Protein 6XY7 (pdb70)

Foldseek 3Di:
DDDDQKFKEKEKAEALALFDWDLADLCQLQQDAWFQRDDPVCQQPHGFKYKYKYASANDDPVVVVVSVQVSNCVRHVFRWDWPDWDDDARIIMTMTGGPVQPVQKAQKDKWWDFQDDDVSGDGWTKIKIWIGRAPFIEIEIETAFDAAAVCLLRLLSRQLRRQVPTDGADVLVPQDTPLPRGQKYKYWYQSHFFQDDDPVCLV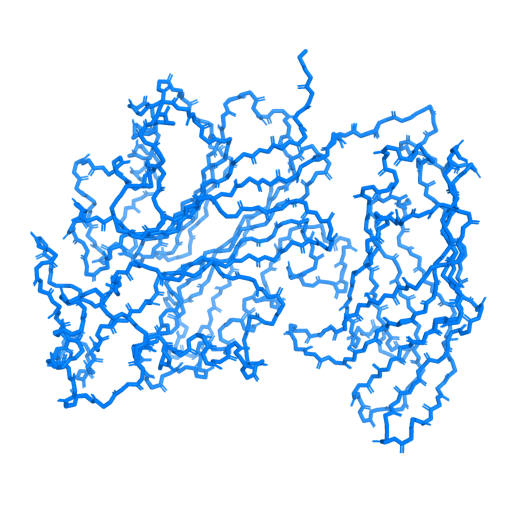VLVVCLVVLNCPNRVVRGSVVVCQVVQSHPPQKDFDDGSEWQFAAADFPANSGHDFAADVVNVRGGHRRGNRTGMIMHHAPPWDKDKNHWYFHHPIGSHRGTMIMIMIITGDDHNDDDPFDPVHFDPQKKKFFAFKKWWFPDPDDFWKWKWKDWPQAPHIDIFDTFDWDADPVGITMGTCHRRGDITTGRAQACSPQQAIKIKMFIAGPVPRHTQWIWMWGSVDPDAQDWDKTKTFTDHSSHTTIIMIGTMHIGGND

Solvent-accessible surface area: 20371 Å² total; per-residue (Å²): 202,114,82,31,114,92,4,33,0,0,0,0,0,0,0,0,6,101,21,86,21,40,212,128,3,9,22,0,4,27,0,41,40,72,30,78,60,30,97,107,98,18,34,184,103,28,2,16,0,4,0,1,0,0,0,66,3,50,24,53,61,149,80,0,34,82,56,0,54,128,11,2,68,125,21,15,94,38,84,2,95,57,23,10,40,40,40,12,90,70,1,11,0,0,0,0,2,32,59,115,2,100,142,36,19,47,142,82,40,58,34,47,12,103,13,9,144,86,150,50,82,40,75,32,0,0,0,0,0,2,4,55,0,10,36,2,21,0,0,0,0,0,0,9,0,12,47,5,50,100,55,73,116,79,0,13,90,8,10,50,49,0,0,97,112,7,58,1,17,75,174,170,24,82,18,5,20,2,10,12,33,7,21,0,3,0,0,0,0,1,0,4,0,6,2,80,37,54,54,214,62,4,104,56,2,18,110,57,13,152,97,138,94,22,78,85,2,27,63,73,0,6,0,39,31,9,52,165,109,112,118,4,2,26,69,7,94,27,47,111,8,49,0,7,1,1,24,54,14,77,87,143,32,36,127,125,21,34,36,63,89,97,189,100,24,53,104,76,77,12,14,0,0,0,0,0,0,2,0,24,30,26,31,57,129,32,68,33,71,22,83,1,2,0,4,3,48,82,1,59,25,0,13,5,3,0,0,0,1,0,1,49,0,11,8,39,52,114,56,121,30,214,61,0,81,73,60,65,8,105,94,2,42,0,46,9,37,167,0,62,0,24,3,124,36,212,53,138,17,122,0,8,0,7,0,6,20,100,0,13,112,78,101,41,122,8,133,78,7,130,50,88,136,15,118,164,53,61,10,21,0,62,2,20,109,81,16,38,93,0,99,0,17,1,2,45,22,144,24,0,40,63,26,22,0,7,0,0,0,24,1,37,122,54,81,108,10,57,0,1,0,10,5,12,0,134,30,169,35,36,93,56,93,34,114,14,115,6,36,1,4,53,60,10,101,53,32,0,50,0,60,10,37,0,66,0,44,2,41,152

Structure (mmCIF, N/CA/C/O backbone):
data_6XY7
#
_entry.id   6XY7
#
_cell.length_a   62.500
_cell.length_b   79.088
_cell.length_c   89.255
_cell.angle_alpha   90.000
_cell.angle_beta   90.000
_cell.angle_gamma   90.000
#
_symmetry.space_group_name_H-M   'P 21 21 21'
#
loop_
_entity.id
_entity.type
_entity.pdbx_description
1 polymer 'Phosphatidylinositol 3,4,5-trisphosphate 5-phosphatase 1'
2 non-polymer 'MAGNESIUM ION'
3 non-polymer 'PHOSPHATE ION'
4 non-polymer 'DIMETHYL SULFOXIDE'
5 non-polymer 'TRIETHYLENE GLYCOL'
6 water water
#
loop_
_atom_site.group_PDB
_atom_site.id
_atom_site.type_symbol
_atom_site.label_atom_id
_atom_site.label_alt_id
_atom_site.label_comp_id
_atom_site.label_asym_id
_atom_site.label_entity_id
_atom_site.label_seq_id
_atom_site.pdbx_PDB_ins_code
_atom_site.Cartn_x
_atom_site.Cartn_y
_atom_site.Cartn_z
_atom_site.occupancy
_atom_site.B_iso_or_equiv
_atom_site.auth_seq_id
_atom_site.auth_comp_id
_atom_site.auth_asym_id
_atom_site.auth_atom_id
_atom_site.pdbx_PDB_model_num
ATOM 1 N N . GLN A 1 4 ? -51.520 25.805 -11.299 1.000 50.604 397 GLN AAA N 1
ATOM 2 C CA . GLN A 1 4 ? -50.531 25.144 -12.215 1.000 58.234 397 GLN AAA CA 1
ATOM 3 C C . GLN A 1 4 ? -50.437 23.651 -11.901 1.000 53.063 397 GLN AAA C 1
ATOM 4 O O . GLN A 1 4 ? -50.089 23.257 -10.787 1.000 41.189 397 GLN AAA O 1
ATOM 10 N N . PRO A 1 5 ? -50.688 22.775 -12.899 1.000 49.437 398 PRO AAA N 1
ATOM 11 C CA . PRO A 1 5 ? -50.848 21.344 -12.648 1.000 42.255 398 PRO AAA CA 1
ATOM 12 C C . PRO A 1 5 ? -49.540 20.697 -12.183 1.000 35.985 398 PRO AAA C 1
ATOM 13 O O . PRO A 1 5 ? -48.459 21.206 -12.509 1.000 39.254 398 PRO AAA O 1
ATOM 17 N N . GLU A 1 6 ? -49.642 19.614 -11.417 1.000 22.203 399 GLU AAA N 1
ATOM 18 C CA . GLU A 1 6 ? -48.436 18.839 -11.033 1.000 16.801 399 GLU AAA CA 1
ATOM 19 C C . GLU A 1 6 ? -48.000 17.985 -12.211 1.000 16.542 399 GLU AAA C 1
ATOM 20 O O . GLU A 1 6 ? -48.810 17.453 -12.956 1.000 16.501 399 GLU AAA O 1
ATOM 26 N N . PRO A 1 7 ? -46.691 17.827 -12.432 1.000 15.070 400 PRO AAA N 1
ATOM 27 C CA . PRO A 1 7 ? -46.233 17.045 -13.570 1.000 14.666 400 PRO AAA CA 1
ATOM 28 C C . PRO A 1 7 ? -46.519 15.552 -13.386 1.000 12.717 400 PRO AAA C 1
ATOM 29 O O . PRO A 1 7 ? -46.551 15.043 -12.266 1.000 13.638 400 PRO AAA O 1
ATOM 33 N N . ASP A 1 8 ? -46.723 14.884 -14.521 1.000 13.073 401 ASP AAA N 1
ATOM 34 C CA A ASP A 1 8 ? -46.821 13.402 -14.634 0.650 12.941 401 ASP AAA CA 1
ATOM 35 C CA B ASP A 1 8 ? -46.767 13.395 -14.490 0.350 12.281 401 ASP AAA CA 1
ATOM 36 C C . ASP A 1 8 ? -45.505 12.797 -15.123 1.000 10.583 401 ASP AAA C 1
ATOM 37 O O . ASP A 1 8 ? -45.318 11.583 -14.992 1.000 11.526 401 ASP AAA O 1
ATOM 46 N N . MET A 1 9 ? -44.654 13.637 -15.701 1.000 11.879 402 MET AAA N 1
ATOM 47 C CA A MET A 1 9 ? -43.324 13.205 -16.192 0.400 10.572 402 MET AAA CA 1
ATOM 48 C CA B MET A 1 9 ? -43.333 13.206 -16.200 0.350 10.884 402 MET AAA CA 1
ATOM 49 C CA C MET A 1 9 ? -43.378 13.281 -16.370 0.250 10.970 402 MET AAA CA 1
ATOM 50 C C . MET A 1 9 ? -42.351 14.361 -16.035 1.000 10.390 402 MET AAA C 1
ATOM 51 O O . MET A 1 9 ? -42.767 15.518 -16.116 1.000 12.177 402 MET AAA O 1
ATOM 64 N N . ILE A 1 10 ? -41.111 14.010 -15.764 1.000 9.438 403 ILE AAA N 1
ATOM 65 C CA . ILE A 1 10 ? -40.008 14.976 -15.715 1.000 8.976 403 ILE AAA CA 1
ATOM 66 C C . ILE A 1 10 ? -38.872 14.417 -16.543 1.000 8.366 403 ILE AAA C 1
ATOM 67 O O . ILE A 1 10 ? -38.849 13.207 -16.879 1.000 9.969 403 ILE AAA O 1
ATOM 72 N N . THR A 1 11 ? -37.955 15.311 -16.880 1.000 8.177 404 THR AAA N 1
ATOM 73 C CA . THR A 1 11 ? -36.699 14.832 -17.508 1.000 7.858 404 THR AAA CA 1
ATOM 74 C C . THR A 1 11 ? -35.544 15.055 -16.542 1.000 7.623 404 THR AAA C 1
ATOM 75 O O . THR A 1 11 ? -35.490 16.048 -15.823 1.000 8.048 404 THR AAA O 1
ATOM 79 N N . ILE A 1 12 ? -34.658 14.076 -16.558 1.000 7.244 405 ILE AAA N 1
ATOM 80 C CA . ILE A 1 12 ? -33.492 14.018 -15.640 1.000 6.914 405 ILE AAA CA 1
ATOM 81 C C . ILE A 1 12 ? -32.253 13.905 -16.510 1.000 7.050 405 ILE AAA C 1
ATOM 82 O O . ILE A 1 12 ? -32.165 12.990 -17.350 1.000 7.426 405 ILE AAA O 1
ATOM 87 N N . PHE A 1 13 ? -31.286 14.750 -16.239 1.000 6.881 406 PHE AAA N 1
ATOM 88 C CA . PHE A 1 13 ? -29.922 14.665 -16.796 1.000 6.623 406 PHE AAA CA 1
ATOM 89 C C . PHE A 1 13 ? -29.011 13.977 -15.783 1.000 6.512 406 PHE AAA C 1
ATOM 90 O O . PHE A 1 13 ? -28.980 14.379 -14.619 1.000 7.074 406 PHE AAA O 1
ATOM 98 N N . ILE A 1 14 ? -28.285 12.986 -16.253 1.000 6.184 407 ILE AAA N 1
ATOM 99 C CA . ILE A 1 14 ? -27.213 12.353 -15.484 1.000 6.569 407 ILE AAA CA 1
ATOM 100 C C . ILE A 1 14 ? -25.900 12.612 -16.210 1.000 6.356 407 ILE AAA C 1
ATOM 101 O O . ILE A 1 14 ? -25.754 12.232 -17.386 1.000 7.044 407 ILE AAA O 1
ATOM 106 N N . GLY A 1 15 ? -24.915 13.099 -15.488 1.000 5.765 408 GLY AAA N 1
ATOM 107 C CA . GLY A 1 15 ? -23.569 13.201 -16.058 1.000 6.410 408 GLY AAA CA 1
ATOM 108 C C . GLY A 1 15 ? -22.573 12.509 -15.178 1.000 5.920 408 GLY AAA C 1
ATOM 109 O O . GLY A 1 15 ? -22.688 12.560 -13.938 1.000 6.686 408 GLY AAA O 1
ATOM 110 N N . THR A 1 16 ? -21.572 11.901 -15.799 1.000 5.752 409 THR AAA N 1
ATOM 111 C CA . THR A 1 16 ? -20.429 11.310 -15.071 1.000 5.726 409 THR AAA CA 1
ATOM 112 C C . THR A 1 16 ? -19.152 11.757 -15.771 1.000 5.911 409 THR AAA C 1
ATOM 113 O O . THR A 1 16 ? -19.021 11.580 -16.991 1.000 6.322 409 THR AAA O 1
ATOM 117 N N . TRP A 1 17 ? -18.215 12.264 -14.982 1.000 5.679 410 TRP AAA N 1
ATOM 118 C CA . TRP A 1 17 ? -16.924 12.695 -15.546 1.000 5.803 410 TRP AAA CA 1
ATOM 119 C C . TRP A 1 17 ? -15.800 12.503 -14.544 1.000 5.465 410 TRP AAA C 1
ATOM 120 O O . TRP A 1 17 ? -15.828 13.072 -13.452 1.000 6.045 410 TRP AAA O 1
ATOM 131 N N . ASN A 1 18 ? -14.840 11.656 -14.927 1.000 5.781 411 ASN AAA N 1
ATOM 132 C CA . ASN A 1 18 ? -13.566 11.554 -14.196 1.000 6.006 411 ASN AAA CA 1
ATOM 133 C C . ASN A 1 18 ? -12.683 12.672 -14.740 1.000 6.206 411 ASN AAA C 1
ATOM 134 O O . ASN A 1 18 ? -12.308 12.636 -15.926 1.000 6.922 411 ASN AAA O 1
ATOM 139 N N . MET A 1 19 ? -12.422 13.688 -13.927 1.000 6.864 412 MET AAA N 1
ATOM 140 C CA . MET A 1 19 ? -11.729 14.932 -14.343 1.000 7.370 412 MET AAA CA 1
ATOM 141 C C . MET A 1 19 ? -10.209 14.763 -14.355 1.000 7.102 412 MET AAA C 1
ATOM 142 O O . MET A 1 19 ? -9.526 15.720 -14.743 1.000 8.317 412 MET AAA O 1
ATOM 147 N N . GLY A 1 20 ? -9.689 13.646 -13.879 1.000 7.403 413 GLY AAA N 1
ATOM 148 C CA . GLY A 1 20 ? -8.245 13.381 -13.949 1.000 8.297 413 GLY AAA CA 1
ATOM 149 C C . GLY A 1 20 ? -7.461 14.416 -13.160 1.000 8.522 413 GLY AAA C 1
ATOM 150 O O . GLY A 1 20 ? -6.299 14.699 -13.502 1.000 10.197 413 GLY AAA O 1
ATOM 151 N N . ASN A 1 21 ? -8.039 14.935 -12.074 1.000 8.500 414 ASN AAA N 1
ATOM 152 C CA A ASN A 1 21 ? -7.384 15.882 -11.142 0.750 9.606 414 ASN AAA CA 1
ATOM 153 C CA B ASN A 1 21 ? -7.360 15.868 -11.136 0.250 9.771 414 ASN AAA CA 1
ATOM 154 C C . ASN A 1 21 ? -6.970 17.169 -11.845 1.000 10.137 414 ASN AAA C 1
ATOM 155 O O . ASN A 1 21 ? -6.068 17.836 -11.336 1.000 12.518 414 ASN AAA O 1
ATOM 164 N N . ALA A 1 22 ? -7.639 17.531 -12.911 1.000 9.639 415 ALA AAA N 1
ATOM 165 C CA . ALA A 1 22 ? -7.355 18.781 -13.628 1.000 10.753 415 ALA AAA CA 1
ATOM 166 C C . ALA A 1 22 ? -8.585 19.670 -13.617 1.000 10.660 415 ALA AAA C 1
ATOM 167 O O . ALA A 1 22 ? -9.718 19.194 -13.734 1.000 11.025 415 ALA AAA O 1
ATOM 169 N N . PRO A 1 23 ? -8.403 20.996 -13.576 1.000 11.927 416 PRO AAA N 1
ATOM 170 C CA . PRO A 1 23 ? -9.555 21.871 -13.700 1.000 12.423 416 PRO AAA CA 1
ATOM 171 C C . PRO A 1 23 ? -10.194 21.730 -15.080 1.000 11.273 416 PRO AAA C 1
ATOM 172 O O . PRO A 1 23 ? -9.525 21.383 -16.076 1.000 12.476 416 PRO AAA O 1
ATOM 176 N N . PRO A 1 24 ? -11.506 21.974 -15.167 1.000 11.733 417 PRO AAA N 1
ATOM 177 C CA . PRO A 1 24 ? -12.208 21.866 -16.435 1.000 10.913 417 PRO AAA CA 1
ATOM 178 C C . PRO A 1 24 ? -11.836 23.031 -17.347 1.000 10.801 417 PRO AAA C 1
ATOM 179 O O . PRO A 1 24 ? -11.334 24.101 -16.916 1.000 11.741 417 PRO AAA O 1
ATOM 183 N N . PRO A 1 25 ? -12.138 22.886 -18.648 1.000 10.814 418 PRO AAA N 1
ATOM 184 C CA . PRO A 1 25 ? -11.962 23.997 -19.564 1.000 12.056 418 PRO AAA CA 1
ATOM 185 C C . PRO A 1 25 ? -13.051 25.060 -19.345 1.000 13.176 418 PRO AAA C 1
ATOM 186 O O . PRO A 1 25 ? -14.013 24.837 -18.623 1.000 13.531 418 PRO AAA O 1
ATOM 190 N N . LYS A 1 26 ? -12.940 26.172 -20.063 1.000 14.798 419 LYS AAA N 1
ATOM 191 C CA . LYS A 1 26 ? -13.824 27.344 -19.831 1.000 16.148 419 LYS AAA CA 1
ATOM 192 C C . LYS A 1 26 ? -15.280 27.016 -20.203 1.000 15.480 419 LYS AAA C 1
ATOM 193 O O . LYS A 1 26 ? -16.192 27.513 -19.526 1.000 18.518 419 LYS AAA O 1
ATOM 199 N N . LYS A 1 27 ? -15.494 26.161 -21.194 1.000 13.458 420 LYS AAA N 1
ATOM 200 C CA . LYS A 1 27 ? -16.861 25.843 -21.654 1.000 13.722 420 LYS AAA CA 1
ATOM 201 C C . LYS A 1 27 ? -17.100 24.333 -21.585 1.000 12.930 420 LYS AAA C 1
ATOM 202 O O . LYS A 1 27 ? -16.358 23.532 -22.221 1.000 14.647 420 LYS AAA O 1
ATOM 208 N N . ILE A 1 28 ? -18.134 23.961 -20.861 1.000 11.358 421 ILE AAA N 1
ATOM 209 C CA . ILE A 1 28 ? -18.508 22.533 -20.727 1.000 10.755 421 ILE AAA CA 1
ATOM 210 C C . ILE A 1 28 ? -19.985 22.357 -21.091 1.000 10.761 421 ILE AAA C 1
ATOM 211 O O . ILE A 1 28 ? -20.549 21.299 -20.780 1.000 10.475 421 ILE AAA O 1
ATOM 216 N N . THR A 1 29 ? -20.593 23.332 -21.772 1.000 10.116 422 THR AAA N 1
ATOM 217 C CA . THR A 1 29 ? -22.036 23.249 -22.102 1.000 10.395 422 THR AAA CA 1
ATOM 218 C C . THR A 1 29 ? -22.375 22.046 -22.983 1.000 9.751 422 THR AAA C 1
ATOM 219 O O . THR A 1 29 ? -23.502 21.594 -22.873 1.000 9.912 422 THR AAA O 1
ATOM 223 N N . SER A 1 30 ? -21.468 21.531 -23.813 1.000 9.622 423 SER AAA N 1
ATOM 224 C CA A SER A 1 30 ? -21.786 20.368 -24.682 0.400 8.963 423 SER AAA CA 1
ATOM 225 C CA B SER A 1 30 ? -21.790 20.375 -24.682 0.600 8.758 423 SER AAA CA 1
ATOM 226 C C . SER A 1 30 ? -22.214 19.178 -23.820 1.000 8.169 423 SER AAA C 1
ATOM 227 O O . SER A 1 30 ? -23.017 18.369 -24.253 1.000 9.010 423 SER AAA O 1
ATOM 232 N N . TRP A 1 31 ? -21.656 19.066 -22.621 1.000 8.090 424 TRP AAA N 1
ATOM 233 C CA . TRP A 1 31 ? -22.014 17.985 -21.697 1.000 7.505 424 TRP AAA CA 1
ATOM 234 C C . TRP A 1 31 ? -23.505 18.045 -21.362 1.000 7.152 424 TRP AAA C 1
ATOM 235 O O . TRP A 1 31 ? -24.232 17.033 -21.534 1.000 7.544 424 TRP AAA O 1
ATOM 246 N N . PHE A 1 32 ? -23.953 19.190 -20.906 1.000 7.634 425 PHE AAA N 1
ATOM 247 C CA . PHE A 1 32 ? -25.335 19.358 -20.416 1.000 8.596 425 PHE AAA CA 1
ATOM 248 C C . PHE A 1 32 ? -26.321 19.382 -21.578 1.000 8.636 425 PHE AAA C 1
ATOM 249 O O . PHE A 1 32 ? -27.519 19.178 -21.346 1.000 8.783 425 PHE AAA O 1
ATOM 257 N N . LEU A 1 33 ? -25.835 19.644 -22.793 1.000 8.139 426 LEU AAA N 1
ATOM 258 C CA . LEU A 1 33 ? -26.667 19.579 -24.015 1.000 8.536 426 LEU AAA CA 1
ATOM 259 C C . LEU A 1 33 ? -26.691 18.191 -24.658 1.000 8.360 426 LEU AAA C 1
ATOM 260 O O . LEU A 1 33 ? -27.348 18.044 -25.694 1.000 8.549 426 LEU AAA O 1
ATOM 265 N N . SER A 1 34 ? -25.998 17.212 -24.103 1.000 7.446 427 SER AAA N 1
ATOM 266 C CA . SER A 1 34 ? -25.980 15.851 -24.706 1.000 6.966 427 SER AAA CA 1
ATOM 267 C C . SER A 1 34 ? -25.512 15.919 -26.167 1.000 7.467 427 SER AAA C 1
ATOM 268 O O . SER A 1 34 ? -26.150 15.306 -27.034 1.000 7.738 427 SER AAA O 1
ATOM 271 N N . LYS A 1 35 ? -24.408 16.601 -26.403 1.000 7.385 428 LYS AAA N 1
ATOM 272 C CA A LYS A 1 35 ? -23.802 16.738 -27.739 0.600 8.189 428 LYS AAA CA 1
ATOM 273 C CA B LYS A 1 35 ? -23.828 16.703 -27.753 0.400 7.775 428 LYS AAA CA 1
ATOM 274 C C . LYS A 1 35 ? -22.457 16.019 -27.789 1.000 7.879 428 LYS AAA C 1
ATOM 275 O O . LYS A 1 35 ? -21.652 16.147 -26.859 1.000 8.607 428 LYS AAA O 1
ATOM 286 N N . GLY A 1 36 ? -22.191 15.356 -28.885 1.000 8.288 429 GLY AAA N 1
ATOM 287 C CA . GLY A 1 36 ? -20.920 14.646 -29.067 1.000 9.199 429 GLY AAA CA 1
ATOM 288 C C . GLY A 1 36 ? -21.165 13.398 -29.855 1.000 9.364 429 GLY AAA C 1
ATOM 289 O O . GLY A 1 36 ? -21.727 13.431 -30.950 1.000 12.519 429 GLY AAA O 1
ATOM 290 N N . GLN A 1 37 ? -20.760 12.294 -29.296 1.000 9.474 430 GLN AAA N 1
ATOM 291 C CA A GLN A 1 37 ? -20.893 10.955 -29.911 0.500 10.042 430 GLN AAA CA 1
ATOM 292 C CA B GLN A 1 37 ? -20.899 10.959 -29.920 0.500 9.884 430 GLN AAA CA 1
ATOM 293 C C . GLN A 1 37 ? -21.969 10.165 -29.171 1.000 7.912 430 GLN AAA C 1
ATOM 294 O O . GLN A 1 37 ? -22.188 10.409 -27.986 1.000 9.381 430 GLN AAA O 1
ATOM 305 N N . GLY A 1 38 ? -22.561 9.215 -29.857 1.000 8.191 431 GLY AAA N 1
ATOM 306 C CA . GLY A 1 38 ? -23.522 8.315 -29.239 1.000 7.892 431 GLY AAA CA 1
ATOM 307 C C . GLY A 1 38 ? -24.942 8.714 -29.605 1.000 8.421 431 GLY AAA C 1
ATOM 308 O O . GLY A 1 38 ? -25.207 9.189 -30.724 1.000 10.392 431 GLY AAA O 1
ATOM 309 N N . LYS A 1 39 ? -25.851 8.454 -28.681 1.000 7.973 432 LYS AAA N 1
ATOM 310 C CA A LYS A 1 39 ? -27.266 8.847 -28.800 0.600 8.016 432 LYS AAA CA 1
ATOM 311 C CA B LYS A 1 39 ? -27.273 8.841 -28.796 0.400 7.827 432 LYS AAA CA 1
ATOM 312 C C . LYS A 1 39 ? -27.401 10.255 -28.234 1.000 7.897 432 LYS AAA C 1
ATOM 313 O O . LYS A 1 39 ? -27.309 10.436 -27.001 1.000 8.228 432 LYS AAA O 1
ATOM 324 N N . THR A 1 40 ? -27.471 11.236 -29.125 1.000 7.573 433 THR AAA N 1
ATOM 325 C CA . THR A 1 40 ? -27.375 12.638 -28.735 1.000 8.257 433 THR AAA CA 1
ATOM 326 C C . THR A 1 40 ? -28.749 13.305 -28.778 1.000 8.470 433 THR AAA C 1
ATOM 327 O O . THR A 1 40 ? -29.710 12.776 -29.336 1.000 9.941 433 THR AAA O 1
ATOM 331 N N . ARG A 1 41 ? -28.832 14.453 -28.139 1.000 8.195 434 ARG AAA N 1
ATOM 332 C CA . ARG A 1 41 ? -30.108 15.196 -28.017 1.000 8.206 434 ARG AAA CA 1
ATOM 333 C C . ARG A 1 41 ? -30.305 16.107 -29.228 1.000 8.938 434 ARG AAA C 1
ATOM 334 O O . ARG A 1 41 ? -29.340 16.712 -29.723 1.000 9.742 434 ARG AAA O 1
ATOM 342 N N . ASP A 1 42 ? -31.551 16.226 -29.668 1.000 9.678 435 ASP AAA N 1
ATOM 343 C CA A ASP A 1 42 ? -31.857 17.045 -30.844 0.650 9.333 435 ASP AAA CA 1
ATOM 344 C CA B ASP A 1 42 ? -31.955 17.071 -30.811 0.350 9.421 435 ASP AAA CA 1
ATOM 345 C C . ASP A 1 42 ? -31.578 18.520 -30.533 1.000 9.258 435 ASP AAA C 1
ATOM 346 O O . ASP A 1 42 ? -31.882 19.034 -29.431 1.000 10.041 435 ASP AAA O 1
ATOM 355 N N . ASP A 1 43 ? -31.009 19.205 -31.518 1.000 9.541 436 ASP AAA N 1
ATOM 356 C CA . ASP A 1 43 ? -30.712 20.653 -31.400 1.000 10.537 436 ASP AAA CA 1
ATOM 357 C C . ASP A 1 43 ? -31.942 21.491 -31.037 1.000 9.260 436 ASP AAA C 1
ATOM 358 O O . ASP A 1 43 ? -31.788 22.502 -30.371 1.000 10.439 436 ASP AAA O 1
ATOM 363 N N . SER A 1 44 ? -33.112 21.065 -31.472 1.000 10.533 437 SER AAA N 1
ATOM 364 C CA . SER A 1 44 ? -34.354 21.818 -31.202 1.000 11.193 437 SER AAA CA 1
ATOM 365 C C . SER A 1 44 ? -34.686 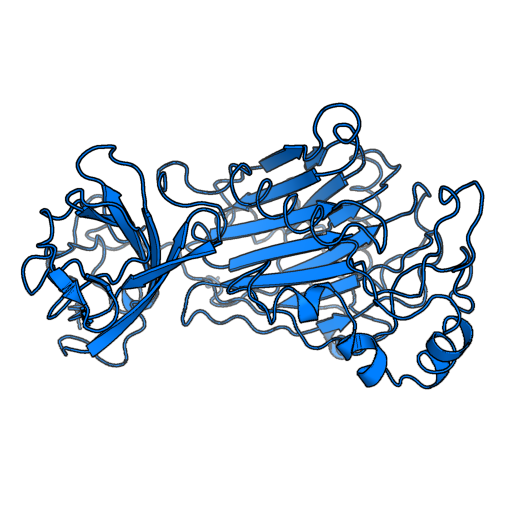21.873 -29.714 1.000 11.079 437 SER AAA C 1
ATOM 366 O O . SER A 1 44 ? -35.544 22.674 -29.345 1.000 12.163 437 SER AAA O 1
ATOM 369 N N . ALA A 1 45 ? -34.061 21.034 -28.900 1.000 9.521 438 ALA AAA N 1
ATOM 370 C CA . ALA A 1 45 ? -34.304 21.000 -27.435 1.000 10.064 438 ALA AAA CA 1
ATOM 371 C C . ALA A 1 45 ? -33.274 21.826 -26.651 1.000 9.291 438 ALA AAA C 1
ATOM 372 O O . ALA A 1 45 ? -33.375 21.862 -25.426 1.000 9.707 438 ALA AAA O 1
ATOM 374 N N . ASP A 1 46 ? -32.296 22.441 -27.291 1.000 9.132 439 ASP AAA N 1
ATOM 375 C CA . ASP A 1 46 ? -31.152 23.027 -26.561 1.000 9.752 439 ASP AAA CA 1
ATOM 376 C C . ASP A 1 46 ? -31.580 24.034 -25.499 1.000 10.828 439 ASP AAA C 1
ATOM 377 O O . ASP A 1 46 ? -30.832 24.173 -24.502 1.000 11.841 439 ASP AAA O 1
ATOM 382 N N . TYR A 1 47 ? -32.641 24.804 -25.728 1.000 10.281 440 TYR AAA N 1
ATOM 383 C CA . TYR A 1 47 ? -33.004 25.816 -24.723 1.000 10.727 440 TYR AAA CA 1
ATOM 384 C C . TYR A 1 47 ? -33.959 25.280 -23.663 1.000 11.351 440 TYR AAA C 1
ATOM 385 O O . TYR A 1 47 ? -34.294 25.963 -22.707 1.000 13.785 440 TYR AAA O 1
ATOM 394 N N . ILE A 1 48 ? -34.425 24.052 -23.824 1.000 10.493 441 ILE AAA N 1
ATOM 395 C CA A ILE A 1 48 ? -35.396 23.427 -22.893 0.700 11.348 441 ILE AAA CA 1
ATOM 396 C CA B ILE A 1 48 ? -35.398 23.389 -22.911 0.300 11.376 441 ILE AAA CA 1
ATOM 397 C C . ILE A 1 48 ? -34.611 22.855 -21.720 1.000 10.427 441 ILE AAA C 1
ATOM 398 O O . ILE A 1 48 ? -33.774 21.965 -21.881 1.000 11.220 441 ILE AAA O 1
ATOM 407 N N . PRO A 1 49 ? -34.825 23.373 -20.501 1.000 10.232 442 PRO AAA N 1
ATOM 408 C CA . PRO A 1 49 ? -34.100 22.829 -19.366 1.000 10.569 442 PRO AAA CA 1
ATOM 409 C C . PRO A 1 49 ? -34.632 21.453 -18.968 1.000 9.814 442 PRO AAA C 1
ATOM 410 O O . PRO A 1 49 ? -35.814 21.187 -19.046 1.000 10.405 442 PRO AAA O 1
ATOM 414 N N . HIS A 1 50 ? -33.736 20.568 -18.557 1.000 8.156 443 HIS AAA N 1
ATOM 415 C CA . HIS A 1 50 ? -34.154 19.363 -17.808 1.000 8.244 443 HIS AAA CA 1
ATOM 416 C C . HIS A 1 50 ? -34.708 19.814 -16.454 1.000 8.117 443 HIS AAA C 1
ATOM 417 O O . HIS A 1 50 ? -34.372 20.899 -15.959 1.000 8.896 443 HIS AAA O 1
ATOM 424 N N . ASP A 1 51 ? -35.549 18.975 -15.872 1.000 8.125 444 ASP AAA N 1
ATOM 425 C CA . ASP A 1 51 ? -36.110 19.303 -14.553 1.000 8.558 444 ASP AAA CA 1
ATOM 426 C C . ASP A 1 51 ? -35.059 19.189 -13.455 1.000 7.882 444 ASP AAA C 1
ATOM 427 O O . ASP A 1 51 ? -35.085 20.004 -12.506 1.000 8.704 444 ASP AAA O 1
ATOM 432 N N . ILE A 1 52 ? -34.231 18.160 -13.559 1.000 8.199 445 ILE AAA N 1
ATOM 433 C CA A ILE A 1 52 ? -33.210 17.827 -12.539 0.750 8.184 445 ILE AAA CA 1
ATOM 434 C CA B ILE A 1 52 ? -33.235 17.732 -12.539 0.250 7.554 445 ILE AAA CA 1
ATOM 435 C C . ILE A 1 52 ? -31.925 17.494 -13.289 1.000 7.588 445 ILE AAA C 1
ATOM 436 O O . ILE A 1 52 ? -31.981 16.764 -14.268 1.000 7.722 445 ILE AAA O 1
ATOM 445 N N . TYR A 1 53 ? -30.810 18.040 -12.809 1.000 7.415 446 TYR AAA N 1
ATOM 446 C CA . TYR A 1 53 ? -29.458 17.725 -13.306 1.000 7.166 446 TYR AAA CA 1
ATOM 447 C C . TYR A 1 53 ? -28.693 17.083 -12.156 1.000 7.692 446 TYR AAA C 1
ATOM 448 O O . TYR A 1 53 ? -28.619 17.661 -11.062 1.000 7.747 446 TYR AAA O 1
ATOM 457 N N . VAL A 1 54 ? -28.136 15.893 -12.406 1.000 7.063 447 VAL AAA N 1
ATOM 458 C CA . VAL A 1 54 ? -27.340 15.169 -11.394 1.000 6.920 447 VAL AAA CA 1
ATOM 459 C C . VAL A 1 54 ? -25.966 14.939 -11.996 1.000 6.924 447 VAL AAA C 1
ATOM 460 O O . VAL A 1 54 ? -25.840 14.303 -13.050 1.000 7.334 447 VAL AAA O 1
ATOM 464 N N . ILE A 1 55 ? -24.972 15.532 -11.347 1.000 6.834 448 ILE AAA N 1
ATOM 465 C CA A ILE A 1 55 ? -23.596 15.586 -11.892 0.550 6.924 448 ILE AAA CA 1
ATOM 466 C CA B ILE A 1 55 ? -23.588 15.615 -11.888 0.450 7.113 448 ILE AAA CA 1
ATOM 467 C C . ILE A 1 55 ? -22.668 14.818 -10.966 1.000 6.750 448 ILE AAA C 1
ATOM 468 O O . ILE A 1 55 ? -22.471 15.229 -9.811 1.000 6.618 448 ILE AAA O 1
ATOM 477 N N . GLY A 1 56 ? -22.119 13.733 -11.463 1.000 6.370 449 GLY AAA N 1
ATOM 478 C CA . GLY A 1 56 ? -21.132 12.929 -10.736 1.000 6.650 449 GLY AAA CA 1
ATOM 479 C C . GLY A 1 56 ? -19.751 13.173 -11.292 1.000 6.381 449 GLY AAA C 1
ATOM 480 O O . GLY A 1 56 ? -19.555 13.088 -12.515 1.000 7.064 449 GLY AAA O 1
ATOM 481 N N . THR A 1 57 ? -18.819 13.476 -10.414 1.000 5.854 450 THR AAA N 1
ATOM 482 C CA . THR A 1 57 ? -17.408 13.575 -10.801 1.000 6.277 450 THR AAA CA 1
ATOM 483 C C . THR A 1 57 ? -16.562 12.609 -9.981 1.000 5.856 450 THR AAA C 1
ATOM 484 O O . THR A 1 57 ? -16.931 12.196 -8.851 1.000 6.570 450 THR AAA O 1
ATOM 488 N N . GLN A 1 58 ? -15.439 12.240 -10.578 1.000 6.083 451 GLN AAA N 1
ATOM 489 C CA . GLN A 1 58 ? -14.381 11.475 -9.913 1.000 6.339 451 GLN AAA CA 1
ATOM 490 C C . GLN A 1 58 ? -13.059 12.163 -10.203 1.000 6.462 451 GLN AAA C 1
ATOM 491 O O . GLN A 1 58 ? -12.937 12.908 -11.186 1.000 7.190 451 GLN AAA O 1
ATOM 497 N N . GLU A 1 59 ? -12.080 11.960 -9.334 1.000 6.488 452 GLU AAA N 1
ATOM 498 C CA . GLU A 1 59 ? -10.788 12.687 -9.443 1.000 7.046 452 GLU AAA CA 1
ATOM 499 C C . GLU A 1 59 ? -11.063 14.186 -9.647 1.000 7.046 452 GLU AAA C 1
ATOM 500 O O . GLU A 1 59 ? -10.367 14.865 -10.432 1.000 7.529 452 GLU AAA O 1
ATOM 506 N N . ASP A 1 60 ? -11.999 14.733 -8.874 1.000 7.670 453 ASP AAA N 1
ATOM 507 C CA . ASP A 1 60 ? -12.429 16.147 -8.962 1.000 7.967 453 ASP AAA CA 1
ATOM 508 C C . ASP A 1 60 ? -11.519 16.978 -8.078 1.000 8.347 453 ASP AAA C 1
ATOM 509 O O . ASP A 1 60 ? -11.505 16.794 -6.866 1.000 9.007 453 ASP AAA O 1
ATOM 514 N N . PRO A 1 61 ? -10.747 17.909 -8.658 1.000 8.590 454 PRO AAA N 1
ATOM 515 C CA . PRO A 1 61 ? -9.794 18.708 -7.890 1.000 9.286 454 PRO AAA CA 1
ATOM 516 C C . PRO A 1 61 ? -10.385 19.986 -7.306 1.000 8.957 454 PRO AAA C 1
ATOM 517 O O . PRO A 1 61 ? -9.673 20.697 -6.613 1.000 11.274 454 PRO AAA O 1
ATOM 521 N N . LEU A 1 62 ? -11.619 20.308 -7.641 1.000 8.966 455 LEU AAA N 1
ATOM 522 C CA . LEU A 1 62 ? -12.241 21.594 -7.280 1.000 9.786 455 LEU AAA CA 1
ATOM 523 C C . LEU A 1 62 ? -12.866 21.534 -5.893 1.000 9.258 455 LEU AAA C 1
ATOM 524 O O . LEU A 1 62 ? -13.220 20.465 -5.401 1.000 10.055 455 LEU AAA O 1
ATOM 529 N N . SER A 1 63 ? -13.008 22.701 -5.280 1.000 9.935 456 SER AAA N 1
ATOM 530 C CA . SER A 1 63 ? -13.864 22.797 -4.081 1.000 10.210 456 SER AAA CA 1
ATOM 531 C C . SER A 1 63 ? -15.330 22.669 -4.516 1.000 9.949 456 SER AAA C 1
ATOM 532 O O . SER A 1 63 ? -15.669 22.907 -5.690 1.000 9.644 456 SER AAA O 1
ATOM 535 N N . GLU A 1 64 ? -16.197 22.353 -3.567 1.000 10.434 457 GLU AAA N 1
ATOM 536 C CA . GLU A 1 64 ? -17.638 22.327 -3.851 1.000 10.046 457 GLU AAA CA 1
ATOM 537 C C . GLU A 1 64 ? -18.069 23.685 -4.375 1.000 10.360 457 GLU AAA C 1
ATOM 538 O O . GLU A 1 64 ? -18.859 23.726 -5.304 1.000 10.785 457 GLU AAA O 1
ATOM 544 N N . LYS A 1 65 ? -17.592 24.770 -3.747 1.000 10.913 458 LYS AAA N 1
ATOM 545 C CA . LYS A 1 65 ? -17.985 26.111 -4.178 1.000 11.985 458 LYS AAA CA 1
ATOM 546 C C . LYS A 1 65 ? -17.542 26.338 -5.617 1.000 10.533 458 LYS AAA C 1
ATOM 547 O O . LYS A 1 65 ? -18.336 26.854 -6.422 1.000 11.836 458 LYS AAA O 1
ATOM 553 N N . GLU A 1 66 ? -16.294 26.012 -5.933 1.000 11.179 459 GLU AAA N 1
ATOM 554 C CA . GLU A 1 66 ? -15.770 26.235 -7.302 1.000 11.440 459 GLU AAA CA 1
ATOM 555 C C . GLU A 1 66 ? -16.611 25.480 -8.337 1.000 10.164 459 GLU AAA C 1
ATOM 556 O O . GLU A 1 66 ? -16.953 26.020 -9.406 1.000 10.904 459 GLU AAA O 1
ATOM 562 N N . TRP A 1 67 ? -16.911 24.227 -8.058 1.000 9.225 460 TRP AAA N 1
ATOM 563 C CA . TRP A 1 67 ? -17.644 23.396 -9.039 1.000 8.913 460 TRP AAA CA 1
ATOM 564 C C . TRP A 1 67 ? -19.091 23.854 -9.141 1.000 8.768 460 TRP AAA C 1
ATOM 565 O O . TRP A 1 67 ? -19.618 23.966 -10.265 1.000 9.374 460 TRP AAA O 1
ATOM 576 N N . LEU A 1 68 ? -19.749 24.185 -8.035 1.000 9.425 461 LEU AAA N 1
ATOM 577 C CA A LEU A 1 68 ? -21.126 24.729 -8.068 0.550 10.423 461 LEU AAA CA 1
ATOM 578 C CA B LEU A 1 68 ? -21.143 24.675 -8.114 0.450 10.438 461 LEU AAA CA 1
ATOM 579 C C . LEU A 1 68 ? -21.183 25.975 -8.939 1.000 11.025 461 LEU AAA C 1
ATOM 580 O O . LEU A 1 68 ? -22.140 26.131 -9.724 1.000 12.379 461 LEU AAA O 1
ATOM 589 N N . GLU A 1 69 ? -20.224 26.876 -8.784 1.000 11.270 462 GLU AAA N 1
ATOM 590 C CA A GLU A 1 69 ? -20.102 28.116 -9.608 0.500 12.462 462 GLU AAA CA 1
ATOM 591 C CA B GLU A 1 69 ? -20.288 28.105 -9.599 0.500 11.796 462 GLU AAA CA 1
ATOM 592 C C . GLU A 1 69 ? -20.172 27.764 -11.092 1.000 11.661 462 GLU AAA C 1
ATOM 593 O O . GLU A 1 69 ? -20.959 28.345 -11.866 1.000 13.046 462 GLU AAA O 1
ATOM 604 N N . ILE A 1 70 ? -19.293 26.856 -11.475 1.000 11.251 463 ILE AAA N 1
ATOM 605 C CA . ILE A 1 70 ? -19.145 26.460 -12.897 1.000 10.563 463 ILE AAA CA 1
ATOM 606 C C . ILE A 1 70 ? -20.456 25.843 -13.381 1.000 10.546 463 ILE AAA C 1
ATOM 607 O O . ILE A 1 70 ? -20.926 26.190 -14.481 1.000 11.155 463 ILE AAA O 1
ATOM 612 N N . LEU A 1 71 ? -21.031 24.944 -12.601 1.000 9.900 464 LEU AAA N 1
ATOM 613 C CA . LEU A 1 71 ? -22.239 24.209 -13.052 1.000 9.814 464 LEU AAA CA 1
ATOM 614 C C . LEU A 1 71 ? -23.400 25.183 -13.213 1.000 10.480 464 LEU AAA C 1
ATOM 615 O O . LEU A 1 71 ? -24.098 25.158 -14.227 1.000 10.682 464 LEU AAA O 1
ATOM 620 N N . LYS A 1 72 ? -23.648 25.983 -12.193 1.000 10.600 465 LYS AAA N 1
ATOM 621 C CA . LYS A 1 72 ? -24.805 26.909 -12.243 1.000 11.191 465 LYS AAA CA 1
ATOM 622 C C . LYS A 1 72 ? -24.640 27.907 -13.387 1.000 11.960 465 LYS AAA C 1
ATOM 623 O O . LYS A 1 72 ? -25.610 28.204 -14.096 1.000 12.166 465 LYS AAA O 1
ATOM 629 N N . HIS A 1 73 ? -23.445 28.427 -13.591 1.000 11.649 466 HIS AAA N 1
ATOM 630 C CA A HIS A 1 73 ? -23.218 29.387 -14.699 0.500 12.965 466 HIS AAA CA 1
ATOM 631 C CA B HIS A 1 73 ? -23.154 29.365 -14.714 0.500 13.082 466 HIS AAA CA 1
ATOM 632 C C . HIS A 1 73 ? -23.426 28.687 -16.050 1.000 12.428 466 HIS AAA C 1
ATOM 633 O O . HIS A 1 73 ? -23.998 29.318 -16.946 1.000 13.816 466 HIS AAA O 1
ATOM 646 N N . SER A 1 74 ? -22.967 27.451 -16.194 1.000 12.306 467 SER AAA N 1
ATOM 647 C CA A SER A 1 74 ? -23.127 26.716 -17.470 0.700 12.361 467 SER AAA CA 1
ATOM 648 C CA B SER A 1 74 ? -23.133 26.682 -17.453 0.300 12.575 467 SER AAA CA 1
ATOM 649 C C . SER A 1 74 ? -24.622 26.539 -17.761 1.000 11.689 467 SER AAA C 1
ATOM 650 O O . SER A 1 74 ? -25.043 26.800 -18.895 1.000 12.613 467 SER AAA O 1
ATOM 655 N N . LEU A 1 75 ? -25.392 26.111 -16.770 1.000 10.744 468 LEU AAA N 1
ATOM 656 C CA . LEU A 1 75 ? -26.835 25.868 -17.018 1.000 11.357 468 LEU AAA CA 1
ATOM 657 C C . LEU A 1 75 ? -27.540 27.196 -17.274 1.000 11.892 468 LEU AAA C 1
ATOM 658 O O . LEU A 1 75 ? -28.476 27.227 -18.089 1.000 12.006 468 LEU AAA O 1
ATOM 663 N N . GLN A 1 76 ? -27.145 28.259 -16.578 1.000 12.609 469 GLN AAA N 1
ATOM 664 C CA A GLN A 1 76 ? -27.738 29.599 -16.799 0.550 13.946 469 GLN AAA CA 1
ATOM 665 C CA B GLN A 1 76 ? -27.785 29.573 -16.809 0.450 13.191 469 GLN AAA CA 1
ATOM 666 C C . GLN A 1 76 ? -27.484 30.032 -18.244 1.000 14.053 469 GLN AAA C 1
ATOM 667 O O . GLN A 1 76 ? -28.406 30.565 -18.911 1.000 14.143 469 GLN AAA O 1
ATOM 678 N N . GLU A 1 77 ? -26.266 29.819 -18.728 1.000 14.455 470 GLU AAA N 1
ATOM 679 C CA . GLU A 1 77 ? -25.919 30.200 -20.112 1.000 15.212 470 GLU AAA CA 1
ATOM 680 C C . GLU A 1 77 ? -26.795 29.448 -21.110 1.000 15.468 470 GLU AAA C 1
ATOM 681 O O . GLU A 1 77 ? -27.240 30.051 -22.090 1.000 17.977 470 GLU AAA O 1
ATOM 687 N N . ILE A 1 78 ? -27.029 28.164 -20.883 1.000 13.850 471 ILE AAA N 1
ATOM 688 C CA . ILE A 1 78 ? -27.811 27.308 -21.813 1.000 13.666 471 ILE AAA CA 1
ATOM 689 C C . ILE A 1 78 ? -29.285 27.706 -21.796 1.000 13.528 471 ILE AAA C 1
ATOM 690 O O . ILE A 1 78 ? -29.907 27.761 -22.878 1.000 16.606 471 ILE AAA O 1
ATOM 695 N N . THR A 1 79 ? -29.845 27.834 -20.596 1.000 13.359 472 THR AAA N 1
ATOM 696 C CA . THR A 1 79 ? -31.311 27.797 -20.395 1.000 13.790 472 THR AAA CA 1
ATOM 697 C C . THR A 1 79 ? -31.892 29.144 -19.972 1.000 14.170 472 THR AAA C 1
ATOM 698 O O . THR A 1 79 ? -33.140 29.254 -19.975 1.000 14.886 472 THR AAA O 1
ATOM 702 N N . SER A 1 80 ? -31.046 30.064 -19.514 1.000 13.192 473 SER AAA N 1
ATOM 703 C CA . SER A 1 80 ? -31.457 31.348 -18.901 1.000 13.745 473 SER AAA CA 1
ATOM 704 C C . SER A 1 80 ? -32.198 31.102 -17.583 1.000 14.923 473 SER AAA C 1
ATOM 705 O O . SER A 1 80 ? -32.901 32.010 -17.113 1.000 20.413 473 SER AAA O 1
ATOM 708 N N . VAL A 1 81 ? -32.061 29.914 -16.993 1.000 13.215 474 VAL AAA N 1
ATOM 709 C CA . VAL A 1 81 ? -32.675 29.582 -15.674 1.000 13.376 474 VAL AAA CA 1
ATOM 710 C C . VAL A 1 81 ? -31.559 29.492 -14.640 1.000 13.632 474 VAL AAA C 1
ATOM 711 O O . VAL A 1 81 ? -30.505 28.891 -14.928 1.000 12.786 474 VAL AAA O 1
ATOM 715 N N . THR A 1 82 ? -31.801 30.054 -13.462 1.000 16.260 475 THR AAA N 1
ATOM 716 C CA . THR A 1 82 ? -30.906 29.938 -12.299 1.000 15.539 475 THR AAA CA 1
ATOM 717 C C . THR A 1 82 ? -31.355 28.723 -11.486 1.000 13.536 475 THR AAA C 1
ATOM 718 O O . THR A 1 82 ? -32.425 28.770 -10.866 1.000 14.962 475 THR AAA O 1
ATOM 722 N N . PHE A 1 83 ? -30.610 27.635 -11.551 1.000 12.085 476 PHE AAA N 1
ATOM 723 C CA . PHE A 1 83 ? -31.021 26.383 -10.881 1.000 12.027 476 PHE AAA CA 1
ATOM 724 C C . PHE A 1 83 ? -30.778 26.499 -9.384 1.000 11.611 476 PHE AAA C 1
ATOM 725 O O . PHE A 1 83 ? -29.816 27.122 -8.947 1.000 13.050 476 PHE AAA O 1
ATOM 733 N N . LYS A 1 84 ? -31.575 25.769 -8.616 1.000 11.042 477 LYS AAA N 1
ATOM 734 C CA . LYS A 1 84 ? -31.440 25.635 -7.161 1.000 11.509 477 LYS AAA CA 1
ATOM 735 C C . LYS A 1 84 ? -30.617 24.394 -6.829 1.000 10.706 477 LYS AAA C 1
ATOM 736 O O . LYS A 1 84 ? -30.758 23.352 -7.517 1.000 11.859 477 LYS AAA O 1
ATOM 742 N N . THR A 1 85 ? -29.759 24.531 -5.842 1.000 10.103 478 THR AAA N 1
ATOM 743 C CA . THR A 1 85 ? -28.947 23.416 -5.339 1.000 10.818 478 THR AAA CA 1
ATOM 744 C C . THR A 1 85 ? -29.828 22.577 -4.429 1.000 10.907 478 THR AAA C 1
ATOM 745 O O . THR A 1 85 ? -30.274 23.069 -3.383 1.000 13.445 478 THR AAA O 1
ATOM 749 N N . VAL A 1 86 ? -30.066 21.329 -4.830 1.000 9.128 479 VAL AAA N 1
ATOM 750 C CA . VAL A 1 86 ? -30.800 20.358 -3.986 1.000 9.458 479 VAL AAA CA 1
ATOM 751 C C . VAL A 1 86 ? -29.853 19.748 -2.968 1.000 9.609 479 VAL AAA C 1
ATOM 752 O O . VAL A 1 86 ? -30.203 19.653 -1.778 1.000 10.271 479 VAL AAA O 1
ATOM 756 N N . ALA A 1 87 ? -28.708 19.258 -3.420 1.000 9.325 480 ALA AAA N 1
ATOM 757 C CA . ALA A 1 87 ? -27.754 18.592 -2.537 1.000 9.086 480 ALA AAA CA 1
ATOM 758 C C . ALA A 1 87 ? -26.393 18.594 -3.200 1.000 9.130 480 ALA AAA C 1
ATOM 759 O O . ALA A 1 87 ? -26.292 18.600 -4.440 1.000 8.921 480 ALA AAA O 1
ATOM 761 N N . ILE A 1 88 ? -25.368 18.527 -2.384 1.000 8.671 481 ILE AAA N 1
ATOM 762 C CA A ILE A 1 88 ? -23.992 18.254 -2.853 0.700 8.940 481 ILE AAA CA 1
ATOM 763 C CA B ILE A 1 88 ? -23.971 18.265 -2.834 0.300 9.053 481 ILE AAA CA 1
ATOM 764 C C . ILE A 1 88 ? -23.312 17.392 -1.782 1.000 8.819 481 ILE AAA C 1
ATOM 765 O O . ILE A 1 88 ? -23.466 17.709 -0.594 1.000 11.210 481 ILE AAA O 1
ATOM 774 N N . HIS A 1 89 ? -22.568 16.379 -2.205 1.000 8.559 482 HIS AAA N 1
ATOM 775 C CA . HIS A 1 89 ? -21.877 15.501 -1.246 1.000 8.341 482 HIS AAA CA 1
ATOM 776 C C . HIS A 1 89 ? -20.586 15.033 -1.882 1.000 7.482 482 HIS AAA C 1
ATOM 777 O O . HIS A 1 89 ? -20.609 14.620 -3.066 1.000 7.933 482 HIS AAA O 1
ATOM 784 N N . THR A 1 90 ? -19.513 15.081 -1.118 1.000 7.711 483 THR AAA N 1
ATOM 785 C CA . THR A 1 90 ? -18.181 14.728 -1.603 1.000 7.925 483 THR AAA CA 1
ATOM 786 C C . THR A 1 90 ? -17.541 13.750 -0.630 1.000 8.446 483 THR AAA C 1
ATOM 787 O O . THR A 1 90 ? -17.565 13.989 0.613 1.000 10.120 483 THR AAA O 1
ATOM 791 N N . LEU A 1 91 ? -16.958 12.675 -1.162 1.000 7.427 484 LEU AAA N 1
ATOM 792 C CA . LEU A 1 91 ? -16.084 11.733 -0.440 1.000 7.989 484 LEU AAA CA 1
ATOM 793 C C . LEU A 1 91 ? -14.741 11.809 -1.162 1.000 7.970 484 LEU AAA C 1
ATOM 794 O O . LEU A 1 91 ? -14.669 11.399 -2.331 1.000 8.255 484 LEU AAA O 1
ATOM 799 N N . TRP A 1 92 ? -13.722 12.290 -0.503 1.000 9.223 485 TRP AAA N 1
ATOM 800 C CA . TRP A 1 92 ? -12.391 12.415 -1.130 1.000 9.882 485 TRP AAA CA 1
ATOM 801 C C . TRP A 1 92 ? -12.534 13.250 -2.394 1.000 8.643 485 TRP AAA C 1
ATOM 802 O O . TRP A 1 92 ? -12.880 14.421 -2.268 1.000 10.518 485 TRP AAA O 1
ATOM 813 N N . ASN A 1 93 ? -12.285 12.691 -3.565 1.000 8.227 486 ASN AAA N 1
ATOM 814 C CA . ASN A 1 93 ? -12.415 13.435 -4.834 1.000 8.295 486 ASN AAA CA 1
ATOM 815 C C . ASN A 1 93 ? -13.584 12.897 -5.667 1.000 7.409 486 ASN AAA C 1
ATOM 816 O O . ASN A 1 93 ? -13.583 13.139 -6.895 1.000 7.623 486 ASN AAA O 1
ATOM 821 N N . ILE A 1 94 ? -14.557 12.242 -5.031 1.000 6.859 487 ILE AAA N 1
ATOM 822 C CA . ILE A 1 94 ? -15.785 11.717 -5.657 1.000 6.686 487 ILE AAA CA 1
ATOM 823 C C . ILE A 1 94 ? -16.945 12.598 -5.211 1.000 6.856 487 ILE AAA C 1
ATOM 824 O O . ILE A 1 94 ? -17.145 12.770 -4.011 1.000 7.556 487 ILE AAA O 1
ATOM 829 N N . ARG A 1 95 ? -17.679 13.162 -6.143 1.000 6.242 488 ARG AAA N 1
ATOM 830 C CA . ARG A 1 95 ? -18.676 14.167 -5.786 1.000 6.513 488 ARG AAA CA 1
ATOM 831 C C . ARG A 1 95 ? -19.953 13.981 -6.564 1.000 6.419 488 ARG AAA C 1
ATOM 832 O O . ARG A 1 95 ? -19.956 13.590 -7.746 1.000 6.586 488 ARG AAA O 1
ATOM 840 N N . ILE A 1 96 ? -21.050 14.332 -5.920 1.000 6.355 489 ILE AAA N 1
ATOM 841 C CA . ILE A 1 96 ? -22.367 14.390 -6.586 1.000 6.267 489 ILE AAA CA 1
ATOM 842 C C . ILE A 1 96 ? -23.011 15.726 -6.289 1.000 6.755 489 ILE AAA C 1
ATOM 843 O O . ILE A 1 96 ? -23.000 16.186 -5.134 1.000 7.528 489 ILE AAA O 1
ATOM 848 N N . VAL A 1 97 ? -23.541 16.357 -7.331 1.000 6.511 490 VAL AAA N 1
ATOM 849 C CA . VAL A 1 97 ? -24.310 17.623 -7.248 1.000 7.405 490 VAL AAA CA 1
ATOM 850 C C . VAL A 1 97 ? -25.687 17.365 -7.851 1.000 7.529 490 VAL AAA C 1
ATOM 851 O O . VAL A 1 97 ? -25.758 16.808 -8.950 1.000 7.691 490 VAL AAA O 1
ATOM 855 N N . VAL A 1 98 ? -26.745 17.803 -7.162 1.000 7.462 491 VAL AAA N 1
ATOM 856 C CA . VAL A 1 98 ? -28.106 17.738 -7.715 1.000 8.291 491 VAL AAA CA 1
ATOM 857 C C . VAL A 1 98 ? -28.638 19.152 -7.779 1.000 8.270 491 VAL AAA C 1
ATOM 858 O O . VAL A 1 98 ? -28.640 19.855 -6.758 1.000 7.915 491 VAL AAA O 1
ATOM 862 N N . LEU A 1 99 ? -29.025 19.569 -8.965 1.000 7.777 492 LEU AAA N 1
ATOM 863 C CA . LEU A 1 99 ? -29.618 20.873 -9.250 1.000 8.771 492 LEU AAA CA 1
ATOM 864 C C . LEU A 1 99 ? -31.019 20.679 -9.804 1.000 8.335 492 LEU AAA C 1
ATOM 865 O O . LEU A 1 99 ? -31.268 19.733 -10.543 1.000 9.607 492 LEU AAA O 1
ATOM 870 N N . ALA A 1 100 ? -31.921 21.590 -9.482 1.000 8.690 493 ALA AAA N 1
ATOM 871 C CA . ALA A 1 100 ? -33.305 21.478 -9.972 1.000 9.271 493 ALA AAA CA 1
ATOM 872 C C . ALA A 1 100 ? -33.862 22.840 -10.337 1.000 9.673 493 ALA AAA C 1
ATOM 873 O O . ALA A 1 100 ? -33.421 23.857 -9.833 1.000 10.181 493 ALA AAA O 1
ATOM 875 N N . LYS A 1 101 ? -34.808 22.842 -11.255 1.000 9.899 494 LYS AAA N 1
ATOM 876 C CA A LYS A 1 101 ? -35.521 24.079 -11.633 0.650 11.321 494 LYS AAA CA 1
ATOM 877 C CA B LYS A 1 101 ? -35.456 24.122 -11.631 0.350 10.706 494 LYS AAA CA 1
ATOM 878 C C . LYS A 1 101 ? -36.079 24.721 -10.375 1.000 10.860 494 LYS AAA C 1
ATOM 879 O O . LYS A 1 101 ? -36.538 24.003 -9.480 1.000 10.571 494 LYS AAA O 1
ATOM 890 N N . PRO A 1 102 ? -36.092 26.074 -10.273 1.000 11.840 495 PRO AAA N 1
ATOM 891 C CA A PRO A 1 102 ? -36.630 26.715 -9.071 0.600 12.979 495 PRO AAA CA 1
ATOM 892 C CA B PRO A 1 102 ? -36.671 26.775 -9.125 0.400 13.282 495 PRO AAA CA 1
ATOM 893 C C . PRO A 1 102 ? -38.113 26.382 -8.814 1.000 13.090 495 PRO AAA C 1
ATOM 894 O O . PRO A 1 102 ? -38.463 26.333 -7.669 1.000 15.670 495 PRO AAA O 1
ATOM 901 N N . GLU A 1 103 ? -38.897 26.117 -9.856 1.000 13.548 496 GLU AAA N 1
ATOM 902 C CA . GLU A 1 103 ? -40.330 25.740 -9.685 1.000 15.826 496 GLU AAA CA 1
ATOM 903 C C . GLU A 1 103 ? -40.462 24.433 -8.904 1.000 14.310 496 GLU AAA C 1
ATOM 904 O O . GLU A 1 103 ? -41.550 24.177 -8.426 1.000 18.416 496 GLU AAA O 1
ATOM 910 N N . HIS A 1 104 ? -39.409 23.627 -8.816 1.000 12.238 497 HIS AAA N 1
ATOM 911 C CA . HIS A 1 104 ? -39.501 22.311 -8.151 1.000 12.673 497 HIS AAA CA 1
ATOM 912 C C . HIS A 1 104 ? -39.110 22.382 -6.689 1.000 12.938 497 HIS AAA C 1
ATOM 913 O O . HIS A 1 104 ? -39.184 21.333 -6.017 1.000 13.895 497 HIS AAA O 1
ATOM 920 N N . GLU A 1 105 ? -38.721 23.547 -6.189 1.000 15.440 498 GLU AAA N 1
ATOM 921 C CA . GLU A 1 105 ? -38.166 23.605 -4.821 1.000 17.756 498 GLU AAA CA 1
ATOM 922 C C . GLU A 1 105 ? -39.173 23.056 -3.811 1.000 16.718 498 GLU AAA C 1
ATOM 923 O O . GLU A 1 105 ? -38.754 22.307 -2.918 1.000 20.267 498 GLU AAA O 1
ATOM 929 N N . ASN A 1 106 ? -40.464 23.321 -3.971 1.000 16.394 499 ASN AAA N 1
ATOM 930 C CA A ASN A 1 106 ? -41.479 22.900 -2.968 0.450 17.469 499 ASN AAA CA 1
ATOM 931 C CA B ASN A 1 106 ? -41.462 22.886 -2.944 0.550 17.200 499 ASN AAA CA 1
ATOM 932 C C . ASN A 1 106 ? -42.037 21.514 -3.306 1.000 17.153 499 ASN AAA C 1
ATOM 933 O O . ASN A 1 106 ? -42.857 21.026 -2.550 1.000 20.783 499 ASN AAA O 1
ATOM 942 N N . ARG A 1 107 ? -41.592 20.911 -4.409 1.000 11.611 500 ARG AAA N 1
ATOM 943 C CA . ARG A 1 107 ? -41.964 19.523 -4.769 1.000 11.552 500 ARG AAA CA 1
ATOM 944 C C . ARG A 1 107 ? -40.920 18.540 -4.221 1.000 11.466 500 ARG AAA C 1
ATOM 945 O O . ARG A 1 107 ? -41.221 17.344 -4.104 1.000 12.266 500 ARG AAA O 1
ATOM 953 N N . ILE A 1 108 ? -39.762 19.021 -3.809 1.000 10.859 501 ILE AAA N 1
ATOM 954 C CA . ILE A 1 108 ? -38.622 18.152 -3.413 1.000 11.753 501 ILE AAA CA 1
ATOM 955 C C . ILE A 1 108 ? -38.519 18.169 -1.896 1.000 11.164 501 ILE AAA C 1
ATOM 956 O O . ILE A 1 108 ? -38.537 19.274 -1.269 1.000 14.648 501 ILE AAA O 1
ATOM 961 N N . SER A 1 109 ? -38.436 17.001 -1.284 1.000 11.214 502 SER AAA N 1
ATOM 962 C CA . SER A 1 109 ? -38.326 16.896 0.179 1.000 11.899 502 SER AAA CA 1
ATOM 963 C C . SER A 1 109 ? -37.548 15.645 0.535 1.000 10.018 502 SER AAA C 1
ATOM 964 O O . SER A 1 109 ? -37.181 14.850 -0.347 1.000 10.163 502 SER AAA O 1
ATOM 967 N N . HIS A 1 110 ? -37.325 15.447 1.819 1.000 10.924 503 HIS AAA N 1
ATOM 968 C CA . HIS A 1 110 ? -36.697 14.201 2.312 1.000 10.622 503 HIS AAA CA 1
ATOM 969 C C . HIS A 1 110 ? -35.346 13.995 1.641 1.000 9.551 503 HIS AAA C 1
ATOM 970 O O . HIS A 1 110 ? -35.039 12.879 1.200 1.000 10.374 503 HIS AAA O 1
ATOM 977 N N . ILE A 1 111 ? -34.549 15.037 1.599 1.000 9.286 504 ILE AAA N 1
ATOM 978 C CA . ILE A 1 111 ? -33.230 14.963 0.939 1.000 9.348 504 ILE AAA CA 1
ATOM 979 C C . ILE A 1 111 ? -32.261 14.246 1.865 1.000 10.149 504 ILE AAA C 1
ATOM 980 O O . ILE A 1 111 ? -32.116 14.614 3.037 1.000 11.636 504 ILE AAA O 1
ATOM 985 N N . CYS A 1 112 ? -31.613 13.216 1.338 1.000 9.593 505 CYS AAA N 1
ATOM 986 C CA A CYS A 1 112 ? -30.622 12.387 2.067 0.700 10.349 505 CYS AAA CA 1
ATOM 987 C CA B CYS A 1 112 ? -30.645 12.376 2.053 0.300 10.207 505 CYS AAA CA 1
ATOM 988 C C . CYS A 1 112 ? -29.344 12.330 1.249 1.000 8.931 505 CYS AAA C 1
ATOM 989 O O . CYS A 1 112 ? -29.414 12.286 0.008 1.000 9.150 505 CYS AAA O 1
ATOM 994 N N . THR A 1 113 ? -28.219 12.301 1.942 1.000 8.175 506 THR AAA N 1
ATOM 995 C CA . THR A 1 113 ? -26.916 12.068 1.307 1.000 8.806 506 THR AAA CA 1
ATOM 996 C C . THR A 1 113 ? -26.162 11.018 2.109 1.000 8.861 506 THR AAA C 1
ATOM 997 O O . THR A 1 113 ? -26.366 10.882 3.325 1.000 9.877 506 THR AAA O 1
ATOM 1001 N N . ASP A 1 114 ? -25.260 10.316 1.441 1.000 8.152 507 ASP AAA N 1
ATOM 1002 C CA . ASP A 1 114 ? -24.416 9.328 2.145 1.000 8.129 507 ASP AAA CA 1
ATOM 1003 C C . ASP A 1 114 ? -23.231 8.995 1.256 1.000 7.062 507 ASP AAA C 1
ATOM 1004 O O . ASP A 1 114 ? -23.216 9.313 0.055 1.000 7.768 507 ASP AAA O 1
ATOM 1009 N N . ASN A 1 115 ? -22.289 8.300 1.834 1.000 7.583 508 ASN AAA N 1
ATOM 1010 C CA . ASN A 1 115 ? -21.123 7.780 1.100 1.000 7.826 508 ASN AAA CA 1
ATOM 1011 C C . ASN A 1 115 ? -20.752 6.405 1.634 1.000 7.800 508 ASN AAA C 1
ATOM 1012 O O . ASN A 1 115 ? -21.099 6.033 2.801 1.000 8.817 508 ASN AAA O 1
ATOM 1017 N N . VAL A 1 116 ? -20.072 5.640 0.793 1.000 7.004 509 VAL AAA N 1
ATOM 1018 C CA . VAL A 1 116 ? -19.473 4.346 1.168 1.000 7.208 509 VAL AAA CA 1
ATOM 1019 C C . VAL A 1 116 ? -18.015 4.380 0.714 1.000 7.154 509 VAL AAA C 1
ATOM 1020 O O . VAL A 1 116 ? -17.739 4.685 -0.456 1.000 7.939 509 VAL AAA O 1
ATOM 1024 N N . LYS A 1 117 ? -17.117 4.020 1.613 1.000 7.411 510 LYS AAA N 1
ATOM 1025 C 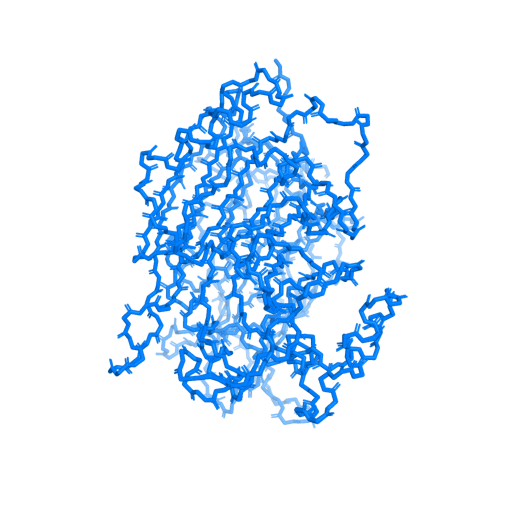CA . LYS A 1 117 ? -15.685 3.827 1.301 1.000 8.201 510 LYS AAA CA 1
ATOM 1026 C C . LYS A 1 117 ? -15.456 2.359 0.994 1.000 8.275 510 LYS AAA C 1
ATOM 1027 O O . LYS A 1 117 ? -15.823 1.510 1.834 1.000 9.721 510 LYS AAA O 1
ATOM 1036 N N . THR A 1 118 ? -14.882 1.990 -0.161 1.000 10.277 511 THR AAA N 1
ATOM 1037 C CA . THR A 1 118 ? -14.795 0.525 -0.483 1.000 14.334 511 THR AAA CA 1
ATOM 1038 C C . THR A 1 118 ? -13.574 -0.247 0.007 1.000 24.774 511 THR AAA C 1
ATOM 1039 O O . THR A 1 118 ? -13.663 -1.570 0.119 1.000 31.340 511 THR AAA O 1
ATOM 1043 N N . GLY A 1 119 ? -12.469 0.425 0.254 1.000 24.605 512 GLY AAA N 1
ATOM 1044 C CA . GLY A 1 119 ? -11.215 -0.334 0.433 1.000 34.363 512 GLY AAA CA 1
ATOM 1045 C C . GLY A 1 119 ? -11.171 -1.113 1.739 1.000 44.913 512 GLY AAA C 1
ATOM 1046 O O . GLY A 1 119 ? -12.010 -0.841 2.633 1.000 52.425 512 GLY AAA O 1
ATOM 1047 N N . ILE A 1 120 ? -10.235 -2.067 1.837 1.000 43.562 513 ILE AAA N 1
ATOM 1048 C CA . ILE A 1 120 ? -9.827 -2.756 3.099 1.000 54.034 513 ILE AAA CA 1
ATOM 1049 C C . ILE A 1 120 ? -8.313 -2.584 3.215 1.000 56.618 513 ILE AAA C 1
ATOM 1050 O O . ILE A 1 120 ? -7.623 -2.959 2.259 1.000 60.814 513 ILE AAA O 1
ATOM 1055 N N . ALA A 1 121 ? -7.831 -2.031 4.333 1.000 75.590 514 ALA AAA N 1
ATOM 1056 C CA . ALA A 1 121 ? -6.393 -1.842 4.642 1.000 80.012 514 ALA AAA CA 1
ATOM 1057 C C . ALA A 1 121 ? -5.766 -0.909 3.595 1.000 83.710 514 ALA AAA C 1
ATOM 1058 O O . ALA A 1 121 ? -6.046 0.304 3.659 1.000 82.296 514 ALA AAA O 1
ATOM 1060 N N . ASN A 1 122 ? -4.986 -1.462 2.656 1.000 91.808 515 ASN AAA N 1
ATOM 1061 C CA . ASN A 1 122 ? -4.250 -0.719 1.596 1.000 95.596 515 ASN AAA CA 1
ATOM 1062 C C . ASN A 1 122 ? -5.255 -0.096 0.619 1.000 98.436 515 ASN AAA C 1
ATOM 1063 O O . ASN A 1 122 ? -5.045 1.071 0.229 1.000 90.694 515 ASN AAA O 1
ATOM 1068 N N . THR A 1 123 ? -6.298 -0.849 0.238 1.000 99.896 516 THR AAA N 1
ATOM 1069 C CA . THR A 1 123 ? -7.291 -0.448 -0.798 1.000 86.509 516 THR AAA CA 1
ATOM 1070 C C . THR A 1 123 ? -8.198 0.676 -0.272 1.000 95.187 516 THR AAA C 1
ATOM 1071 O O . THR A 1 123 ? -8.714 1.430 -1.129 1.000 113.406 516 THR AAA O 1
ATOM 1075 N N . LEU A 1 124 ? -8.403 0.805 1.051 1.000 69.556 517 LEU AAA N 1
ATOM 1076 C CA . LEU A 1 124 ? -9.252 1.899 1.615 1.000 56.512 517 LEU AAA CA 1
ATOM 1077 C C . LEU A 1 124 ? -8.476 3.205 1.516 1.000 50.916 517 LEU AAA C 1
ATOM 1078 O O . LEU A 1 124 ? -7.337 3.251 2.033 1.000 60.166 517 LEU AAA O 1
ATOM 1083 N N . GLY A 1 125 ? -9.069 4.222 0.886 1.000 44.519 518 GLY AAA N 1
ATOM 1084 C CA . GLY A 1 125 ? -8.491 5.574 0.922 1.000 43.245 518 GLY AAA CA 1
ATOM 1085 C C . GLY A 1 125 ? -8.743 6.398 -0.319 1.000 40.145 518 GLY AAA C 1
ATOM 1086 O O . GLY A 1 125 ? -8.471 7.658 -0.222 1.000 38.542 518 GLY AAA O 1
ATOM 1087 N N . ASN A 1 126 ? -9.200 5.818 -1.447 1.000 30.290 519 ASN AAA N 1
ATOM 1088 C CA . ASN A 1 126 ? -9.689 6.735 -2.502 1.000 21.793 519 ASN AAA CA 1
ATOM 1089 C C . ASN A 1 126 ? -10.925 6.269 -3.279 1.000 13.534 519 ASN AAA C 1
ATOM 1090 O O . ASN A 1 126 ? -11.490 7.142 -3.887 1.000 16.175 519 ASN AAA O 1
ATOM 1095 N N . LYS A 1 127 ? -11.355 5.011 -3.258 1.000 12.041 520 LYS AAA N 1
ATOM 1096 C CA A LYS A 1 127 ? -12.511 4.539 -4.076 0.700 10.707 520 LYS AAA CA 1
ATOM 1097 C CA B LYS A 1 127 ? -12.503 4.527 -4.071 0.300 10.850 520 LYS AAA CA 1
ATOM 1098 C C . LYS A 1 127 ? -13.755 4.417 -3.192 1.000 9.227 520 LYS AAA C 1
ATOM 1099 O O . LYS A 1 127 ? -13.657 4.247 -1.962 1.000 10.617 520 LYS AAA O 1
ATOM 1110 N N . GLY A 1 128 ? -14.896 4.536 -3.818 1.000 7.751 521 GLY AAA N 1
ATOM 1111 C CA . GLY A 1 128 ? -16.159 4.400 -3.114 1.000 8.061 521 GLY AAA CA 1
ATOM 1112 C C . GLY A 1 128 ? -17.253 5.065 -3.870 1.000 6.614 521 GLY AAA C 1
ATOM 1113 O O . GLY A 1 128 ? -17.205 5.151 -5.110 1.000 8.049 521 GLY AAA O 1
ATOM 1114 N N . ALA A 1 129 ? -18.264 5.521 -3.148 1.000 6.363 522 ALA AAA N 1
ATOM 1115 C CA . ALA A 1 129 ? -19.442 6.101 -3.787 1.000 6.312 522 ALA AAA CA 1
ATOM 1116 C C . ALA A 1 129 ? -20.021 7.185 -2.907 1.000 6.282 522 ALA AAA C 1
ATOM 1117 O O . ALA A 1 129 ? -19.914 7.146 -1.678 1.000 7.199 522 ALA AAA O 1
ATOM 1119 N N . VAL A 1 130 ? -20.707 8.096 -3.573 1.000 6.034 523 VAL AAA N 1
ATOM 1120 C CA . VAL A 1 130 ? -21.561 9.098 -2.919 1.000 6.231 523 VAL AAA CA 1
ATOM 1121 C C . VAL A 1 130 ? -22.952 8.971 -3.503 1.000 6.204 523 VAL AAA C 1
ATOM 1122 O O . VAL A 1 130 ? -23.132 8.526 -4.677 1.000 7.693 523 VAL AAA O 1
ATOM 1126 N N . GLY A 1 131 ? -23.967 9.340 -2.740 1.000 6.823 524 GLY AAA N 1
ATOM 1127 C CA . GLY A 1 131 ? -25.336 9.277 -3.257 1.000 7.263 524 GLY AAA CA 1
ATOM 1128 C C . GLY A 1 131 ? -26.216 10.328 -2.633 1.000 6.261 524 GLY AAA C 1
ATOM 1129 O O . GLY A 1 131 ? -25.924 10.865 -1.562 1.000 7.201 524 GLY AAA O 1
ATOM 1130 N N . VAL A 1 132 ? -27.314 10.555 -3.336 1.000 6.320 525 VAL AAA N 1
ATOM 1131 C CA . VAL A 1 132 ? -28.382 11.492 -2.922 1.000 7.040 525 VAL AAA CA 1
ATOM 1132 C C . VAL A 1 132 ? -29.711 10.801 -3.186 1.000 6.265 525 VAL AAA C 1
ATOM 1133 O O . VAL A 1 132 ? -29.887 10.178 -4.238 1.000 7.530 525 VAL AAA O 1
ATOM 1137 N N . SER A 1 133 ? -30.664 10.965 -2.282 1.000 6.918 526 SER AAA N 1
ATOM 1138 C CA . SER A 1 133 ? -32.060 10.627 -2.571 1.000 6.860 526 SER AAA CA 1
ATOM 1139 C C . SER A 1 133 ? -32.977 11.765 -2.134 1.000 7.081 526 SER AAA C 1
ATOM 1140 O O . SER A 1 133 ? -32.619 12.569 -1.281 1.000 7.914 526 SER AAA O 1
ATOM 1143 N N . PHE A 1 134 ? -34.172 11.785 -2.697 1.000 7.573 527 PHE AAA N 1
ATOM 1144 C CA . PHE A 1 134 ? -35.224 12.715 -2.267 1.000 7.981 527 PHE AAA CA 1
ATOM 1145 C C . PHE A 1 134 ? -36.545 12.216 -2.807 1.000 8.443 527 PHE AAA C 1
ATOM 1146 O O . PHE A 1 134 ? -36.596 11.351 -3.676 1.000 9.181 527 PHE AAA O 1
ATOM 1154 N N . MET A 1 135 ? -37.599 12.823 -2.293 1.000 9.047 528 MET AAA N 1
ATOM 1155 C CA A MET A 1 135 ? -38.942 12.676 -2.863 0.850 9.884 528 MET AAA CA 1
ATOM 1156 C CA B MET A 1 135 ? -38.930 12.644 -2.895 0.150 9.674 528 MET AAA CA 1
ATOM 1157 C C . MET A 1 135 ? -39.180 13.824 -3.830 1.000 9.747 528 MET AAA C 1
ATOM 1158 O O . MET A 1 135 ? -38.843 14.961 -3.480 1.000 10.644 528 MET AAA O 1
ATOM 1167 N N . PHE A 1 136 ? -39.767 13.534 -4.978 1.000 8.816 529 PHE AAA N 1
ATOM 1168 C CA . PHE A 1 136 ? -40.283 14.525 -5.932 1.000 9.466 529 PHE AAA CA 1
ATOM 1169 C C . PHE A 1 136 ? -41.793 14.287 -5.961 1.000 9.158 529 PHE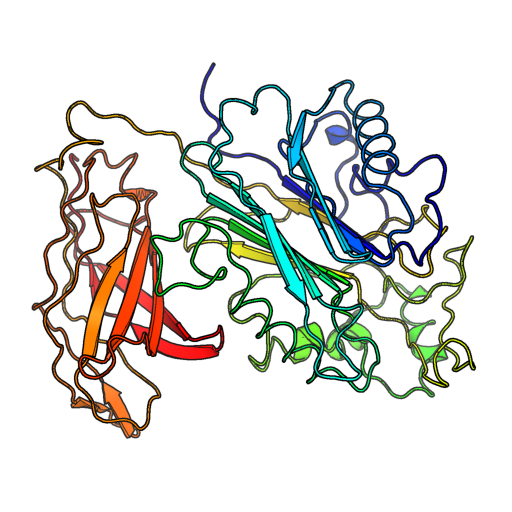 AAA C 1
ATOM 1170 O O . PHE A 1 136 ? -42.227 13.269 -6.524 1.000 9.239 529 PHE AAA O 1
ATOM 1178 N N . ASN A 1 137 ? -42.567 15.124 -5.266 1.000 10.350 530 ASN AAA N 1
ATOM 1179 C CA . ASN A 1 137 ? -43.995 14.832 -5.039 1.000 10.286 530 ASN AAA CA 1
ATOM 1180 C C . ASN A 1 137 ? -44.128 13.376 -4.545 1.000 10.177 530 ASN AAA C 1
ATOM 1181 O O . ASN A 1 137 ? -43.511 13.044 -3.516 1.000 11.730 530 ASN AAA O 1
ATOM 1186 N N . GLY A 1 138 ? -44.883 12.511 -5.229 1.000 10.383 531 GLY AAA N 1
ATOM 1187 C CA . GLY A 1 138 ? -45.146 11.153 -4.748 1.000 10.646 531 GLY AAA CA 1
ATOM 1188 C C . GLY A 1 138 ? -44.100 10.137 -5.157 1.000 10.113 531 GLY AAA C 1
ATOM 1189 O O . GLY A 1 138 ? -44.324 8.947 -4.881 1.000 12.335 531 GLY AAA O 1
ATOM 1190 N N . THR A 1 139 ? -43.014 10.569 -5.802 1.000 9.470 532 THR AAA N 1
ATOM 1191 C CA . THR A 1 139 ? -42.027 9.662 -6.419 1.000 8.142 532 THR AAA CA 1
ATOM 1192 C C . THR A 1 139 ? -40.703 9.764 -5.688 1.000 8.973 532 THR AAA C 1
ATOM 1193 O O . THR A 1 139 ? -40.204 10.844 -5.459 1.000 10.404 532 THR AAA O 1
ATOM 1197 N N . SER A 1 140 ? -40.131 8.622 -5.343 1.000 8.153 533 SER AAA N 1
ATOM 1198 C CA . SER A 1 140 ? -38.802 8.582 -4.688 1.000 7.921 533 SER AAA CA 1
ATOM 1199 C C . SER A 1 140 ? -37.713 8.377 -5.747 1.000 7.653 533 SER AAA C 1
ATOM 1200 O O . SER A 1 140 ? -37.875 7.563 -6.667 1.000 8.724 533 SER AAA O 1
ATOM 1203 N N . LEU A 1 141 ? -36.662 9.189 -5.636 1.000 7.520 534 LEU AAA N 1
ATOM 1204 C CA . LEU A 1 141 ? -35.540 9.214 -6.599 1.000 7.690 534 LEU AAA CA 1
ATOM 1205 C C . LEU A 1 141 ? -34.239 8.975 -5.845 1.000 7.010 534 LEU AAA C 1
ATOM 1206 O O . LEU A 1 141 ? -34.003 9.633 -4.831 1.000 7.823 534 LEU AAA O 1
ATOM 1211 N N . GLY A 1 142 ? -33.426 8.092 -6.384 1.000 6.662 535 GLY AAA N 1
ATOM 1212 C CA . GLY A 1 142 ? -32.084 7.831 -5.836 1.000 6.969 535 GLY AAA CA 1
ATOM 1213 C C . GLY A 1 142 ? -31.021 7.968 -6.891 1.000 5.916 535 GLY AAA C 1
ATOM 1214 O O . GLY A 1 142 ? -31.236 7.531 -8.035 1.000 6.643 535 GLY AAA O 1
ATOM 1215 N N . PHE A 1 143 ? -29.848 8.381 -6.479 1.000 5.491 536 PHE AAA N 1
ATOM 1216 C CA . PHE A 1 143 ? -28.712 8.638 -7.386 1.000 5.964 536 PHE AAA CA 1
ATOM 1217 C C . PHE A 1 143 ? -27.425 8.247 -6.696 1.000 5.647 536 PHE AAA C 1
ATOM 1218 O O . PHE A 1 143 ? -27.149 8.686 -5.575 1.000 6.579 536 PHE AAA O 1
ATOM 1226 N N . VAL A 1 144 ? -26.653 7.436 -7.396 1.000 5.378 537 VAL AAA N 1
ATOM 1227 C CA . VAL A 1 144 ? -25.358 6.918 -6.879 1.000 5.484 537 VAL AAA CA 1
ATOM 1228 C C . VAL A 1 144 ? -24.275 7.221 -7.898 1.000 5.599 537 VAL AAA C 1
ATOM 1229 O O . VAL A 1 144 ? -24.398 6.818 -9.066 1.000 5.729 537 VAL AAA O 1
ATOM 1233 N N . ASN A 1 145 ? -23.229 7.934 -7.448 1.000 5.502 538 ASN AAA N 1
ATOM 1234 C CA . ASN A 1 145 ? -21.994 8.123 -8.214 1.000 5.766 538 ASN AAA CA 1
ATOM 1235 C C . ASN A 1 145 ? -20.900 7.279 -7.576 1.000 5.795 538 ASN AAA C 1
ATOM 1236 O O . ASN A 1 145 ? -20.507 7.591 -6.439 1.000 6.607 538 ASN AAA O 1
ATOM 1241 N N . SER A 1 146 ? -20.386 6.296 -8.282 1.000 6.857 539 SER AAA N 1
ATOM 1242 C CA . SER A 1 146 ? -19.320 5.457 -7.744 1.000 6.992 539 SER AAA CA 1
ATOM 1243 C C . SER A 1 146 ? -18.068 5.551 -8.588 1.000 7.506 539 SER AAA C 1
ATOM 1244 O O . SER A 1 146 ? -18.155 5.515 -9.818 1.000 9.227 539 SER AAA O 1
ATOM 1247 N N . HIS A 1 147 ? -16.922 5.501 -7.909 1.000 6.315 540 HIS AAA N 1
ATOM 1248 C CA . HIS A 1 147 ? -15.583 5.366 -8.516 1.000 5.824 540 HIS AAA CA 1
ATOM 1249 C C . HIS A 1 147 ? -15.054 4.013 -8.047 1.000 5.900 540 HIS AAA C 1
ATOM 1250 O O . HIS A 1 147 ? -14.703 3.883 -6.867 1.000 6.407 540 HIS AAA O 1
ATOM 1257 N N . LEU A 1 148 ? -15.127 2.998 -8.914 1.000 6.258 541 LEU AAA N 1
ATOM 1258 C CA . LEU A 1 148 ? -14.744 1.632 -8.525 1.000 6.831 541 LEU AAA CA 1
ATOM 1259 C C . LEU A 1 148 ? -13.271 1.372 -8.821 1.000 6.335 541 LEU AAA C 1
ATOM 1260 O O . LEU A 1 148 ? -12.591 2.195 -9.467 1.000 7.142 541 LEU AAA O 1
ATOM 1265 N N . THR A 1 149 ? -12.754 0.293 -8.289 1.000 7.493 542 THR AAA N 1
ATOM 1266 C CA . THR A 1 149 ? -11.360 -0.122 -8.429 1.000 7.833 542 THR AAA CA 1
ATOM 1267 C C . THR A 1 149 ? -10.936 -0.101 -9.892 1.000 7.116 542 THR AAA C 1
ATOM 1268 O O . THR A 1 149 ? -11.654 -0.596 -10.772 1.000 7.526 542 THR AAA O 1
ATOM 1272 N N . SER A 1 150 ? -9.724 0.404 -10.115 1.000 7.536 543 SER AAA N 1
ATOM 1273 C CA A SER A 1 150 ? -9.080 0.515 -11.450 0.500 8.312 543 SER AAA CA 1
ATOM 1274 C CA B SER A 1 150 ? -9.163 0.477 -11.486 0.350 8.214 543 SER AAA CA 1
ATOM 1275 C CA C SER A 1 150 ? -9.082 0.518 -11.445 0.150 8.461 543 SER AAA CA 1
ATOM 1276 C C . SER A 1 150 ? -8.408 -0.800 -11.852 1.000 8.406 543 SER AAA C 1
ATOM 1277 O O . SER A 1 150 ? -8.108 -1.626 -10.975 1.000 10.157 543 SER AAA O 1
ATOM 1284 N N . GLY A 1 151 ? -8.149 -0.954 -13.128 1.000 8.673 544 GLY AAA N 1
ATOM 1285 C CA . GLY A 1 151 ? -7.256 -1.992 -13.641 1.000 9.350 544 GLY AAA CA 1
ATOM 1286 C C . GLY A 1 151 ? -8.005 -3.114 -14.324 1.000 8.569 544 GLY AAA C 1
ATOM 1287 O O . GLY A 1 151 ? -8.996 -3.628 -13.788 1.000 9.052 544 GLY AAA O 1
ATOM 1288 N N . SER A 1 152 ? -7.557 -3.523 -15.490 1.000 8.851 545 SER AAA N 1
ATOM 1289 C CA . SER A 1 152 ? -8.261 -4.561 -16.262 1.000 8.985 545 SER AAA CA 1
ATOM 1290 C C . SER A 1 152 ? -8.364 -5.864 -15.470 1.000 8.528 545 SER AAA C 1
ATOM 1291 O O . SER A 1 152 ? -9.329 -6.615 -15.670 1.000 10.507 545 SER AAA O 1
ATOM 1294 N N . GLU A 1 153 ? -7.408 -6.152 -14.592 1.000 9.136 546 GLU AAA N 1
ATOM 1295 C CA A GLU A 1 153 ? -7.288 -7.420 -13.842 0.400 10.933 546 GLU AAA CA 1
ATOM 1296 C CA B GLU A 1 153 ? -7.269 -7.415 -13.831 0.300 10.702 546 GLU AAA CA 1
ATOM 1297 C CA C GLU A 1 153 ? -7.453 -7.507 -13.959 0.300 10.072 546 GLU AAA CA 1
ATOM 1298 C C . GLU A 1 153 ? -8.244 -7.471 -12.645 1.000 10.975 546 GLU AAA C 1
ATOM 1299 O O . GLU A 1 153 ? -8.303 -8.511 -12.002 1.000 13.920 546 GLU AAA O 1
ATOM 1315 N N . LYS A 1 154 ? -8.951 -6.379 -12.356 1.000 10.243 547 LYS AAA N 1
ATOM 1316 C CA . LYS A 1 154 ? -9.703 -6.260 -11.081 1.000 9.885 547 LYS AAA CA 1
ATOM 1317 C C . LYS A 1 154 ? -11.221 -6.252 -11.263 1.000 8.958 547 LYS AAA C 1
ATOM 1318 O O . LYS A 1 154 ? -11.911 -5.646 -10.440 1.000 9.306 547 LYS AAA O 1
ATOM 1324 N N . LYS A 1 155 ? -11.775 -7.000 -12.213 1.000 9.581 548 LYS AAA N 1
ATOM 1325 C CA . LYS A 1 155 ? -13.250 -6.966 -12.381 1.000 9.580 548 LYS AAA CA 1
ATOM 1326 C C . LYS A 1 155 ? -13.941 -7.563 -11.149 1.000 8.342 548 LYS AAA C 1
ATOM 1327 O O . LYS A 1 155 ? -14.994 -7.037 -10.750 1.000 8.834 548 LYS AAA O 1
ATOM 1333 N N . LEU A 1 156 ? -13.378 -8.572 -10.514 1.000 9.584 549 LEU AAA N 1
ATOM 1334 C CA . LEU A 1 156 ? -14.044 -9.154 -9.329 1.000 9.565 549 LEU AAA CA 1
ATOM 1335 C C . LEU A 1 156 ? -14.049 -8.113 -8.204 1.000 8.958 549 LEU AAA C 1
ATOM 1336 O O . LEU A 1 156 ? -15.047 -7.970 -7.505 1.000 9.715 549 LEU AAA O 1
ATOM 1341 N N . ARG A 1 157 ? -12.966 -7.377 -8.032 1.000 9.145 550 ARG AAA N 1
ATOM 1342 C CA A ARG A 1 157 ? -12.941 -6.343 -6.971 0.500 9.166 550 ARG AAA CA 1
ATOM 1343 C CA B ARG A 1 157 ? -12.916 -6.307 -6.999 0.500 9.607 550 ARG AAA CA 1
ATOM 1344 C C . ARG A 1 157 ? -14.000 -5.275 -7.280 1.000 8.376 550 ARG AAA C 1
ATOM 1345 O O . ARG A 1 157 ? -14.632 -4.793 -6.356 1.000 8.980 550 ARG AAA O 1
ATOM 1360 N N . ARG A 1 158 ? -14.171 -4.883 -8.541 1.000 8.111 551 ARG AAA N 1
ATOM 1361 C CA . ARG A 1 158 ? -15.250 -3.949 -8.887 1.000 7.615 551 ARG AAA CA 1
ATOM 1362 C C . ARG A 1 158 ? -16.588 -4.524 -8.478 1.000 7.465 551 ARG AAA C 1
ATOM 1363 O O . ARG A 1 158 ? -17.437 -3.767 -7.943 1.000 8.166 551 ARG AAA O 1
ATOM 1371 N N . ASN A 1 159 ? -16.808 -5.799 -8.743 1.000 7.582 552 ASN AAA N 1
ATOM 1372 C CA . ASN A 1 159 ? -18.111 -6.398 -8.386 1.000 8.378 552 ASN AAA CA 1
ATOM 1373 C C . ASN A 1 159 ? -18.299 -6.376 -6.865 1.000 8.550 552 ASN AAA C 1
ATOM 1374 O O . ASN A 1 159 ? -19.410 -6.138 -6.379 1.000 9.014 552 ASN AAA O 1
ATOM 1379 N N . GLN A 1 160 ? -17.221 -6.585 -6.128 1.000 8.087 553 GLN AAA N 1
ATOM 1380 C CA . GLN A 1 160 ? -17.255 -6.536 -4.651 1.000 8.961 553 GLN AAA CA 1
ATOM 1381 C C . GLN A 1 160 ? -17.520 -5.104 -4.183 1.000 8.522 553 GLN AAA C 1
ATOM 1382 O O . GLN A 1 160 ? -18.274 -4.913 -3.222 1.000 9.229 553 GLN AAA O 1
ATOM 1388 N N . ASN A 1 161 ? -16.899 -4.130 -4.842 1.000 8.522 554 ASN AAA N 1
ATOM 1389 C CA . ASN A 1 161 ? -17.150 -2.724 -4.501 1.000 8.426 554 ASN AAA CA 1
ATOM 1390 C C . ASN A 1 161 ? -18.641 -2.416 -4.697 1.000 8.047 554 ASN AAA C 1
ATOM 1391 O O . ASN A 1 161 ? -19.242 -1.777 -3.839 1.000 8.200 554 ASN AAA O 1
ATOM 1396 N N . TYR A 1 162 ? -19.199 -2.843 -5.822 1.000 8.310 555 TYR AAA N 1
ATOM 1397 C CA . TYR A 1 162 ? -20.636 -2.655 -6.117 1.000 8.250 555 TYR AAA CA 1
ATOM 1398 C C . TYR A 1 162 ? -21.467 -3.234 -4.969 1.000 8.424 555 TYR AAA C 1
ATOM 1399 O O . TYR A 1 162 ? -22.404 -2.554 -4.476 1.000 8.588 555 TYR AAA O 1
ATOM 1408 N N . MET A 1 163 ? -21.149 -4.451 -4.552 1.000 9.096 556 MET AAA N 1
ATOM 1409 C CA A MET A 1 163 ? -22.018 -5.057 -3.511 0.400 10.025 556 MET AAA CA 1
ATOM 1410 C CA B MET A 1 163 ? -21.952 -5.116 -3.496 0.400 9.982 556 MET AAA CA 1
ATOM 1411 C CA C MET A 1 163 ? -21.889 -5.158 -3.474 0.200 10.062 556 MET AAA CA 1
ATOM 1412 C C . MET A 1 163 ? -21.852 -4.338 -2.179 1.000 9.645 556 MET AAA C 1
ATOM 1413 O O . MET A 1 163 ? -22.865 -4.196 -1.495 1.000 10.836 556 MET AAA O 1
ATOM 1426 N N . ASN A 1 164 ? -20.663 -3.844 -1.835 1.000 8.617 557 ASN AAA N 1
ATOM 1427 C CA . ASN A 1 164 ? -20.544 -3.041 -0.596 1.000 8.709 557 ASN AAA CA 1
ATOM 1428 C C . ASN A 1 164 ? -21.323 -1.746 -0.688 1.000 7.830 557 ASN AAA C 1
ATOM 1429 O O . ASN A 1 164 ? -22.006 -1.340 0.275 1.000 8.323 557 ASN AAA O 1
ATOM 1434 N N . ILE A 1 165 ? -21.285 -1.078 -1.824 1.000 7.481 558 ILE AAA N 1
ATOM 1435 C CA . ILE A 1 165 ? -22.040 0.187 -1.980 1.000 7.219 558 ILE AAA CA 1
ATOM 1436 C C . ILE A 1 165 ? -23.525 -0.100 -1.844 1.000 7.340 558 ILE AAA C 1
ATOM 1437 O O . ILE A 1 165 ? -24.227 0.636 -1.142 1.000 7.913 558 ILE AAA O 1
ATOM 1442 N N . LEU A 1 166 ? -24.017 -1.111 -2.524 1.000 7.501 559 LEU AAA N 1
ATOM 1443 C CA A LEU A 1 166 ? -25.435 -1.517 -2.536 0.500 8.545 559 LEU AAA CA 1
ATOM 1444 C CA B LEU A 1 166 ? -25.499 -1.238 -2.456 0.500 8.261 559 LEU AAA CA 1
ATOM 1445 C C . LEU A 1 166 ? -25.906 -1.755 -1.083 1.000 9.184 559 LEU AAA C 1
ATOM 1446 O O . LEU A 1 166 ? -27.004 -1.380 -0.683 1.000 9.962 559 LEU AAA O 1
ATOM 1455 N N . ARG A 1 167 ? -25.070 -2.461 -0.342 1.000 9.343 560 ARG AAA N 1
ATOM 1456 C CA A ARG A 1 167 ? -25.458 -2.875 1.029 0.750 9.809 560 ARG AAA CA 1
ATOM 1457 C CA B ARG A 1 167 ? -25.450 -2.915 1.020 0.250 9.895 560 ARG AAA CA 1
ATOM 1458 C C . ARG A 1 167 ? -25.417 -1.718 1.997 1.000 9.926 560 ARG AAA C 1
ATOM 1459 O O . ARG A 1 167 ? -26.246 -1.686 2.923 1.000 12.856 560 ARG AAA O 1
ATOM 1474 N N . PHE A 1 168 ? -24.428 -0.845 1.881 1.000 9.252 561 PHE AAA N 1
ATOM 1475 C CA . PHE A 1 168 ? -24.093 0.066 2.991 1.000 9.768 561 PHE AAA CA 1
ATOM 1476 C C . PHE A 1 168 ? -24.429 1.515 2.716 1.000 9.772 561 PHE AAA C 1
ATOM 1477 O O . PHE A 1 168 ? -24.319 2.351 3.636 1.000 13.137 561 PHE AAA O 1
ATOM 1485 N N . LEU A 1 169 ? -24.838 1.854 1.506 1.000 9.851 562 LEU AAA N 1
ATOM 1486 C CA . LEU A 1 169 ? -25.255 3.230 1.269 1.000 10.137 562 LEU AAA CA 1
ATOM 1487 C C . LEU A 1 169 ? -26.647 3.425 1.857 1.000 10.567 562 LEU AAA C 1
ATOM 1488 O O . LEU A 1 169 ? -27.597 2.755 1.474 1.000 14.221 562 LEU AAA O 1
ATOM 1493 N N . ALA A 1 170 ? -26.763 4.380 2.776 1.000 9.454 563 ALA AAA N 1
ATOM 1494 C CA . ALA A 1 170 ? -27.976 4.589 3.574 1.000 10.439 563 ALA AAA CA 1
ATOM 1495 C C . ALA A 1 170 ? -28.733 5.767 2.986 1.000 10.897 563 ALA AAA C 1
ATOM 1496 O O . ALA A 1 170 ? -28.455 6.914 3.321 1.000 14.877 563 ALA AAA O 1
ATOM 1498 N N . LEU A 1 171 ? -29.569 5.509 2.002 1.000 11.725 564 LEU AAA N 1
ATOM 1499 C CA . LEU A 1 171 ? -30.407 6.553 1.377 1.000 10.146 564 LEU AAA CA 1
ATOM 1500 C C . LEU A 1 171 ? -31.858 6.111 1.482 1.000 10.378 564 LEU AAA C 1
ATOM 1501 O O . LEU A 1 171 ? -32.129 4.945 1.727 1.000 12.325 564 LEU AAA O 1
ATOM 1506 N N . GLY A 1 172 ? -32.762 7.041 1.225 1.000 10.877 565 GLY AAA N 1
ATOM 1507 C CA . GLY A 1 172 ? -34.189 6.716 1.166 1.000 11.048 565 GLY AAA CA 1
ATOM 1508 C C . GLY A 1 172 ? -34.788 6.519 2.542 1.000 11.637 565 GLY AAA C 1
ATOM 1509 O O . GLY A 1 172 ? -34.193 6.916 3.571 1.000 14.305 565 GLY AAA O 1
ATOM 1510 N N . ASP A 1 173 ? -35.937 5.892 2.579 1.000 11.769 566 ASP AAA N 1
ATOM 1511 C CA . ASP A 1 173 ? -36.796 5.816 3.785 1.000 12.446 566 ASP AAA CA 1
ATOM 1512 C C . ASP A 1 173 ? -36.244 4.738 4.731 1.000 12.936 566 ASP AAA C 1
ATOM 1513 O O . ASP A 1 173 ? -36.291 3.557 4.395 1.000 12.243 566 ASP AAA O 1
ATOM 1518 N N . LYS A 1 174 ? -35.684 5.158 5.867 1.000 14.947 567 LYS AAA N 1
ATOM 1519 C CA . LYS A 1 174 ? -35.099 4.217 6.859 1.000 16.454 567 LYS AAA CA 1
ATOM 1520 C C . LYS A 1 174 ? -36.150 3.236 7.397 1.000 15.284 567 LYS AAA C 1
ATOM 1521 O O . LYS A 1 174 ? -35.731 2.202 7.972 1.000 16.843 567 LYS AAA O 1
ATOM 1527 N N . LYS A 1 175 ? -37.450 3.498 7.258 1.000 13.982 568 LYS AAA N 1
ATOM 1528 C CA . LYS A 1 175 ? -38.472 2.518 7.709 1.000 14.619 568 LYS AAA CA 1
ATOM 1529 C C . LYS A 1 175 ? -38.476 1.308 6.795 1.000 13.046 568 LYS AAA C 1
ATOM 1530 O O . LYS A 1 175 ? -39.042 0.291 7.203 1.000 13.181 568 LYS AAA O 1
ATOM 1536 N N . LEU A 1 176 ? -37.877 1.415 5.603 1.000 11.618 569 LEU AAA N 1
ATOM 1537 C CA . LEU A 1 176 ? -37.802 0.271 4.664 1.000 10.946 569 LEU AAA CA 1
ATOM 1538 C C . LEU A 1 176 ? -36.639 -0.633 5.069 1.000 10.988 569 LEU AAA C 1
ATOM 1539 O O . LEU A 1 176 ? -35.721 -0.866 4.290 1.000 10.808 569 LEU AAA O 1
ATOM 1544 N N . SER A 1 177 ? -36.663 -1.085 6.317 1.000 12.183 570 SER AAA N 1
ATOM 1545 C CA A SER A 1 177 ? -35.424 -1.617 6.922 0.500 13.175 570 SER AAA CA 1
ATOM 1546 C CA B SER A 1 177 ? -35.516 -1.723 7.017 0.500 13.644 570 SER AAA CA 1
ATOM 1547 C C . SER A 1 177 ? -34.925 -2.892 6.242 1.000 11.170 570 SER AAA C 1
ATOM 1548 O O . SER A 1 177 ? -33.711 -3.058 6.199 1.000 13.755 570 SER AAA O 1
ATOM 1553 N N . PRO A 1 178 ? -35.746 -3.828 5.680 1.000 11.044 571 PRO AAA N 1
ATOM 1554 C CA . PRO A 1 178 ? -35.219 -5.003 4.992 1.000 11.839 571 PRO AAA CA 1
ATOM 1555 C C . PRO A 1 178 ? -34.610 -4.716 3.621 1.000 8.677 571 PRO AAA C 1
ATOM 1556 O O . PRO A 1 178 ? -34.048 -5.633 3.033 1.000 9.722 571 PRO AAA O 1
ATOM 1560 N N . PHE A 1 179 ? -34.784 -3.498 3.126 1.000 7.768 572 PHE AAA N 1
ATOM 1561 C CA . PHE A 1 179 ? -34.509 -3.186 1.706 1.000 7.751 572 PHE AAA CA 1
ATOM 1562 C C . PHE A 1 179 ? -33.267 -2.340 1.554 1.000 7.747 572 PHE AAA C 1
ATOM 1563 O O . PHE A 1 179 ? -33.063 -1.384 2.313 1.000 9.138 572 PHE AAA O 1
ATOM 1571 N N . ASN A 1 180 ? -32.435 -2.721 0.589 1.000 7.489 573 ASN AAA N 1
ATOM 1572 C CA . ASN A 1 180 ? -31.269 -1.902 0.232 1.000 7.156 573 ASN AAA CA 1
ATOM 1573 C C . ASN A 1 180 ? -31.674 -0.900 -0.850 1.000 7.142 573 ASN AAA C 1
ATOM 1574 O O . ASN A 1 180 ? -32.830 -0.860 -1.292 1.000 7.539 573 ASN AAA O 1
ATOM 1579 N N . ILE A 1 181 ? -30.726 -0.060 -1.267 1.000 6.962 574 ILE AAA N 1
ATOM 1580 C CA . ILE A 1 181 ? -31.032 1.001 -2.259 1.000 7.546 574 ILE AAA CA 1
ATOM 1581 C C . ILE A 1 181 ? -31.635 0.425 -3.530 1.000 6.920 574 ILE AAA C 1
ATOM 1582 O O . ILE A 1 181 ? -32.280 1.197 -4.230 1.000 7.990 574 ILE AAA O 1
ATOM 1587 N N . THR A 1 182 ? -31.394 -0.829 -3.881 1.000 6.932 575 THR AAA N 1
ATOM 1588 C CA . THR A 1 182 ? -31.942 -1.372 -5.150 1.000 6.864 575 THR AAA CA 1
ATOM 1589 C C . THR A 1 182 ? -33.449 -1.623 -5.073 1.000 6.769 575 THR AAA C 1
ATOM 1590 O O . THR A 1 182 ? -34.028 -1.936 -6.110 1.000 7.672 575 THR AAA O 1
ATOM 1594 N N . HIS A 1 183 ? -34.085 -1.405 -3.909 1.000 6.555 576 HIS AAA N 1
ATOM 1595 C CA . HIS A 1 183 ? -35.551 -1.496 -3.779 1.000 6.655 576 HIS AAA CA 1
ATOM 1596 C C . HIS A 1 183 ? -36.182 -0.258 -3.139 1.000 6.872 576 HIS AAA C 1
ATOM 1597 O O . HIS A 1 183 ? -37.399 -0.219 -3.054 1.000 8.079 576 HIS AAA O 1
ATOM 1604 N N . ARG A 1 184 ? -35.415 0.744 -2.734 1.000 7.195 577 ARG AAA N 1
ATOM 1605 C CA . ARG A 1 184 ? -36.008 1.886 -1.991 1.000 7.239 577 ARG AAA CA 1
ATOM 1606 C C . ARG A 1 184 ? -36.589 2.977 -2.879 1.000 7.116 577 ARG AAA C 1
ATOM 1607 O O . ARG A 1 184 ? -37.297 3.847 -2.334 1.000 8.137 577 ARG AAA O 1
ATOM 1615 N N . PHE A 1 185 ? -36.350 2.971 -4.183 1.000 6.801 578 PHE AAA N 1
ATOM 1616 C CA . PHE A 1 185 ? -36.693 4.124 -5.027 1.000 6.704 578 PHE AAA CA 1
ATOM 1617 C C . PHE A 1 185 ? -37.545 3.747 -6.210 1.000 6.863 578 PHE AAA C 1
ATOM 1618 O O . PHE A 1 185 ? -37.320 2.739 -6.881 1.000 7.305 578 PHE AAA O 1
ATOM 1626 N N . THR A 1 186 ? -38.470 4.620 -6.568 1.000 6.963 579 THR AAA N 1
ATOM 1627 C CA . THR A 1 186 ? -39.218 4.453 -7.820 1.000 7.166 579 THR AAA CA 1
ATOM 1628 C C . THR A 1 186 ? -38.244 4.364 -8.988 1.000 6.923 579 THR AAA C 1
ATOM 1629 O O . THR A 1 186 ? -38.412 3.532 -9.902 1.000 7.065 579 THR AAA O 1
ATOM 1633 N N . HIS A 1 18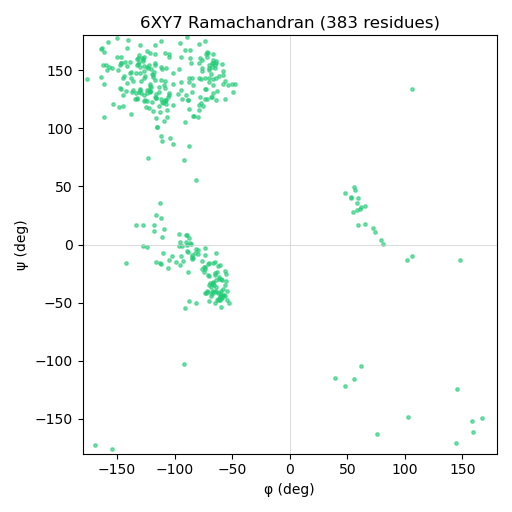7 ? -37.259 5.256 -8.967 1.000 6.972 580 HIS AAA N 1
ATOM 1634 C CA . HIS A 1 187 ? -36.206 5.306 -9.993 1.000 6.516 580 HIS AAA CA 1
ATOM 1635 C C . HIS A 1 187 ? -34.873 5.469 -9.282 1.000 6.568 580 HIS AAA C 1
ATOM 1636 O O . HIS A 1 187 ? -34.709 6.389 -8.471 1.000 6.679 580 HIS AAA O 1
ATOM 1643 N N . LEU A 1 188 ? -33.946 4.561 -9.562 1.000 5.918 581 LEU AAA N 1
ATOM 1644 C CA . LEU A 1 188 ? -32.559 4.591 -9.059 1.000 6.139 581 LEU AAA CA 1
ATOM 1645 C C . LEU A 1 188 ? -31.643 4.725 -10.274 1.000 5.919 581 LEU AAA C 1
ATOM 1646 O O . LEU A 1 188 ? -31.696 3.868 -11.184 1.000 6.873 581 LEU AAA O 1
ATOM 1651 N N . PHE A 1 189 ? -30.774 5.720 -10.243 1.000 6.176 582 PHE AAA N 1
ATOM 1652 C CA . PHE A 1 189 ? -29.725 5.925 -11.266 1.000 6.332 582 PHE AAA CA 1
ATOM 1653 C C . PHE A 1 189 ? -28.375 5.671 -10.616 1.000 5.979 582 PHE AAA C 1
ATOM 1654 O O . PHE A 1 189 ? -28.086 6.242 -9.591 1.000 6.156 582 PHE AAA O 1
ATOM 1662 N N . TRP A 1 190 ? -27.595 4.768 -11.204 1.000 5.354 583 TRP AAA N 1
ATOM 1663 C CA . TRP A 1 190 ? -26.252 4.423 -10.690 1.000 5.562 583 TRP AAA CA 1
ATOM 1664 C C . TRP A 1 190 ? -25.269 4.635 -11.836 1.000 5.424 583 TRP AAA C 1
ATOM 1665 O O . TRP A 1 190 ? -25.408 4.028 -12.896 1.000 6.070 583 TRP AAA O 1
ATOM 1676 N N . PHE A 1 191 ? -24.341 5.545 -11.600 1.000 5.491 584 PHE AAA N 1
ATOM 1677 C CA . PHE A 1 191 ? -23.410 5.968 -12.633 1.000 5.430 584 PHE AAA CA 1
ATOM 1678 C C . PHE A 1 191 ? -22.032 6.154 -12.018 1.000 5.070 584 PHE AAA C 1
ATOM 1679 O O . PHE A 1 191 ? -21.866 6.066 -10.782 1.000 5.556 584 PHE AAA O 1
ATOM 1687 N N . GLY A 1 192 ? -21.064 6.453 -12.864 1.000 5.534 585 GLY AAA N 1
ATOM 1688 C CA . GLY A 1 192 ? -19.737 6.769 -12.370 1.000 5.753 585 GLY AAA CA 1
ATOM 1689 C C . GLY A 1 192 ? -18.651 6.263 -13.275 1.000 5.227 585 GLY AAA C 1
ATOM 1690 O O . GLY A 1 192 ? -18.877 5.768 -14.384 1.000 5.623 585 GLY AAA O 1
ATOM 1691 N N . ASP A 1 193 ? -17.446 6.368 -12.741 1.000 5.659 586 ASP AAA N 1
ATOM 1692 C CA . ASP A 1 193 ? -16.268 5.700 -13.318 1.000 5.543 586 ASP AAA CA 1
ATOM 1693 C C . ASP A 1 193 ? -16.228 4.311 -12.716 1.000 5.518 586 ASP AAA C 1
ATOM 1694 O O . ASP A 1 193 ? -15.615 4.083 -11.671 1.000 5.808 586 ASP AAA O 1
ATOM 1699 N N . LEU A 1 194 ? -16.983 3.431 -13.365 1.000 5.391 587 LEU AAA N 1
ATOM 1700 C CA . LEU A 1 194 ? -17.119 2.057 -12.895 1.000 5.429 587 LEU AAA CA 1
ATOM 1701 C C . LEU A 1 194 ? -15.878 1.247 -13.233 1.000 5.320 587 LEU AAA C 1
ATOM 1702 O O . LEU A 1 194 ? -15.687 0.191 -12.624 1.000 6.206 587 LEU AAA O 1
ATOM 1707 N N . ASN A 1 195 ? -15.075 1.669 -14.207 1.000 5.650 588 ASN AAA N 1
ATOM 1708 C CA . ASN A 1 195 ? -13.713 1.150 -14.432 1.000 5.996 588 ASN AAA CA 1
ATOM 1709 C C . ASN A 1 195 ? -13.692 -0.234 -15.047 1.000 5.759 588 ASN AAA C 1
ATOM 1710 O O . ASN A 1 195 ? -12.603 -0.822 -15.132 1.000 6.612 588 ASN AAA O 1
ATOM 1715 N N . TYR A 1 196 ? -14.815 -0.760 -15.527 1.000 5.866 589 TYR AAA N 1
ATOM 1716 C CA . TYR A 1 196 ? -14.794 -2.008 -16.303 1.000 6.233 589 TYR AAA CA 1
ATOM 1717 C C . TYR A 1 196 ? -14.151 -1.758 -17.663 1.000 6.085 589 TYR AAA C 1
ATOM 1718 O O . TYR A 1 196 ? -14.367 -0.714 -18.282 1.000 6.619 589 TYR AAA O 1
ATOM 1727 N N . ARG A 1 197 ? -13.396 -2.740 -18.125 1.000 6.434 590 ARG AAA N 1
ATOM 1728 C CA . ARG A 1 197 ? -12.487 -2.592 -19.268 1.000 6.475 590 ARG AAA CA 1
ATOM 1729 C C . ARG A 1 197 ? -12.900 -3.509 -20.417 1.000 6.852 590 ARG AAA C 1
ATOM 1730 O O . ARG A 1 197 ? -13.647 -4.467 -20.244 1.000 7.417 590 ARG AAA O 1
ATOM 1738 N N . VAL A 1 198 ? -12.363 -3.215 -21.585 1.000 7.645 591 VAL AAA N 1
ATOM 1739 C CA . VAL A 1 198 ? -12.463 -4.099 -22.769 1.000 7.968 591 VAL AAA CA 1
ATOM 1740 C C . VAL A 1 198 ? -11.362 -5.137 -22.635 1.000 8.421 591 VAL AAA C 1
ATOM 1741 O O . VAL A 1 198 ? -10.164 -4.806 -22.685 1.000 9.285 591 VAL AAA O 1
ATOM 1745 N N . ASP A 1 199 ? -11.782 -6.361 -22.390 1.000 8.528 592 ASP AAA N 1
ATOM 1746 C CA A ASP A 1 199 ? -10.871 -7.473 -22.037 0.550 9.941 592 ASP AAA CA 1
ATOM 1747 C CA B ASP A 1 199 ? -10.881 -7.478 -22.035 0.450 9.832 592 ASP AAA CA 1
ATOM 1748 C C . ASP A 1 199 ? -10.413 -8.186 -23.314 1.000 10.458 592 ASP AAA C 1
ATOM 1749 O O . ASP A 1 199 ? -10.991 -9.214 -23.687 1.000 12.926 592 ASP AAA O 1
ATOM 1758 N N . LEU A 1 200 ? -9.415 -7.623 -23.942 1.000 10.619 593 LEU AAA N 1
ATOM 1759 C CA . LEU A 1 200 ? -8.758 -8.173 -25.136 1.000 10.905 593 LEU AAA CA 1
ATOM 1760 C C . LEU A 1 200 ? -7.268 -8.204 -24.848 1.000 11.696 593 LEU AAA C 1
ATOM 1761 O O . LEU A 1 200 ? -6.786 -7.531 -23.943 1.000 11.634 593 LEU AAA O 1
ATOM 1766 N N . PRO A 1 201 ? -6.488 -9.010 -25.589 1.000 13.560 594 PRO AAA N 1
ATOM 1767 C CA . PRO A 1 201 ? -5.058 -9.063 -25.338 1.000 13.917 594 PRO AAA CA 1
ATOM 1768 C C . PRO A 1 201 ? -4.392 -7.711 -25.553 1.000 14.030 594 PRO AAA C 1
ATOM 1769 O O . PRO A 1 201 ? -4.756 -6.969 -26.460 1.000 13.677 594 PRO AAA O 1
ATOM 1773 N N . THR A 1 202 ? -3.387 -7.430 -24.735 1.000 13.493 595 THR AAA N 1
ATOM 1774 C CA A THR A 1 202 ? -2.738 -6.100 -24.821 0.700 12.486 595 THR AAA CA 1
ATOM 1775 C CA B THR A 1 202 ? -2.632 -6.157 -24.788 0.300 13.497 595 THR AAA CA 1
ATOM 1776 C C . THR A 1 202 ? -2.080 -5.912 -26.194 1.000 13.537 595 THR AAA C 1
ATOM 1777 O O . THR A 1 202 ? -1.980 -4.764 -26.619 1.000 14.436 595 THR AAA O 1
ATOM 1784 N N . TRP A 1 203 ? -1.636 -6.976 -26.844 1.000 13.441 596 TRP AAA N 1
ATOM 1785 C CA A TRP A 1 203 ? -0.985 -6.796 -28.163 0.550 14.787 596 TRP AAA CA 1
ATOM 1786 C CA B TRP A 1 203 ? -1.018 -6.942 -28.198 0.450 15.072 596 TRP AAA CA 1
ATOM 1787 C C . TRP A 1 203 ? -2.026 -6.476 -29.259 1.000 15.026 596 TRP AAA C 1
ATOM 1788 O O . TRP A 1 203 ? -1.609 -6.149 -30.357 1.000 18.516 596 TRP AAA O 1
ATOM 1809 N N . GLU A 1 204 ? -3.316 -6.471 -28.938 1.000 13.600 597 GLU AAA N 1
ATOM 1810 C CA . GLU A 1 204 ? -4.385 -6.038 -29.859 1.000 14.769 597 GLU AAA CA 1
ATOM 1811 C C . GLU A 1 204 ? -4.656 -4.537 -29.709 1.000 12.433 597 GLU AAA C 1
ATOM 1812 O O . GLU A 1 204 ? -5.614 -4.074 -30.353 1.000 12.348 597 GLU AAA O 1
ATOM 1818 N N . ALA A 1 205 ? -3.849 -3.786 -28.955 1.000 12.450 598 ALA AAA N 1
ATOM 1819 C CA . ALA A 1 205 ? -4.155 -2.350 -28.708 1.000 12.028 598 ALA AAA CA 1
ATOM 1820 C C . ALA A 1 205 ? -4.375 -1.606 -30.020 1.000 11.612 598 ALA AAA C 1
ATOM 1821 O O . ALA A 1 205 ? -5.345 -0.807 -30.119 1.000 12.501 598 ALA AAA O 1
ATOM 1823 N N . GLU A 1 206 ? -3.461 -1.746 -30.981 1.000 12.441 599 GLU AAA N 1
ATOM 1824 C CA . GLU A 1 206 ? -3.571 -0.934 -32.218 1.000 13.596 599 GLU AAA CA 1
ATOM 1825 C C . GLU A 1 206 ? -4.785 -1.399 -33.028 1.000 12.583 599 GLU AAA C 1
ATOM 1826 O O . GLU A 1 206 ? -5.441 -0.557 -33.634 1.000 11.812 599 GLU AAA O 1
ATOM 1832 N N . THR A 1 207 ? -5.109 -2.685 -32.993 1.000 12.500 600 THR AAA N 1
ATOM 1833 C CA . THR A 1 207 ? -6.325 -3.200 -33.662 1.000 13.570 600 THR AAA CA 1
ATOM 1834 C C . THR A 1 207 ? -7.541 -2.520 -33.047 1.000 10.785 600 THR AAA C 1
ATOM 1835 O O . THR A 1 207 ? -8.486 -2.138 -33.770 1.000 10.952 600 THR AAA O 1
ATOM 1839 N N . ILE A 1 208 ? -7.562 -2.439 -31.729 1.000 10.303 601 ILE AAA N 1
ATOM 1840 C CA . ILE A 1 208 ? -8.722 -1.844 -31.016 1.000 10.865 601 ILE AAA CA 1
ATOM 1841 C C . ILE A 1 208 ? -8.870 -0.385 -31.474 1.000 9.836 601 ILE AAA C 1
ATOM 1842 O O . ILE A 1 208 ? -9.973 0.058 -31.791 1.000 10.363 601 ILE AAA O 1
ATOM 1847 N N . ILE A 1 209 ? -7.772 0.361 -31.490 1.000 10.212 602 ILE AAA N 1
ATOM 1848 C CA . ILE A 1 209 ? -7.830 1.781 -31.905 1.000 11.144 602 ILE AAA CA 1
ATOM 1849 C C . ILE A 1 209 ? -8.351 1.897 -33.321 1.000 10.745 602 ILE AAA C 1
ATOM 1850 O O . ILE A 1 209 ? -9.164 2.790 -33.608 1.000 10.877 602 ILE AAA O 1
ATOM 1855 N N . GLN A 1 210 ? -7.934 1.004 -34.216 1.000 10.462 603 GLN AAA N 1
ATOM 1856 C CA A GLN A 1 210 ? -8.424 0.985 -35.622 0.500 11.086 603 GLN AAA CA 1
ATOM 1857 C CA B GLN A 1 210 ? -8.436 1.135 -35.597 0.500 10.202 603 GLN AAA CA 1
ATOM 1858 C C . GLN A 1 210 ? -9.937 0.804 -35.641 1.000 9.536 603 GLN AAA C 1
ATOM 1859 O O . GLN A 1 210 ? -10.641 1.486 -36.404 1.000 10.656 603 GLN AAA O 1
ATOM 1870 N N . LYS A 1 211 ? -10.441 -0.156 -34.853 1.000 9.607 604 LYS AAA N 1
ATOM 1871 C CA A LYS A 1 211 ? -11.900 -0.401 -34.795 0.750 10.585 604 LYS AAA CA 1
ATOM 1872 C CA B LYS A 1 211 ? -11.907 -0.392 -34.857 0.250 9.920 604 LYS AAA CA 1
ATOM 1873 C C . LYS A 1 211 ? -12.612 0.870 -34.337 1.000 9.470 604 LYS AAA C 1
ATOM 1874 O O . LYS A 1 211 ? -13.684 1.231 -34.881 1.000 10.859 604 LYS AAA O 1
ATOM 1885 N N . ILE A 1 212 ? -12.060 1.521 -33.327 1.000 9.807 605 ILE AAA N 1
ATOM 1886 C CA . ILE A 1 212 ? -12.688 2.761 -32.801 1.000 9.789 605 ILE AAA CA 1
ATOM 1887 C C . ILE A 1 212 ? -12.744 3.829 -33.904 1.000 9.989 605 ILE AAA C 1
ATOM 1888 O O . ILE A 1 212 ? -13.763 4.514 -34.066 1.000 10.639 605 ILE AAA O 1
ATOM 1893 N N . LYS A 1 213 ? -11.650 3.994 -34.630 1.000 9.583 606 LYS AAA N 1
ATOM 1894 C CA . LYS A 1 213 ? -11.593 5.002 -35.707 1.000 11.173 606 LYS AAA CA 1
ATOM 1895 C C . LYS A 1 213 ? -12.621 4.720 -36.794 1.000 11.049 606 LYS AAA C 1
ATOM 1896 O O . LYS A 1 213 ? -13.126 5.703 -37.407 1.000 14.551 606 LYS AAA O 1
ATOM 1902 N N . GLN A 1 214 ? -12.963 3.458 -36.994 1.000 10.344 607 GLN AAA N 1
ATOM 1903 C CA . GLN A 1 214 ? -13.999 3.022 -37.948 1.000 11.176 607 GLN AAA CA 1
ATOM 1904 C C . GLN A 1 214 ? -15.387 3.059 -37.330 1.000 11.593 607 GLN AAA C 1
ATOM 1905 O O . GLN A 1 214 ? -16.351 2.719 -38.041 1.000 12.044 607 GLN AAA O 1
ATOM 1911 N N . GLN A 1 215 ? -15.516 3.469 -36.066 1.000 12.041 608 GLN AAA N 1
ATOM 1912 C CA . GLN A 1 215 ? -16.806 3.451 -35.331 1.000 11.996 608 GLN AAA CA 1
ATOM 1913 C C . GLN A 1 215 ? -17.441 2.070 -35.378 1.000 11.577 608 GLN AAA C 1
ATOM 1914 O O . GLN A 1 215 ? -18.694 1.969 -35.460 1.000 14.301 608 GLN AAA O 1
ATOM 1920 N N . GLN A 1 216 ? -16.606 1.037 -35.251 1.000 9.933 609 GLN AAA N 1
ATOM 1921 C CA . GLN A 1 216 ? -17.036 -0.377 -35.263 1.000 10.174 609 GLN AAA CA 1
ATOM 1922 C C . GLN A 1 216 ? -16.827 -0.926 -33.868 1.000 10.329 609 GLN AAA C 1
ATOM 1923 O O . GLN A 1 216 ? -15.746 -1.393 -33.555 1.000 12.905 609 GLN AAA O 1
ATOM 1929 N N . TYR A 1 217 ? -17.840 -0.793 -33.032 1.000 10.485 610 TYR AAA N 1
ATOM 1930 C CA . TYR A 1 217 ? -17.697 -1.123 -31.602 1.000 11.117 610 TYR AAA CA 1
ATOM 1931 C C . TYR A 1 217 ? -18.126 -2.549 -31.260 1.000 11.976 610 TYR AAA C 1
ATOM 1932 O O . TYR A 1 217 ? -17.876 -2.946 -30.122 1.000 11.981 610 TYR AAA O 1
ATOM 1941 N N . ALA A 1 218 ? -18.752 -3.297 -32.151 1.000 13.888 611 ALA AAA N 1
ATOM 1942 C CA . ALA A 1 218 ? -19.393 -4.564 -31.740 1.000 15.058 611 ALA AAA CA 1
ATOM 1943 C C . ALA A 1 218 ? -18.380 -5.536 -31.141 1.000 14.792 611 ALA AAA C 1
ATOM 1944 O O . ALA A 1 218 ? -18.713 -6.187 -30.120 1.000 15.865 611 ALA AAA O 1
ATOM 1946 N N . ASP A 1 219 ? -17.208 -5.697 -31.757 1.000 15.817 612 ASP AAA N 1
ATOM 1947 C CA . ASP A 1 219 ? -16.215 -6.705 -31.320 1.000 18.929 612 ASP AAA CA 1
ATOM 1948 C C . ASP A 1 219 ? -15.517 -6.204 -30.063 1.000 17.223 612 ASP AAA C 1
ATOM 1949 O O . ASP A 1 219 ? -14.750 -6.995 -29.456 1.000 22.874 612 ASP AAA O 1
ATOM 1954 N N . LEU A 1 220 ? -15.662 -4.924 -29.737 1.000 12.282 613 LEU AAA N 1
ATOM 1955 C CA . LEU A 1 220 ? -15.131 -4.423 -28.471 1.000 10.939 613 LEU AAA CA 1
ATOM 1956 C C . LEU A 1 220 ? -16.183 -4.629 -27.384 1.000 9.684 613 LEU AAA C 1
ATOM 1957 O O . LEU A 1 220 ? -15.835 -5.072 -26.275 1.000 10.030 613 LEU AAA O 1
ATOM 1962 N N . LEU A 1 221 ? -17.424 -4.222 -27.650 1.000 9.599 614 LEU AAA N 1
ATOM 1963 C CA . LEU A 1 221 ? -18.485 -4.350 -26.638 1.000 8.830 614 LEU AAA CA 1
ATOM 1964 C C . LEU A 1 221 ? -18.674 -5.806 -26.222 1.000 8.651 614 LEU AAA C 1
ATOM 1965 O O . LEU A 1 221 ? -19.057 -6.086 -25.072 1.000 8.726 614 LEU AAA O 1
ATOM 1970 N N . SER A 1 222 ? -18.427 -6.746 -27.120 1.000 9.438 615 SER AAA N 1
ATOM 1971 C CA . SER A 1 222 ? -18.589 -8.178 -26.772 1.000 10.246 615 SER AAA CA 1
ATOM 1972 C C . SER A 1 222 ? -17.556 -8.587 -25.721 1.000 9.954 615 SER AAA C 1
ATOM 1973 O O . SER A 1 222 ? -17.750 -9.623 -25.097 1.000 11.451 615 SER AAA O 1
ATOM 1976 N N . HIS A 1 223 ? -16.504 -7.782 -25.512 1.000 8.837 616 HIS AAA N 1
ATOM 1977 C CA . HIS A 1 223 ? -15.479 -8.062 -24.483 1.000 8.822 616 HIS AAA CA 1
ATOM 1978 C C . HIS A 1 223 ? -15.559 -7.055 -23.340 1.000 7.773 616 HIS AAA C 1
ATOM 1979 O O . HIS A 1 223 ? -14.664 -7.064 -22.486 1.000 8.854 616 HIS AAA O 1
ATOM 1986 N N . ASP A 1 224 ? -16.556 -6.183 -23.312 1.000 7.396 617 ASP AAA N 1
ATOM 1987 C CA . ASP A 1 224 ? -16.678 -5.191 -22.227 1.000 6.719 617 ASP AAA CA 1
ATOM 1988 C C . ASP A 1 224 ? -17.002 -5.966 -20.948 1.000 7.030 617 ASP AAA C 1
ATOM 1989 O O . ASP A 1 224 ? -18.015 -6.711 -20.909 1.000 7.555 617 ASP AAA O 1
ATOM 1994 N N . GLN A 1 225 ? -16.221 -5.749 -19.904 1.000 6.932 618 GLN AAA N 1
ATOM 1995 C CA . GLN A 1 225 ? -16.403 -6.544 -18.681 1.000 6.691 618 GLN AAA CA 1
ATOM 1996 C C . GLN A 1 225 ? -17.732 -6.235 -18.008 1.000 6.620 618 GLN AAA C 1
ATOM 1997 O O . GLN A 1 225 ? -18.226 -7.117 -17.291 1.000 7.339 618 GLN AAA O 1
ATOM 2003 N N . LEU A 1 226 ? -18.226 -5.002 -18.075 1.000 5.980 619 LEU AAA N 1
ATOM 2004 C CA . LEU A 1 226 ? -19.513 -4.757 -17.396 1.000 6.557 619 LEU AAA CA 1
ATOM 2005 C C . LEU A 1 226 ? -20.639 -5.499 -18.117 1.000 6.029 619 LEU AAA C 1
ATOM 2006 O O . LEU A 1 226 ? -21.486 -6.153 -17.443 1.000 7.081 619 LEU AAA O 1
ATOM 2011 N N . LEU A 1 227 ? -20.674 -5.448 -19.448 1.000 6.633 620 LEU AAA N 1
ATOM 2012 C CA . LEU A 1 227 ? -21.693 -6.218 -20.181 1.000 7.344 620 LEU AAA CA 1
ATOM 2013 C C . LEU A 1 227 ? -21.553 -7.706 -19.884 1.000 7.245 620 LEU AAA C 1
ATOM 2014 O O . LEU A 1 227 ? -22.578 -8.358 -19.710 1.000 8.136 620 LEU AAA O 1
ATOM 2019 N N . THR A 1 228 ? -20.348 -8.238 -19.890 1.000 7.289 621 THR AAA N 1
ATOM 2020 C CA . THR A 1 228 ? -20.213 -9.692 -19.729 1.000 8.391 621 THR AAA CA 1
ATOM 2021 C C . THR A 1 228 ? -20.524 -10.070 -18.285 1.000 8.376 621 THR AAA C 1
ATOM 2022 O O . THR A 1 228 ? -21.201 -11.077 -18.059 1.000 8.934 621 THR AAA O 1
ATOM 2026 N N . GLU A 1 229 ? -20.073 -9.326 -17.292 1.000 7.683 622 GLU AAA N 1
ATOM 2027 C CA . GLU A 1 229 ? -20.409 -9.650 -15.893 1.000 8.052 622 GLU AAA CA 1
ATOM 2028 C C . GLU A 1 229 ? -21.915 -9.514 -15.658 1.000 7.755 622 GLU AAA C 1
ATOM 2029 O O . GLU A 1 229 ? -22.508 -10.276 -14.884 1.000 9.793 622 GLU AAA O 1
ATOM 2035 N N . ARG A 1 230 ? -22.544 -8.489 -16.230 1.000 7.039 623 ARG AAA N 1
ATOM 2036 C CA A ARG A 1 230 ? -24.011 -8.379 -16.089 0.600 7.343 623 ARG AAA CA 1
ATOM 2037 C CA B ARG A 1 230 ? -24.016 -8.366 -16.096 0.400 7.493 623 ARG AAA CA 1
ATOM 2038 C C . ARG A 1 230 ? -24.706 -9.559 -16.762 1.000 7.917 623 ARG AAA C 1
ATOM 2039 O O . ARG A 1 230 ? -25.667 -10.074 -16.176 1.000 8.490 623 ARG AAA O 1
ATOM 2054 N N . ARG A 1 231 ? -24.245 -10.012 -17.919 1.000 8.224 624 ARG AAA N 1
ATOM 2055 C CA A ARG A 1 231 ? -24.902 -11.140 -18.626 0.500 9.159 624 ARG AAA CA 1
ATOM 2056 C CA B ARG A 1 231 ? -24.902 -11.139 -18.620 0.500 9.268 624 ARG AAA CA 1
ATOM 2057 C C . ARG A 1 231 ? -24.780 -12.388 -17.748 1.000 9.260 624 ARG AAA C 1
ATOM 2058 O O . ARG A 1 231 ? -25.721 -13.219 -17.778 1.000 10.649 624 ARG AAA O 1
ATOM 2073 N N . GLU A 1 232 ? -23.680 -12.534 -17.001 1.000 9.022 625 GLU AAA N 1
ATOM 2074 C CA . GLU A 1 232 ? -23.470 -13.717 -16.130 1.000 10.345 625 GLU AAA CA 1
ATOM 2075 C C . GLU A 1 232 ? -24.051 -13.489 -14.730 1.000 10.218 625 GLU AAA C 1
ATOM 2076 O O . GLU A 1 232 ? -23.806 -14.291 -13.818 1.000 11.261 625 GLU AAA O 1
ATOM 2082 N N . GLN A 1 233 ? -24.788 -12.402 -14.530 1.000 9.870 626 GLN AAA N 1
ATOM 2083 C CA . GLN A 1 233 ? -25.476 -12.090 -13.254 1.000 9.582 626 GLN AAA CA 1
ATOM 2084 C C . GLN A 1 233 ? -24.473 -11.983 -12.104 1.000 10.154 626 GLN AAA C 1
ATOM 2085 O O . GLN A 1 233 ? -24.793 -12.378 -10.982 1.000 12.692 626 GLN AAA O 1
ATOM 2091 N N . LYS A 1 234 ? -23.314 -11.376 -12.378 1.000 9.869 627 LYS AAA N 1
ATOM 2092 C CA . LYS A 1 234 ? -22.274 -11.156 -11.338 1.000 10.674 627 LYS AAA CA 1
ATOM 2093 C C . LYS A 1 234 ? -22.368 -9.773 -10.705 1.000 10.499 627 LYS AAA C 1
ATOM 2094 O O . LYS A 1 234 ? -21.756 -9.562 -9.657 1.000 13.198 627 LYS AAA O 1
ATOM 2100 N N . VAL A 1 235 ? -23.063 -8.848 -11.351 1.000 8.778 628 VAL AAA N 1
ATOM 2101 C CA . VAL A 1 235 ? -23.114 -7.448 -10.900 1.000 8.609 628 VAL AAA CA 1
ATOM 2102 C C . VAL A 1 235 ? -24.319 -6.783 -11.565 1.000 7.712 628 VAL AAA C 1
ATOM 2103 O O . VAL A 1 235 ? -24.762 -7.245 -12.625 1.000 8.680 628 VAL AAA O 1
ATOM 2107 N N . PHE A 1 236 ? -24.833 -5.741 -10.926 1.000 8.032 629 PHE AAA N 1
ATOM 2108 C CA . PHE A 1 236 ? -25.903 -4.907 -11.500 1.000 7.874 629 PHE AAA CA 1
ATOM 2109 C C . PHE A 1 236 ? -27.092 -5.747 -11.937 1.000 7.912 629 PHE AAA C 1
ATOM 2110 O O . PHE A 1 236 ? -27.738 -5.434 -12.965 1.000 8.296 629 PHE AAA O 1
ATOM 2118 N N . LEU A 1 237 ? -27.461 -6.726 -11.142 1.000 9.376 630 LEU AAA N 1
ATOM 2119 C CA . LEU A 1 237 ? -28.631 -7.568 -11.471 1.000 8.676 630 LEU AAA CA 1
ATOM 2120 C C . LEU A 1 237 ? -29.884 -6.679 -11.480 1.000 8.198 630 LEU AAA C 1
ATOM 2121 O O . LEU A 1 237 ? -30.098 -5.889 -10.553 1.000 10.371 630 LEU AAA O 1
ATOM 2126 N N . HIS A 1 238 ? -30.687 -6.810 -12.544 1.000 8.227 631 HIS AAA N 1
ATOM 2127 C CA . HIS A 1 238 ? -31.980 -6.112 -12.707 1.000 8.628 631 HIS AAA CA 1
ATOM 2128 C C . HIS A 1 238 ? -31.828 -4.629 -12.999 1.000 9.238 631 HIS AAA C 1
ATOM 2129 O O . HIS A 1 238 ? -32.848 -3.893 -12.922 1.000 11.602 631 HIS AAA O 1
ATOM 2136 N N . PHE A 1 239 ? -30.640 -4.189 -13.361 1.000 8.973 632 PHE AAA N 1
ATOM 2137 C CA . PHE A 1 239 ? -30.450 -2.820 -13.882 1.000 8.065 632 PHE AAA CA 1
ATOM 2138 C C . PHE A 1 239 ? -30.508 -2.836 -15.403 1.000 9.859 632 PHE AAA C 1
ATOM 2139 O O . PHE A 1 239 ? -30.195 -3.853 -16.022 1.000 13.820 632 PHE AAA O 1
ATOM 2147 N N . GLU A 1 240 ? -30.735 -1.654 -15.963 1.000 7.891 633 GLU AAA N 1
ATOM 2148 C CA A GLU A 1 240 ? -30.723 -1.409 -17.415 0.500 8.161 633 GLU AAA CA 1
ATOM 2149 C CA B GLU A 1 240 ? -30.758 -1.376 -17.413 0.500 8.269 633 GLU AAA CA 1
ATOM 2150 C C . GLU A 1 240 ? -29.589 -0.474 -17.780 1.000 7.290 633 GLU AAA C 1
ATOM 2151 O O . GLU A 1 240 ? -29.195 0.363 -16.961 1.000 7.116 633 GLU AAA O 1
ATOM 2162 N N . GLU A 1 241 ? -29.126 -0.606 -19.009 1.000 7.076 634 GLU AAA N 1
ATOM 2163 C CA . GLU A 1 241 ? -28.209 0.381 -19.613 1.000 6.710 634 GLU AAA CA 1
ATOM 2164 C C . GLU A 1 241 ? -28.615 0.540 -21.059 1.000 7.190 634 GLU AAA C 1
ATOM 2165 O O . GLU A 1 241 ? -28.960 -0.433 -21.728 1.000 8.017 634 GLU AAA O 1
ATOM 2171 N N . GLU A 1 242 ? -28.606 1.745 -21.565 1.000 7.022 635 GLU AAA N 1
ATOM 2172 C CA A GLU A 1 242 ? -28.857 2.001 -22.993 0.500 7.027 635 GLU AAA CA 1
ATOM 2173 C CA B GLU A 1 242 ? -28.858 2.004 -22.996 0.500 7.270 635 GLU AAA CA 1
ATOM 2174 C C . GLU A 1 242 ? -27.680 1.431 -23.797 1.000 6.797 635 GLU AAA C 1
ATOM 2175 O O . GLU A 1 242 ? -26.553 1.319 -23.306 1.000 7.480 635 GLU AAA O 1
ATOM 2186 N N . GLU A 1 243 ? -27.949 1.039 -25.030 1.000 7.166 636 GLU AAA N 1
ATOM 2187 C CA . GLU A 1 243 ? -26.917 0.613 -25.956 1.000 7.297 636 GLU AAA CA 1
ATOM 2188 C C . GLU A 1 243 ? -25.846 1.664 -26.080 1.000 7.399 636 GLU AAA C 1
ATOM 2189 O O . GLU A 1 243 ? -26.162 2.829 -26.255 1.000 7.660 636 GLU AAA O 1
ATOM 2195 N N . ILE A 1 244 ? -24.597 1.225 -26.083 1.000 7.155 637 ILE AAA N 1
ATOM 2196 C CA . ILE A 1 244 ? -23.429 2.117 -26.244 1.000 7.570 637 ILE AAA CA 1
ATOM 2197 C C . ILE A 1 244 ? -23.129 2.272 -27.728 1.000 7.268 637 ILE AAA C 1
ATOM 2198 O O . ILE A 1 244 ? -22.892 1.268 -28.403 1.000 8.046 637 ILE AAA O 1
ATOM 2203 N N . THR A 1 245 ? -23.100 3.518 -28.185 1.000 7.267 638 THR AAA N 1
ATOM 2204 C CA . THR A 1 245 ? -22.881 3.866 -29.597 1.000 7.468 638 THR AAA CA 1
ATOM 2205 C C . THR A 1 245 ? -21.846 4.980 -29.710 1.000 7.103 638 THR AAA C 1
ATOM 2206 O O . THR A 1 245 ? -21.766 5.599 -30.769 1.000 8.692 638 THR AAA O 1
ATOM 2210 N N . PHE A 1 246 ? -21.078 5.213 -28.663 1.000 7.678 639 PHE AAA N 1
ATOM 2211 C CA . PHE A 1 246 ? -20.004 6.205 -28.583 1.000 8.065 639 PHE AAA CA 1
ATOM 2212 C C . PHE A 1 246 ? -18.690 5.476 -28.361 1.000 7.228 639 PHE AAA C 1
ATOM 2213 O O . PHE A 1 246 ? -18.668 4.359 -27.864 1.000 7.235 639 PHE AAA O 1
ATOM 2221 N N . ALA A 1 247 ? -17.593 6.108 -28.744 1.000 7.938 640 ALA AAA N 1
ATOM 2222 C CA . ALA A 1 247 ? -16.256 5.531 -28.591 1.000 7.604 640 ALA AAA CA 1
ATOM 2223 C C . ALA A 1 247 ? -15.943 5.359 -27.120 1.000 7.169 640 ALA AAA C 1
ATOM 2224 O O . ALA A 1 247 ? -16.394 6.086 -26.235 1.000 7.142 640 ALA AAA O 1
ATOM 2226 N N . PRO A 1 248 ? -15.031 4.424 -26.804 1.000 6.849 641 PRO AAA N 1
ATOM 2227 C CA . PRO A 1 248 ? -14.491 4.323 -25.437 1.000 6.454 641 PRO AAA CA 1
ATOM 2228 C C . PRO A 1 248 ? -14.057 5.677 -24.897 1.000 6.342 641 PRO AAA C 1
ATOM 2229 O O . PRO A 1 248 ? -13.452 6.486 -25.609 1.000 6.949 641 PRO AAA O 1
ATOM 2233 N N . THR A 1 249 ? -14.368 5.932 -23.633 1.000 6.065 642 THR AAA N 1
ATOM 2234 C CA . THR A 1 249 ? -14.174 7.244 -23.006 1.000 6.736 642 THR AAA CA 1
ATOM 2235 C C . THR A 1 249 ? -12.859 7.340 -22.245 1.000 5.951 642 THR AAA C 1
ATOM 2236 O O . THR A 1 249 ? -12.624 8.384 -21.630 1.000 6.969 642 THR AAA O 1
ATOM 2240 N N . TYR A 1 250 ? -12.047 6.286 -22.278 1.000 6.741 643 TYR AAA N 1
ATOM 2241 C CA . TYR A 1 250 ? -10.781 6.188 -21.534 1.000 6.772 643 TYR AAA CA 1
ATOM 2242 C C . TYR A 1 250 ? -9.874 5.309 -22.381 1.000 6.466 643 TYR AAA C 1
ATOM 2243 O O . TYR A 1 250 ? -10.381 4.404 -23.042 1.000 7.200 643 TYR AAA O 1
ATOM 2252 N N . ARG A 1 251 ? -8.549 5.470 -22.353 1.000 7.100 644 ARG AAA N 1
ATOM 2253 C CA . ARG A 1 251 ? -7.786 6.539 -21.728 1.000 7.599 644 ARG AAA CA 1
ATOM 2254 C C . ARG A 1 251 ? -7.209 7.408 -22.838 1.000 8.129 644 ARG AAA C 1
ATOM 2255 O O . ARG A 1 251 ? -6.471 6.899 -23.705 1.000 8.845 644 ARG AAA O 1
ATOM 2263 N N . PHE A 1 252 ? -7.507 8.697 -22.821 1.000 8.203 645 PHE AAA N 1
ATOM 2264 C CA . PHE A 1 252 ? -7.057 9.653 -23.851 1.000 8.794 645 PHE AAA CA 1
ATOM 2265 C C . PHE A 1 252 ? -5.796 10.361 -23.387 1.000 10.014 645 PHE AAA C 1
ATOM 2266 O O . PHE A 1 252 ? -5.634 10.701 -22.194 1.000 11.346 645 PHE AAA O 1
ATOM 2274 N N . GLU A 1 253 ? -4.981 10.755 -24.358 1.000 10.942 646 GLU AAA N 1
ATOM 2275 C CA A GLU A 1 253 ? -4.001 11.850 -24.146 0.400 11.391 646 GLU AAA CA 1
ATOM 2276 C CA B GLU A 1 253 ? -4.003 11.852 -24.157 0.250 11.630 646 GLU AAA CA 1
ATOM 2277 C CA C GLU A 1 253 ? -4.002 11.856 -24.163 0.350 11.538 646 GLU AAA CA 1
ATOM 2278 C C . GLU A 1 253 ? -4.776 13.150 -23.878 1.000 11.460 646 GLU AAA C 1
ATOM 2279 O O . GLU A 1 253 ? -5.780 13.432 -24.559 1.000 12.522 646 GLU AAA O 1
ATOM 2295 N N . ARG A 1 254 ? -4.332 13.926 -22.909 1.000 12.709 647 ARG AAA N 1
ATOM 2296 C CA . ARG A 1 254 ? -5.033 15.198 -22.609 1.000 12.776 647 ARG AAA CA 1
ATOM 2297 C C . ARG A 1 254 ? -4.817 16.224 -23.723 1.000 13.780 647 ARG AAA C 1
ATOM 2298 O O . ARG A 1 254 ? -3.780 16.151 -24.415 1.000 15.659 647 ARG AAA O 1
ATOM 2306 N N . LEU A 1 255 ? -5.790 17.114 -23.889 1.000 13.846 648 LEU AAA N 1
ATOM 2307 C CA . LEU A 1 255 ? -5.792 18.331 -24.754 1.000 16.631 648 LEU AAA CA 1
ATOM 2308 C C . LEU A 1 255 ? -6.046 17.978 -26.223 1.000 18.710 648 LEU AAA C 1
ATOM 2309 O O . LEU A 1 255 ? -6.094 18.908 -27.046 1.000 25.925 648 LEU AAA O 1
ATOM 2314 N N . THR A 1 256 ? -6.298 16.703 -26.504 1.000 18.622 649 THR AAA N 1
ATOM 2315 C CA . THR A 1 256 ? -6.816 16.229 -27.800 1.000 18.422 649 THR AAA CA 1
ATOM 2316 C C . THR A 1 256 ? -7.813 15.117 -27.543 1.000 16.677 649 THR AAA C 1
ATOM 2317 O O . THR A 1 256 ? -7.808 14.635 -26.438 1.000 18.909 649 THR AAA O 1
ATOM 2321 N N . ARG A 1 257 ? -8.587 14.673 -28.533 1.000 19.184 650 ARG AAA N 1
ATOM 2322 C CA . ARG A 1 257 ? -9.261 13.343 -28.450 1.000 17.464 650 ARG AAA CA 1
ATOM 2323 C C . ARG A 1 257 ? -8.749 12.459 -29.581 1.000 15.608 650 ARG AAA C 1
ATOM 2324 O O . ARG A 1 257 ? -9.300 11.366 -29.804 1.000 19.316 650 ARG AAA O 1
ATOM 2332 N N . ASP A 1 258 ? -7.638 12.813 -30.181 1.000 18.645 651 ASP AAA N 1
ATOM 2333 C CA . ASP A 1 258 ? -7.171 12.130 -31.407 1.000 22.307 651 ASP AAA CA 1
ATOM 2334 C C . ASP A 1 258 ? -6.387 10.879 -31.010 1.000 21.529 651 ASP AAA C 1
ATOM 2335 O O . ASP A 1 258 ? -6.101 10.063 -31.940 1.000 25.134 651 ASP AAA O 1
ATOM 2340 N N . LYS A 1 259 ? -6.026 10.741 -29.721 1.000 19.608 652 LYS AAA N 1
ATOM 2341 C CA A LYS A 1 259 ? -5.082 9.669 -29.336 0.500 15.994 652 LYS AAA CA 1
ATOM 2342 C CA B LYS A 1 259 ? -5.022 9.743 -29.288 0.500 16.929 652 LYS AAA CA 1
ATOM 2343 C C . LYS A 1 259 ? -5.465 9.032 -27.998 1.000 12.232 652 LYS AAA C 1
ATOM 2344 O O . LYS A 1 259 ? -5.636 9.695 -26.961 1.000 12.634 652 LYS AAA O 1
ATOM 2355 N N . TYR A 1 260 ? -5.536 7.729 -28.048 1.000 10.729 653 TYR AAA N 1
ATOM 2356 C CA . TYR A 1 260 ? -5.623 6.870 -26.858 1.000 9.743 653 TYR AAA CA 1
ATOM 2357 C C . TYR A 1 260 ? -4.222 6.589 -26.327 1.000 10.080 653 TYR AAA C 1
ATOM 2358 O O . TYR A 1 260 ? -3.310 6.232 -27.094 1.000 14.030 653 TYR AAA O 1
ATOM 2367 N N . ALA A 1 261 ? -4.046 6.781 -25.025 1.000 9.570 654 ALA AAA N 1
ATOM 2368 C CA . ALA A 1 261 ? -2.786 6.537 -24.294 1.000 10.091 654 ALA AAA CA 1
ATOM 2369 C C . ALA A 1 261 ? -2.965 5.245 -23.538 1.000 9.521 654 ALA AAA C 1
ATOM 2370 O O . ALA A 1 261 ? -3.496 5.258 -22.439 1.000 13.919 654 ALA AAA O 1
ATOM 2372 N N . TYR A 1 262 ? -2.580 4.139 -24.142 1.000 10.243 655 TYR AAA N 1
ATOM 2373 C CA . TYR A 1 262 ? -2.832 2.803 -23.584 1.000 9.798 655 TYR AAA CA 1
ATOM 2374 C C . TYR A 1 262 ? -1.585 2.168 -22.999 1.000 10.391 655 TYR AAA C 1
ATOM 2375 O O . TYR A 1 262 ? -1.730 1.186 -22.256 1.000 10.686 655 TYR AAA O 1
ATOM 2384 N N . THR A 1 263 ? -0.392 2.597 -23.356 1.000 10.896 656 THR AAA N 1
ATOM 2385 C CA A THR A 1 263 ? 0.858 1.861 -23.043 0.500 12.433 656 THR AAA CA 1
ATOM 2386 C CA B THR A 1 263 ? 0.791 1.768 -23.041 0.500 11.875 656 THR AAA CA 1
ATOM 2387 C C . THR A 1 263 ? 1.125 1.875 -21.547 1.000 12.921 656 THR AAA C 1
ATOM 2388 O O . THR A 1 263 ? 0.743 2.872 -20.889 1.000 14.002 656 THR AAA O 1
ATOM 2395 N N . LYS A 1 264 ? 1.790 0.841 -21.057 1.000 13.078 657 LYS AAA N 1
ATOM 2396 C CA . LYS A 1 264 ? 2.163 0.809 -19.629 1.000 14.497 657 LYS AAA CA 1
ATOM 2397 C C . LYS A 1 264 ? 3.256 1.857 -19.349 1.000 14.833 657 LYS AAA C 1
ATOM 2398 O O . LYS A 1 264 ? 4.149 2.070 -20.198 1.000 17.543 657 LYS AAA O 1
ATOM 2404 N N . GLN A 1 265 ? 3.130 2.531 -18.203 1.000 15.052 658 GLN AAA N 1
ATOM 2405 C CA A GLN A 1 265 ? 4.127 3.549 -17.777 0.500 15.780 658 GLN AAA CA 1
ATOM 2406 C CA B GLN A 1 265 ? 3.955 3.684 -17.737 0.500 15.688 658 GLN AAA CA 1
ATOM 2407 C C . GLN A 1 265 ? 4.259 3.483 -16.255 1.000 15.223 658 GLN AAA C 1
ATOM 2408 O O . GLN A 1 265 ? 3.422 2.855 -15.583 1.000 12.662 658 GLN AAA O 1
ATOM 2419 N N . LYS A 1 266 ? 5.328 4.064 -15.727 1.000 14.801 659 LYS AAA N 1
ATOM 2420 C CA . LYS A 1 266 ? 5.438 4.070 -14.252 1.000 14.738 659 LYS AAA CA 1
ATOM 2421 C C . LYS A 1 266 ? 4.171 4.675 -13.637 1.000 13.866 659 LYS AAA C 1
ATOM 2422 O O . LYS A 1 266 ? 3.723 4.150 -12.603 1.000 14.801 659 LYS AAA O 1
ATOM 2428 N N . ALA A 1 267 ? 3.628 5.739 -14.234 1.000 15.587 660 ALA AAA N 1
ATOM 2429 C CA . ALA A 1 267 ? 2.473 6.469 -13.683 1.000 19.380 660 ALA AAA CA 1
ATOM 2430 C C . ALA A 1 267 ? 1.249 5.549 -13.631 1.000 14.901 660 ALA AAA C 1
ATOM 2431 O O . ALA A 1 267 ? 0.328 5.853 -12.856 1.000 19.872 660 ALA AAA O 1
ATOM 2433 N N . THR A 1 268 ? 1.182 4.498 -14.456 1.000 15.214 661 THR AAA N 1
ATOM 2434 C CA . THR A 1 268 ? 0.049 3.546 -14.423 1.000 13.860 661 THR AAA CA 1
ATOM 2435 C C . THR A 1 268 ? 0.380 2.315 -13.586 1.000 13.887 661 THR AAA C 1
ATOM 2436 O O . THR A 1 268 ? -0.368 1.351 -13.660 1.000 14.584 661 THR AAA O 1
ATOM 2440 N N . GLY A 1 269 ? 1.496 2.301 -12.866 1.000 13.606 662 GLY AAA N 1
ATOM 2441 C CA . GLY A 1 269 ? 1.901 1.079 -12.169 1.000 14.058 662 GLY AAA CA 1
ATOM 2442 C C . GLY A 1 269 ? 2.230 -0.017 -13.160 1.000 12.556 662 GLY AAA C 1
ATOM 2443 O O . GLY A 1 269 ? 2.046 -1.198 -12.831 1.000 13.447 662 GLY AAA O 1
ATOM 2444 N N . MET A 1 270 ? 2.766 0.353 -14.319 1.000 12.365 663 MET AAA N 1
ATOM 2445 C CA . MET A 1 270 ? 3.144 -0.635 -15.363 1.000 12.998 663 MET AAA CA 1
ATOM 2446 C C . MET A 1 270 ? 1.935 -1.471 -15.785 1.000 11.763 663 MET AAA C 1
ATOM 2447 O O . MET A 1 270 ? 2.105 -2.647 -16.170 1.000 14.698 663 MET AAA O 1
ATOM 2452 N N . LYS A 1 271 ? 0.763 -0.842 -15.827 1.000 11.880 664 LYS AAA N 1
ATOM 2453 C CA A LYS A 1 271 ? -0.471 -1.458 -16.375 0.500 12.606 664 LYS AAA CA 1
ATOM 2454 C CA B LYS A 1 271 ? -0.465 -1.464 -16.379 0.500 12.516 664 LYS AAA CA 1
ATOM 2455 C C . LYS A 1 271 ? -0.806 -0.838 -17.727 1.000 11.613 664 LYS AAA C 1
ATOM 2456 O O . LYS A 1 271 ? -0.674 0.411 -17.896 1.000 12.457 664 LYS AAA O 1
ATOM 2467 N N . TYR A 1 272 ? -1.278 -1.694 -18.620 1.000 11.240 665 TYR AAA N 1
ATOM 2468 C CA . TYR A 1 272 ? -1.906 -1.171 -19.847 1.000 10.406 665 TYR AAA CA 1
ATOM 2469 C C . TYR A 1 272 ? -3.301 -0.651 -19.520 1.000 8.561 665 TYR AAA C 1
ATOM 2470 O O . TYR A 1 272 ? -4.029 -1.223 -18.702 1.000 10.093 665 TYR AAA O 1
ATOM 2479 N N . ASN A 1 273 ? -3.704 0.361 -20.272 1.000 8.201 666 ASN AAA N 1
ATOM 2480 C CA . ASN A 1 273 ? -5.085 0.877 -20.248 1.000 7.748 666 ASN AAA CA 1
ATOM 2481 C C . ASN A 1 273 ? -5.647 0.809 -21.669 1.000 7.181 666 ASN AAA C 1
ATOM 2482 O O . ASN A 1 273 ? -5.727 1.823 -22.342 1.000 8.894 666 ASN AAA O 1
ATOM 2487 N N . LEU A 1 274 ? -5.976 -0.405 -22.099 1.000 7.222 667 LEU AAA N 1
ATOM 2488 C CA . LEU A 1 274 ? -6.610 -0.528 -23.413 1.000 7.423 667 LEU AAA CA 1
ATOM 2489 C C . LEU A 1 274 ? -7.885 0.311 -23.405 1.000 7.283 667 LEU AAA C 1
ATOM 2490 O O . LEU A 1 274 ? -8.586 0.390 -22.384 1.000 7.328 667 LEU AAA O 1
ATOM 2495 N N . PRO A 1 275 ? -8.239 0.930 -24.554 1.000 6.978 668 PRO AAA N 1
ATOM 2496 C CA . PRO A 1 275 ? -9.455 1.751 -24.627 1.000 6.829 668 PRO AAA CA 1
ATOM 2497 C C . PRO A 1 275 ? -10.679 1.032 -24.069 1.000 7.029 668 PRO AAA C 1
ATOM 2498 O O . PRO A 1 275 ? -10.929 -0.107 -24.411 1.000 7.621 668 PRO AAA O 1
ATOM 2502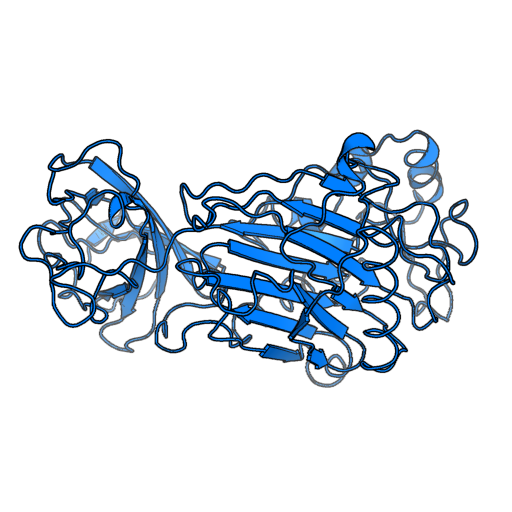 N N . SER A 1 276 ? -11.409 1.718 -23.202 1.000 6.609 669 SER AAA N 1
ATOM 2503 C CA . SER A 1 276 ? -12.493 1.102 -22.424 1.000 5.962 669 SER AAA CA 1
ATOM 2504 C C . SER A 1 276 ? -13.621 2.091 -22.178 1.000 6.020 669 SER AAA C 1
ATOM 2505 O O . SER A 1 276 ? -13.432 3.305 -22.103 1.000 6.688 669 SER AAA O 1
ATOM 2508 N N . TRP A 1 277 ? -14.781 1.498 -21.950 1.000 5.845 670 TRP AAA N 1
ATOM 2509 C CA . TRP A 1 277 ? -15.975 2.255 -21.530 1.000 5.919 670 TRP AAA CA 1
ATOM 2510 C C . TRP A 1 277 ? -16.013 2.268 -19.999 1.000 5.836 670 TRP AAA C 1
ATOM 2511 O O . TRP A 1 277 ? -16.815 1.578 -19.360 1.000 5.844 670 TRP AAA O 1
ATOM 2522 N N . CYS A 1 278 ? -15.115 3.050 -19.401 1.000 5.719 671 CYS AAA N 1
ATOM 2523 C CA . CYS A 1 278 ? -15.067 3.113 -17.933 1.000 5.893 671 CYS AAA CA 1
ATOM 2524 C C . CYS A 1 278 ? -16.275 3.841 -17.336 1.000 5.822 671 CYS AAA C 1
ATOM 2525 O O . CYS A 1 278 ? -16.573 3.605 -16.158 1.000 6.194 671 CYS AAA O 1
ATOM 2528 N N . ASP A 1 279 ? -16.877 4.747 -18.090 1.000 5.422 672 ASP AAA N 1
ATOM 2529 C CA . ASP A 1 279 ? -17.750 5.814 -17.558 1.000 5.570 672 ASP AAA CA 1
ATOM 2530 C C . ASP A 1 279 ? -19.183 5.540 -18.020 1.000 5.740 672 ASP AAA C 1
ATOM 2531 O O . ASP A 1 279 ? -19.435 5.523 -19.247 1.000 6.073 672 ASP AAA O 1
ATOM 2536 N N . ARG A 1 280 ? -20.081 5.231 -17.092 1.000 5.097 673 ARG AAA N 1
ATOM 2537 C CA . ARG A 1 280 ? -21.342 4.533 -17.426 1.000 5.590 673 ARG AAA CA 1
ATOM 2538 C C . ARG A 1 280 ? -22.508 5.130 -16.646 1.000 5.072 673 ARG AAA C 1
ATOM 2539 O O . ARG A 1 280 ? -22.316 5.662 -15.526 1.000 5.423 673 ARG AAA O 1
ATOM 2547 N N . VAL A 1 281 ? -23.698 4.924 -17.194 1.000 5.315 674 VAL AAA N 1
ATOM 2548 C CA . VAL A 1 281 ? -24.957 5.237 -16.512 1.000 5.432 674 VAL AAA CA 1
ATOM 2549 C C . VAL A 1 281 ? -25.890 4.044 -16.654 1.000 5.354 674 VAL AAA C 1
ATOM 2550 O O . VAL A 1 281 ? -26.166 3.626 -17.774 1.000 6.078 674 VAL AAA O 1
ATOM 2554 N N . LEU A 1 282 ? -26.358 3.565 -15.526 1.000 5.242 675 LEU AAA N 1
ATOM 2555 C CA . LEU A 1 282 ? -27.353 2.484 -15.444 1.000 5.621 675 LEU AAA CA 1
ATOM 2556 C C . LEU A 1 282 ? -28.525 2.933 -14.591 1.000 5.565 675 LEU AAA C 1
ATOM 2557 O O . LEU A 1 282 ? -28.435 3.935 -13.845 1.000 5.927 675 LEU AAA O 1
ATOM 2562 N N . TRP A 1 283 ? -29.656 2.256 -14.720 1.000 5.769 676 TRP AAA N 1
ATOM 2563 C CA . TRP A 1 283 ? -30.824 2.590 -13.904 1.000 6.034 676 TRP AAA CA 1
ATOM 2564 C C . TRP A 1 283 ? -31.636 1.333 -13.577 1.000 6.016 676 TRP AAA C 1
ATOM 2565 O O . TRP A 1 283 ? -31.558 0.306 -14.234 1.000 6.989 676 TRP AAA O 1
ATOM 2576 N N . LYS A 1 284 ? -32.450 1.504 -12.560 1.000 6.527 677 LYS AAA N 1
ATOM 2577 C CA . LYS A 1 284 ? -33.405 0.485 -12.139 1.000 6.865 677 LYS AAA CA 1
ATOM 2578 C C . LYS A 1 284 ? -34.638 1.213 -11.645 1.000 6.497 677 LYS AAA C 1
ATOM 2579 O O . LYS A 1 284 ? -34.552 1.959 -10.663 1.000 7.252 677 LYS AAA O 1
ATOM 2585 N N . SER A 1 285 ? -35.771 0.974 -12.275 1.000 7.365 678 SER AAA N 1
ATOM 2586 C CA . SER A 1 285 ? -37.052 1.569 -11.861 1.000 7.445 678 SER AAA CA 1
ATOM 2587 C C . SER A 1 285 ? -38.019 0.478 -11.429 1.000 6.967 678 SER AAA C 1
ATOM 2588 O O . SER A 1 285 ? -37.891 -0.663 -11.859 1.000 7.638 678 SER AAA O 1
ATOM 2591 N N . TYR A 1 286 ? -38.970 0.801 -10.584 1.000 6.696 679 TYR AAA N 1
ATOM 2592 C CA . TYR A 1 286 ? -39.998 -0.181 -10.209 1.000 7.475 679 TYR AAA CA 1
ATOM 2593 C C . TYR A 1 286 ? -40.739 -0.641 -11.454 1.000 7.717 679 TYR AAA C 1
ATOM 2594 O O . TYR A 1 286 ? -40.832 0.058 -12.483 1.000 8.198 679 TYR AAA O 1
ATOM 2603 N N . PRO A 1 287 ? -41.325 -1.852 -11.383 1.000 8.344 680 PRO AAA N 1
ATOM 2604 C CA . PRO A 1 287 ? -42.028 -2.429 -12.518 1.000 9.016 680 PRO AAA CA 1
ATOM 2605 C C . PRO A 1 287 ? -43.159 -1.510 -12.984 1.000 8.174 680 PRO AAA C 1
ATOM 2606 O O . PRO A 1 287 ? -43.906 -0.945 -12.188 1.000 9.117 680 PRO AAA O 1
ATOM 2610 N N . LEU A 1 288 ? -43.280 -1.396 -14.316 1.000 9.026 681 LEU AAA N 1
ATOM 2611 C CA . LEU A 1 288 ? -44.394 -0.696 -14.987 1.000 10.353 681 LEU AAA CA 1
ATOM 2612 C C . LEU A 1 288 ? -44.454 0.776 -14.593 1.000 11.602 681 LEU AAA C 1
ATOM 2613 O O . LEU A 1 288 ? -45.572 1.413 -14.598 1.000 15.951 681 LEU AAA O 1
ATOM 2618 N N . VAL A 1 289 ? -43.299 1.362 -14.300 1.000 9.547 682 VAL AAA N 1
ATOM 2619 C CA . VAL A 1 289 ? -43.159 2.841 -14.244 1.000 9.308 682 VAL AAA CA 1
ATOM 2620 C C . VAL A 1 289 ? -42.499 3.310 -15.531 1.000 9.021 682 VAL AAA C 1
ATOM 2621 O O . VAL A 1 289 ? -41.510 2.706 -15.996 1.000 11.072 682 VAL AAA O 1
ATOM 2625 N N . HIS A 1 290 ? -42.986 4.397 -16.081 1.000 9.141 683 HIS AAA N 1
ATOM 2626 C CA . HIS A 1 290 ? -42.411 4.989 -17.293 1.000 9.057 683 HIS AAA CA 1
ATOM 2627 C C . HIS A 1 290 ? -40.985 5.464 -17.026 1.000 7.936 683 HIS AAA C 1
ATOM 2628 O O . HIS A 1 290 ? -40.775 6.284 -16.135 1.000 8.704 683 HIS AAA O 1
ATOM 2635 N N . VAL A 1 291 ? -40.055 4.972 -17.818 1.000 8.569 684 VAL AAA N 1
ATOM 2636 C CA . VAL A 1 291 ? -38.672 5.476 -17.820 1.000 8.969 684 VAL AAA CA 1
ATOM 2637 C C . VAL A 1 291 ? -38.107 5.196 -19.201 1.000 9.770 684 VAL AAA C 1
ATOM 2638 O O . VAL A 1 291 ? -38.130 4.060 -19.663 1.000 11.576 684 VAL AAA O 1
ATOM 2642 N N . VAL A 1 292 ? -37.694 6.255 -19.887 1.000 8.428 685 VAL AAA N 1
ATOM 2643 C CA . VAL A 1 292 ? -37.164 6.126 -21.260 1.000 9.110 685 VAL AAA CA 1
ATOM 2644 C C . VAL A 1 292 ? -35.866 6.924 -21.348 1.000 8.238 685 VAL AAA C 1
ATOM 2645 O O . VAL A 1 292 ? -35.830 8.126 -21.038 1.000 8.783 685 VAL AAA O 1
ATOM 2649 N N . CYS A 1 293 ? -34.811 6.252 -21.797 1.000 7.982 686 CYS AAA N 1
ATOM 2650 C CA . CYS A 1 293 ? -33.520 6.907 -22.054 1.000 7.746 686 CYS AAA CA 1
ATOM 2651 C C . CYS A 1 293 ? -33.601 7.718 -23.353 1.000 8.092 686 CYS AAA C 1
ATOM 2652 O O . CYS A 1 293 ? -33.923 7.127 -24.399 1.000 9.908 686 CYS AAA O 1
ATOM 2655 N N . GLN A 1 294 ? -33.395 9.029 -23.269 1.000 7.876 687 GLN AAA N 1
ATOM 2656 C CA A GLN A 1 294 ? -33.483 9.960 -24.406 0.600 7.596 687 GLN AAA CA 1
ATOM 2657 C CA B GLN A 1 294 ? -33.486 9.851 -24.486 0.400 7.715 687 GLN AAA CA 1
ATOM 2658 C C . GLN A 1 294 ? -32.107 10.249 -25.024 1.000 7.144 687 GLN AAA C 1
ATOM 2659 O O . GLN A 1 294 ? -32.064 10.753 -26.143 1.000 9.210 687 GLN AAA O 1
ATOM 2670 N N . SER A 1 295 ? -31.027 10.033 -24.283 1.000 7.133 688 SER AAA N 1
ATOM 2671 C CA . SER A 1 295 ? -29.660 10.275 -24.791 1.000 6.675 688 SER AAA CA 1
ATOM 2672 C C . SER A 1 295 ? -28.710 9.459 -23.934 1.000 6.707 688 SER AAA C 1
ATOM 2673 O O . SER A 1 295 ? -28.978 9.211 -22.775 1.000 7.182 688 SER AAA O 1
ATOM 2676 N N . TYR A 1 296 ? -27.616 9.047 -24.564 1.000 6.601 689 TYR AAA N 1
ATOM 2677 C CA . TYR A 1 296 ? -26.533 8.327 -23.882 1.000 6.651 689 TYR AAA CA 1
ATOM 2678 C C . TYR A 1 296 ? -25.323 8.461 -24.778 1.000 6.189 689 TYR AAA C 1
ATOM 2679 O O . TYR A 1 296 ? -25.287 7.846 -25.850 1.000 6.656 689 TYR AAA O 1
ATOM 2688 N N . GLY A 1 297 ? -24.331 9.232 -24.342 1.000 5.924 690 GLY AAA N 1
ATOM 2689 C CA . GLY A 1 297 ? -23.187 9.519 -25.205 1.000 6.501 690 GLY AAA CA 1
ATOM 2690 C C . GLY A 1 297 ? -22.073 10.184 -24.458 1.000 6.688 690 GLY AAA C 1
ATOM 2691 O O . GLY A 1 297 ? -22.107 10.286 -23.212 1.000 6.685 690 GLY AAA O 1
ATOM 2692 N N . SER A 1 298 ? -21.085 10.605 -25.215 1.000 6.514 691 SER AAA N 1
ATOM 2693 C CA A SER A 1 298 ? -19.885 11.272 -24.653 0.850 6.933 691 SER AAA CA 1
ATOM 2694 C CA B SER A 1 298 ? -19.869 11.250 -24.659 0.150 7.185 691 SER AAA CA 1
ATOM 2695 C C . SER A 1 298 ? -19.601 12.552 -25.407 1.000 7.642 691 SER AAA C 1
ATOM 2696 O O . SER A 1 298 ? -19.934 12.639 -26.599 1.000 8.781 691 SER AAA O 1
ATOM 2701 N N . THR A 1 299 ? -19.042 13.534 -24.716 1.000 7.170 692 THR AAA N 1
ATOM 2702 C CA . THR A 1 299 ? -18.644 14.782 -25.382 1.000 8.428 692 THR AAA CA 1
ATOM 2703 C C . THR A 1 299 ? -17.356 14.519 -26.159 1.000 9.539 692 THR AAA C 1
ATOM 2704 O O . THR A 1 299 ? -16.577 13.633 -25.817 1.000 11.147 692 THR AAA O 1
ATOM 2708 N N . SER A 1 300 ? -17.121 15.385 -27.132 1.000 10.305 693 SER AAA N 1
ATOM 2709 C CA . SER A 1 300 ? -15.962 15.345 -28.041 1.000 12.937 693 SER AAA CA 1
ATOM 2710 C C . SER A 1 300 ? -15.030 16.538 -27.803 1.000 12.358 693 SER AAA C 1
ATOM 2711 O O . SER A 1 300 ? -13.917 16.511 -28.359 1.000 14.837 693 SER AAA O 1
ATOM 2714 N N . ASP A 1 301 ? -15.482 17.583 -27.103 1.000 10.955 694 ASP AAA N 1
ATOM 2715 C CA . ASP A 1 301 ? -14.800 18.891 -27.068 1.000 11.927 694 ASP AAA CA 1
ATOM 2716 C C . ASP A 1 301 ? -14.337 19.270 -25.664 1.000 12.343 694 ASP AAA C 1
ATOM 2717 O O . ASP A 1 301 ? -13.901 20.422 -25.483 1.000 15.840 694 ASP AAA O 1
ATOM 2722 N N . ILE A 1 302 ? -14.370 18.343 -24.711 1.000 10.088 695 ILE AAA N 1
ATOM 2723 C CA . ILE A 1 302 ? -13.894 18.612 -23.340 1.000 9.104 695 ILE AAA CA 1
ATOM 2724 C C . ILE A 1 302 ? -12.699 17.695 -23.114 1.000 10.229 695 ILE AA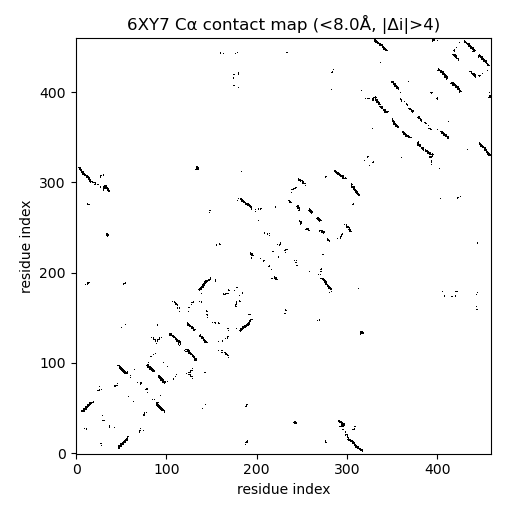A C 1
ATOM 2725 O O . ILE A 1 302 ? -12.889 16.473 -23.024 1.000 10.529 695 ILE AAA O 1
ATOM 2730 N N . MET A 1 303 ? -11.500 18.253 -23.071 1.000 10.219 696 MET AAA N 1
ATOM 2731 C CA A MET A 1 303 ? -10.266 17.452 -23.289 0.500 9.944 696 MET AAA CA 1
ATOM 2732 C CA B MET A 1 303 ? -10.294 17.397 -23.260 0.500 10.030 696 MET AAA CA 1
ATOM 2733 C C . MET A 1 303 ? -9.252 17.610 -22.153 1.000 9.695 696 MET AAA C 1
ATOM 2734 O O . MET A 1 303 ? -8.096 17.196 -22.316 1.000 10.557 696 MET AAA O 1
ATOM 2743 N N . THR A 1 304 ? -9.644 18.185 -21.019 1.000 9.613 697 THR AAA N 1
ATOM 2744 C CA . THR A 1 304 ? -8.721 18.432 -19.893 1.000 9.510 697 THR AAA CA 1
ATOM 2745 C C . THR A 1 304 ? -8.362 17.157 -19.136 1.000 9.663 697 THR AAA C 1
ATOM 2746 O O . THR A 1 304 ? -7.345 17.160 -18.440 1.000 10.688 697 THR AAA O 1
ATOM 2750 N N . SER A 1 305 ? -9.192 16.127 -19.252 1.000 8.259 698 SER AAA N 1
ATOM 2751 C CA . SER A 1 305 ? -8.988 14.853 -18.556 1.000 7.617 698 SER AAA CA 1
ATOM 2752 C C . SER A 1 305 ? -8.572 13.739 -19.521 1.000 7.458 698 SER AAA C 1
ATOM 2753 O O . SER A 1 305 ? -8.805 13.855 -20.742 1.000 9.579 698 SER AAA O 1
ATOM 2756 N N . ASP A 1 306 ? -8.069 12.650 -18.971 1.000 7.310 699 ASP AAA N 1
ATOM 2757 C CA . ASP A 1 306 ? -7.843 11.406 -19.740 1.000 7.566 699 ASP AAA CA 1
ATOM 2758 C C . ASP A 1 306 ? -9.132 10.607 -19.914 1.000 6.972 699 ASP AAA C 1
ATOM 2759 O O . ASP A 1 306 ? -9.098 9.602 -20.614 1.000 7.683 699 ASP AAA O 1
ATOM 2764 N N . HIS A 1 307 ? -10.237 11.038 -19.313 1.000 7.357 700 HIS AAA N 1
ATOM 2765 C CA . HIS A 1 307 ? -11.581 10.532 -19.639 1.000 6.589 700 HIS AAA CA 1
ATOM 2766 C C . HIS A 1 307 ? -12.369 11.638 -20.334 1.000 6.678 700 HIS AAA C 1
ATOM 2767 O O . HIS A 1 307 ? -12.238 12.830 -19.998 1.000 7.770 700 HIS AAA O 1
ATOM 2774 N N . SER A 1 308 ? -13.297 11.217 -21.182 1.000 7.149 701 SER AAA N 1
ATOM 2775 C CA A SER A 1 308 ? -14.355 12.109 -21.681 0.850 6.949 701 SER AAA CA 1
ATOM 2776 C CA B SER A 1 308 ? -14.364 12.109 -21.699 0.150 7.065 701 SER AAA CA 1
ATOM 2777 C C . SER A 1 308 ? -15.584 12.043 -20.781 1.000 6.226 701 SER AAA C 1
ATOM 2778 O O . SER A 1 308 ? -15.958 10.961 -20.314 1.000 6.983 701 SER AAA O 1
ATOM 2783 N N . PRO A 1 309 ? -16.262 13.187 -20.576 1.000 6.291 702 PRO AAA N 1
ATOM 2784 C CA . PRO A 1 309 ? -17.561 13.178 -19.913 1.000 6.393 702 PRO AAA CA 1
ATOM 2785 C C . PRO A 1 309 ? -18.569 12.284 -20.652 1.000 6.075 702 PRO AAA C 1
ATOM 2786 O O . PRO A 1 309 ? -18.593 12.277 -21.882 1.000 6.977 702 PRO AAA O 1
ATOM 2790 N N . VAL A 1 310 ? -19.476 11.713 -19.870 1.000 5.387 703 VAL AAA N 1
ATOM 2791 C CA . VAL A 1 310 ? -20.612 10.927 -20.372 1.000 5.688 703 VAL AAA CA 1
ATOM 2792 C C . VAL A 1 310 ? -21.900 11.571 -19.892 1.000 5.844 703 VAL AAA C 1
ATOM 2793 O O . VAL A 1 310 ? -21.984 12.017 -18.725 1.000 5.990 703 VAL AAA O 1
ATOM 2797 N N . PHE A 1 311 ? -22.873 11.629 -20.774 1.000 6.025 704 PHE AAA N 1
ATOM 2798 C CA . PHE A 1 311 ? -24.215 12.126 -20.444 1.000 6.491 704 PHE AAA CA 1
ATOM 2799 C C . PHE A 1 311 ? -25.238 11.037 -20.712 1.000 5.932 704 PHE AAA C 1
ATOM 2800 O O . PHE A 1 311 ? -25.101 10.210 -21.631 1.000 6.272 704 PHE AAA O 1
ATOM 2808 N N . ALA A 1 312 ? -26.318 11.079 -19.946 1.000 6.370 705 ALA AAA N 1
ATOM 2809 C CA . ALA A 1 312 ? -27.538 10.332 -20.238 1.000 7.013 705 ALA AAA CA 1
ATOM 2810 C C . ALA A 1 312 ? -28.713 11.172 -19.792 1.000 6.240 705 ALA AAA C 1
ATOM 2811 O O . ALA A 1 312 ? -28.632 11.886 -18.789 1.000 7.848 705 ALA AAA O 1
ATOM 2813 N N . THR A 1 313 ? -29.803 11.126 -20.553 1.000 6.449 706 THR AAA N 1
ATOM 2814 C CA . THR A 1 313 ? -31.036 11.802 -20.123 1.000 6.581 706 THR AAA CA 1
ATOM 2815 C C . THR A 1 313 ? -32.185 10.805 -20.151 1.000 6.155 706 THR AAA C 1
ATOM 2816 O O . THR A 1 313 ? -32.189 9.850 -20.927 1.000 6.667 706 THR AAA O 1
ATOM 2820 N N . PHE A 1 314 ? -33.171 11.071 -19.317 1.000 7.074 707 PHE AAA N 1
ATOM 2821 C CA . PHE A 1 314 ? -34.340 10.220 -19.124 1.000 7.338 707 PHE AAA CA 1
ATOM 2822 C C . PHE A 1 314 ? -35.603 11.037 -19.032 1.000 7.596 707 PHE AAA C 1
ATOM 2823 O O . PHE A 1 314 ? -35.626 12.069 -18.396 1.000 8.646 707 PHE AAA O 1
ATOM 2831 N N . GLU A 1 315 ? -36.664 10.483 -19.586 1.000 7.604 708 GLU AAA N 1
ATOM 2832 C CA A GLU A 1 315 ? -38.046 10.867 -19.247 0.600 9.000 708 GLU AAA CA 1
ATOM 2833 C CA B GLU A 1 315 ? -38.049 10.852 -19.226 0.400 8.827 708 GLU AAA CA 1
ATOM 2834 C C . GLU A 1 315 ? -38.507 9.883 -18.168 1.000 10.199 708 GLU AAA C 1
ATOM 2835 O O . GLU A 1 315 ? -38.429 8.679 -18.441 1.000 13.611 708 GLU AAA O 1
ATOM 2846 N N . ALA A 1 316 ? -38.932 10.395 -17.031 1.000 8.276 709 ALA AAA N 1
ATOM 2847 C CA . ALA A 1 316 ? -39.281 9.550 -15.871 1.000 9.435 709 ALA AAA CA 1
ATOM 2848 C C . ALA A 1 316 ? -40.692 9.904 -15.404 1.000 9.086 709 ALA AAA C 1
ATOM 2849 O O . ALA A 1 316 ? -40.978 11.074 -15.138 1.000 9.906 709 ALA AAA O 1
ATOM 2851 N N . GLY A 1 317 ? -41.517 8.873 -15.266 1.000 8.110 710 GLY AAA N 1
ATOM 2852 C CA . GLY A 1 317 ? -42.852 9.063 -14.693 1.000 9.037 710 GLY AAA CA 1
ATOM 2853 C C . GLY A 1 317 ? -42.797 9.455 -13.232 1.000 8.505 710 GLY AAA C 1
ATOM 2854 O O . GLY A 1 317 ? -42.037 8.871 -12.461 1.000 9.471 710 GLY AAA O 1
ATOM 2855 N N . VAL A 1 318 ? -43.627 10.418 -12.853 1.000 9.079 711 VAL AAA N 1
ATOM 2856 C CA . VAL A 1 318 ? -43.776 10.860 -11.451 1.000 8.914 711 VAL AAA CA 1
ATOM 2857 C C . VAL A 1 318 ? -45.258 10.931 -11.127 1.000 9.660 711 VAL AAA C 1
ATOM 2858 O O . VAL A 1 318 ? -46.101 11.008 -12.027 1.000 10.502 711 VAL AAA O 1
ATOM 2862 N N . THR A 1 319 ? -45.553 10.909 -9.838 1.000 9.675 712 THR AAA N 1
ATOM 2863 C CA . THR A 1 319 ? -46.933 10.984 -9.343 1.000 10.017 712 THR AAA CA 1
ATOM 2864 C C . THR A 1 319 ? -47.071 12.152 -8.392 1.000 11.096 712 THR AAA C 1
ATOM 2865 O O . THR A 1 319 ? -46.070 12.687 -7.854 1.000 12.104 712 THR AAA O 1
ATOM 2869 N N A SER A 1 320 ? -48.321 12.469 -8.084 0.700 13.244 713 SER AAA N 1
ATOM 2870 N N B SER A 1 320 ? -48.275 12.727 -8.378 0.300 12.685 713 SER AAA N 1
ATOM 2871 C CA A SER A 1 320 ? -48.685 13.594 -7.200 0.700 15.924 713 SER AAA CA 1
ATOM 2872 C CA B SER A 1 320 ? -48.611 13.870 -7.498 0.300 14.891 713 SER AAA CA 1
ATOM 2873 C C A SER A 1 320 ? -48.545 13.199 -5.739 0.700 19.623 713 SER AAA C 1
ATOM 2874 C C B SER A 1 320 ? -48.740 13.338 -6.079 0.300 16.996 713 SER AAA C 1
ATOM 2875 O O A SER A 1 320 ? -48.323 12.003 -5.444 0.700 20.749 713 SER AAA O 1
ATOM 2876 O O B SER A 1 320 ? -49.125 12.147 -5.921 0.300 15.317 713 SER AAA O 1
ATOM 2881 N N A GLN A 1 321 ? -48.706 14.204 -4.869 0.700 22.989 714 GLN AAA N 1
ATOM 2882 N N B GLN A 1 321 ? -48.467 14.205 -5.100 0.300 16.741 714 GLN AAA N 1
ATOM 2883 C CA A GLN A 1 321 ? -48.878 14.038 -3.405 0.700 24.803 714 GLN AAA CA 1
ATOM 2884 C CA B GLN A 1 321 ? -48.875 13.981 -3.691 0.300 20.028 714 GLN AAA CA 1
ATOM 2885 C C A GLN A 1 321 ? -50.364 13.992 -3.079 0.700 22.879 714 GLN AAA C 1
ATOM 2886 C C B GLN A 1 321 ? -50.408 13.792 -3.741 0.300 20.753 714 GLN AAA C 1
ATOM 2887 O O A GLN A 1 321 ? -50.926 15.039 -2.730 0.700 20.706 714 GLN AAA O 1
ATOM 2888 O O B GLN A 1 321 ? -51.095 14.513 -4.499 0.300 20.809 714 GLN AAA O 1
ATOM 2896 N N A PHE A 1 322 ? -50.937 12.807 -3.203 0.700 19.750 715 PHE AAA N 1
ATOM 2897 N N B PHE A 1 322 ? -50.945 12.791 -3.047 0.300 20.206 715 PHE AAA N 1
ATOM 2898 C CA A PHE A 1 322 ? -52.381 12.538 -3.139 0.700 17.709 715 PHE AAA CA 1
ATOM 2899 C CA B PHE A 1 322 ? -52.388 12.449 -3.117 0.300 20.475 715 PHE AAA CA 1
ATOM 2900 C C A PHE A 1 322 ? -52.893 12.778 -1.715 0.700 19.098 715 PHE AAA C 1
ATOM 2901 C C B PHE A 1 322 ? -53.015 12.621 -1.731 0.300 21.192 715 PHE AAA C 1
ATOM 2902 O O A PHE A 1 322 ? -52.276 12.295 -0.733 0.700 18.321 715 PHE AAA O 1
ATOM 2903 O O B PHE A 1 322 ? -52.596 11.926 -0.779 0.300 22.834 715 PHE AAA O 1
ATOM 2918 N N . VAL A 1 323 ? -53.997 13.521 -1.637 1.000 22.765 716 VAL AAA N 1
ATOM 2919 C CA . VAL A 1 323 ? -54.819 13.738 -0.421 1.000 22.503 716 VAL AAA CA 1
ATOM 2920 C C . VAL A 1 323 ? -56.249 13.322 -0.789 1.000 23.841 716 VAL AAA C 1
ATOM 2921 O O . VAL A 1 323 ? -56.768 13.797 -1.830 1.000 27.182 716 VAL AAA O 1
ATOM 2925 N N . SER A 1 324 ? -56.844 12.435 0.003 1.000 21.247 717 SER AAA N 1
ATOM 2926 C CA . SER A 1 324 ? -58.301 12.136 -0.047 1.000 22.866 717 SER AAA CA 1
ATOM 2927 C C . SER A 1 324 ? -58.980 12.633 1.242 1.000 24.548 717 SER AAA C 1
ATOM 2928 O O . SER A 1 324 ? -58.292 13.107 2.201 1.000 25.561 717 SER AAA O 1
ATOM 2931 N N . LYS A 1 325 ? -60.301 12.527 1.288 1.000 21.427 718 LYS AAA N 1
ATOM 2932 C CA A LYS A 1 325 ? -61.095 12.860 2.498 0.550 21.882 718 LYS AAA CA 1
ATOM 2933 C CA B LYS A 1 325 ? -61.088 12.869 2.500 0.450 20.893 718 LYS AAA CA 1
ATOM 2934 C C . LYS A 1 325 ? -60.703 11.905 3.631 1.000 19.711 718 LYS AAA C 1
ATOM 2935 O O . LYS A 1 325 ? -60.827 12.304 4.790 1.000 15.812 718 LYS AAA O 1
ATOM 2946 N N . ASN A 1 326 ? -60.281 10.692 3.269 1.000 23.915 719 ASN AAA N 1
ATOM 2947 C CA . ASN A 1 326 ? -59.845 9.612 4.197 1.000 22.848 719 ASN AAA CA 1
ATOM 2948 C C . ASN A 1 326 ? -58.329 9.743 4.394 1.000 23.085 719 ASN AAA C 1
ATOM 2949 O O . ASN A 1 326 ? -57.904 10.660 5.147 1.000 28.585 719 ASN AAA O 1
ATOM 2954 N N . GLY A 1 327 ? -57.519 8.899 3.748 1.000 23.832 720 GLY AAA N 1
ATOM 2955 C CA . GLY A 1 327 ? -56.064 8.952 3.947 1.000 21.967 720 GLY AAA CA 1
ATOM 2956 C C . GLY A 1 327 ? -55.453 10.111 3.166 1.000 21.982 720 GLY AAA C 1
ATOM 2957 O O . GLY A 1 327 ? -56.075 10.632 2.229 1.000 23.394 720 GLY AAA O 1
ATOM 2958 N N . PRO A 1 328 ? -54.230 10.570 3.518 1.000 24.214 721 PRO AAA N 1
ATOM 2959 C CA . PRO A 1 328 ? -53.485 10.082 4.696 1.000 23.211 721 PRO AAA CA 1
ATOM 2960 C C . PRO A 1 328 ? -54.113 10.377 6.069 1.000 26.798 721 PRO AAA C 1
ATOM 2961 O O . PRO A 1 328 ? -54.771 11.378 6.201 1.000 24.677 721 PRO AAA O 1
ATOM 2965 N N . GLY A 1 329 ? -53.796 9.554 7.067 1.000 26.115 722 GLY AAA N 1
ATOM 2966 C CA . GLY A 1 329 ? -54.258 9.700 8.460 1.000 30.616 722 GLY AAA CA 1
ATOM 2967 C C . GLY A 1 329 ? -55.312 8.693 8.830 1.000 29.200 722 GLY AAA C 1
ATOM 2968 O O . GLY A 1 329 ? -55.659 8.608 10.027 1.000 36.353 722 GLY AAA O 1
ATOM 2969 N N . THR A 1 330 ? -55.829 7.955 7.846 1.000 26.262 723 THR AAA N 1
ATOM 2970 C CA . THR A 1 330 ? -56.739 6.807 8.074 1.000 27.133 723 THR AAA CA 1
ATOM 2971 C C . THR A 1 330 ? -56.686 5.897 6.851 1.000 27.739 723 THR AAA C 1
ATOM 2972 O O . THR A 1 330 ? -55.977 6.254 5.886 1.000 25.676 723 THR AAA O 1
ATOM 2976 N N . VAL A 1 331 ? -57.357 4.746 6.932 1.000 28.869 724 VAL AAA N 1
ATOM 2977 C CA . VAL A 1 331 ? -57.518 3.796 5.794 1.000 33.830 724 VAL AAA CA 1
ATOM 2978 C C . VAL A 1 331 ? -58.748 4.235 4.996 1.000 35.496 724 VAL AAA C 1
ATOM 2979 O O . VAL A 1 331 ? -59.611 4.966 5.553 1.000 34.014 724 VAL AAA O 1
ATOM 2983 N N . ASP A 1 332 ? -58.826 3.788 3.744 1.000 36.436 725 ASP AAA N 1
ATOM 2984 C CA . ASP A 1 332 ? -60.009 3.981 2.869 1.000 40.221 725 ASP AAA CA 1
ATOM 2985 C C . ASP A 1 332 ? -60.676 2.609 2.700 1.000 41.235 725 ASP AAA C 1
ATOM 2986 O O . ASP A 1 332 ? -60.111 1.762 1.984 1.000 46.564 725 ASP AAA O 1
ATOM 2991 N N . SER A 1 333 ? -61.825 2.409 3.355 1.000 43.993 726 SER AAA N 1
ATOM 2992 C CA . SER A 1 333 ? -62.559 1.120 3.439 1.000 45.173 726 SER AAA CA 1
ATOM 2993 C C . SER A 1 333 ? -62.882 0.585 2.037 1.000 41.930 726 SER AAA C 1
ATOM 2994 O O . SER A 1 333 ? -63.068 -0.643 1.912 1.000 38.499 726 SER AAA O 1
ATOM 2997 N N . GLN A 1 334 ? -62.932 1.455 1.020 1.000 32.799 727 GLN AAA N 1
ATOM 2998 C CA . GLN A 1 334 ? -63.308 1.068 -0.368 1.000 33.399 727 GLN AAA CA 1
ATOM 2999 C C . GLN A 1 334 ? -62.123 0.410 -1.097 1.000 30.859 727 GLN AAA C 1
ATOM 3000 O O . GLN A 1 334 ? -62.345 -0.095 -2.214 1.000 43.852 727 GLN AAA O 1
ATOM 3006 N N . GLY A 1 335 ? -60.920 0.412 -0.520 1.000 25.282 728 GLY AAA N 1
ATOM 3007 C CA . GLY A 1 335 ? -59.718 -0.195 -1.127 1.000 24.008 728 GLY AAA CA 1
ATOM 3008 C C . GLY A 1 335 ? -59.297 -1.467 -0.407 1.000 23.318 728 GLY AAA C 1
ATOM 3009 O O . GLY A 1 335 ? -59.346 -1.476 0.835 1.000 20.757 728 GLY AAA O 1
ATOM 3010 N N . GLN A 1 336 ? -58.858 -2.489 -1.144 1.000 19.646 729 GLN AAA N 1
ATOM 3011 C CA . GLN A 1 336 ? -58.214 -3.667 -0.514 1.000 18.046 729 GLN AAA CA 1
ATOM 3012 C C . GLN A 1 336 ? -57.269 -4.337 -1.518 1.000 15.920 729 GLN AAA C 1
ATOM 3013 O O . GLN A 1 336 ? -57.504 -4.310 -2.734 1.000 17.160 729 GLN AAA O 1
ATOM 3019 N N . ILE A 1 337 ? -56.253 -4.984 -0.970 1.000 18.142 730 ILE AAA N 1
ATOM 3020 C CA . ILE A 1 337 ? -55.287 -5.782 -1.769 1.000 16.904 730 ILE AAA CA 1
ATOM 3021 C C . ILE A 1 337 ? -55.247 -7.180 -1.180 1.000 17.674 730 ILE AAA C 1
ATOM 3022 O O . ILE A 1 337 ? -54.890 -7.316 0.001 1.000 20.267 730 ILE AAA O 1
ATOM 3027 N N A GLU A 1 338 ? -55.505 -8.182 -2.029 0.500 16.196 731 GLU AAA N 1
ATOM 3028 N N B GLU A 1 338 ? -55.711 -8.166 -1.937 0.500 18.744 731 GLU AAA N 1
ATOM 3029 C CA A GLU A 1 338 ? -55.625 -9.610 -1.633 0.500 17.338 731 GLU AAA CA 1
ATOM 3030 C CA B GLU A 1 338 ? -55.656 -9.586 -1.524 0.500 19.735 731 GLU AAA CA 1
ATOM 3031 C C A GLU A 1 338 ? -54.826 -10.525 -2.567 0.500 13.861 731 GLU AAA C 1
ATOM 3032 C C B GLU A 1 338 ? -54.440 -10.211 -2.211 0.500 19.450 731 GLU AAA C 1
ATOM 3033 O O A GLU A 1 338 ? -54.633 -10.163 -3.751 0.500 14.071 731 GLU AAA O 1
ATOM 3034 O O B GLU A 1 338 ? -54.375 -10.148 -3.446 0.500 19.668 731 GLU AAA O 1
ATOM 3045 N N A PHE A 1 339 ? -54.372 -11.660 -2.017 0.500 11.065 732 PHE AAA N 1
ATOM 3046 N N B PHE A 1 339 ? -53.479 -10.718 -1.434 0.500 17.517 732 PHE AAA N 1
ATOM 3047 C CA A PHE A 1 339 ? -53.339 -12.557 -2.587 0.500 11.335 732 PHE AAA CA 1
ATOM 3048 C CA B PHE A 1 339 ? -52.398 -11.615 -1.916 0.500 15.064 732 PHE AAA CA 1
ATOM 3049 C C A PHE A 1 339 ? -53.839 -14.000 -2.552 0.500 11.826 732 PHE AAA C 1
ATOM 3050 C C B PHE A 1 339 ? -52.837 -13.059 -1.650 0.500 15.976 732 PHE AAA C 1
ATOM 3051 O O A PHE A 1 339 ? -54.297 -14.440 -1.493 0.500 11.842 732 PHE AAA O 1
ATOM 3052 O O B PHE A 1 339 ? -52.942 -13.446 -0.460 0.500 23.331 732 PHE AAA O 1
ATOM 3067 N N A LEU A 1 340 ? -53.709 -14.712 -3.671 0.500 10.526 733 LEU AAA N 1
ATOM 3068 N N B LEU A 1 340 ? -53.103 -13.841 -2.702 0.500 16.771 733 LEU AAA N 1
ATOM 3069 C CA A LEU A 1 340 ? -54.188 -16.103 -3.809 0.500 12.101 733 LEU AAA CA 1
ATOM 3070 C CA B LEU A 1 340 ? -53.762 -15.170 -2.579 0.500 18.818 733 LEU AAA CA 1
ATOM 3071 C C A LEU A 1 340 ? -53.069 -16.969 -4.392 0.500 11.308 733 LEU AAA C 1
ATOM 3072 C C B LEU A 1 340 ? -52.956 -16.257 -3.307 0.500 14.729 733 LEU AAA C 1
ATOM 3073 O O A LEU A 1 340 ? -52.256 -16.446 -5.186 0.500 10.670 733 LEU AAA O 1
ATOM 3074 O O B LEU A 1 340 ? -52.359 -15.980 -4.360 0.500 14.283 733 LEU AAA O 1
ATOM 3083 N N A ARG A 1 341 ? -53.012 -18.250 -4.004 0.500 12.331 734 ARG AAA N 1
ATOM 3084 N N B ARG A 1 341 ? -52.890 -17.455 -2.729 0.500 14.725 734 ARG AAA N 1
ATOM 3085 C CA A ARG A 1 341 ? -52.101 -19.245 -4.640 0.500 12.670 734 ARG AAA CA 1
ATOM 3086 C CA B ARG A 1 341 ? -52.223 -18.606 -3.388 0.500 16.378 734 ARG AAA CA 1
ATOM 3087 C C A ARG A 1 341 ? -50.654 -18.725 -4.642 0.500 12.403 734 ARG AAA C 1
ATOM 3088 C C B ARG A 1 341 ? -50.754 -18.246 -3.642 0.500 14.708 734 ARG AAA C 1
ATOM 3089 O O A ARG A 1 341 ? -49.941 -18.886 -5.667 0.500 12.651 734 ARG AAA O 1
ATOM 3090 O O B ARG A 1 341 ? -50.246 -18.586 -4.714 0.500 17.274 734 ARG AAA O 1
ATOM 3105 N N A CYS A 1 342 ? -50.210 -18.121 -3.549 0.500 10.835 735 CYS AAA N 1
ATOM 3106 N N B CYS A 1 342 ? -50.103 -17.550 -2.710 0.500 12.955 735 CYS AAA N 1
ATOM 3107 C CA A CYS A 1 342 ? -48.866 -17.500 -3.479 0.500 10.705 735 CYS AAA CA 1
ATOM 3108 C CA B CYS A 1 342 ? -48.706 -17.089 -2.910 0.500 13.060 735 CYS AAA CA 1
ATOM 3109 C C A CYS A 1 342 ? -47.860 -18.437 -2.823 0.500 10.887 735 CYS AAA C 1
ATOM 3110 C C B CYS A 1 342 ? -47.707 -18.148 -2.425 0.500 13.882 735 CYS AAA C 1
ATOM 3111 O O A CYS A 1 342 ? -48.192 -19.169 -1.887 0.500 12.593 735 CYS AAA O 1
ATOM 3112 O O B CYS A 1 342 ? -47.922 -18.735 -1.347 0.500 11.904 735 CYS AAA O 1
ATOM 3117 N N A TYR A 1 343 ? -46.609 -18.270 -3.208 0.500 12.316 736 TYR AAA N 1
ATOM 3118 N N B TYR A 1 343 ? -46.657 -18.347 -3.230 0.500 14.852 736 TYR AAA N 1
ATOM 3119 C CA A TYR A 1 343 ? -45.513 -19.053 -2.624 0.500 11.604 736 TYR AAA CA 1
ATOM 3120 C CA B TYR A 1 343 ? -45.480 -19.224 -2.997 0.500 15.193 736 TYR AAA CA 1
ATOM 3121 C C A TYR A 1 343 ? -44.191 -18.461 -3.080 0.500 10.976 736 TYR AAA C 1
ATOM 3122 C C B TYR A 1 343 ? -44.210 -18.364 -3.076 0.500 12.747 736 TYR AAA C 1
ATOM 3123 O O A TYR A 1 343 ? -44.007 -18.021 -4.235 0.500 9.950 736 TYR AAA O 1
ATOM 3124 O O B TYR A 1 343 ? -44.117 -17.540 -3.999 0.500 12.711 736 TYR AAA O 1
ATOM 3141 N N . ALA A 1 344 ? -43.252 -18.558 -2.163 1.000 11.732 737 ALA AAA N 1
ATOM 3142 C CA . ALA A 1 344 ? -41.854 -18.165 -2.388 1.000 12.216 737 ALA AAA CA 1
ATOM 3143 C C . ALA A 1 344 ? -41.046 -19.413 -2.670 1.000 14.346 737 ALA AAA C 1
ATOM 3144 O O . ALA A 1 344 ? -41.260 -20.421 -2.001 1.000 20.710 737 ALA AAA O 1
ATOM 3146 N N . THR A 1 345 ? -40.173 -19.317 -3.644 1.000 11.467 738 THR AAA N 1
ATOM 3147 C CA . THR A 1 345 ? -39.201 -20.382 -3.958 1.000 11.426 738 THR AAA CA 1
ATOM 3148 C C . THR A 1 345 ? -37.846 -19.825 -3.549 1.000 12.183 738 THR AAA C 1
ATOM 3149 O O . THR A 1 345 ? -37.485 -18.749 -4.046 1.000 14.053 738 THR AAA O 1
ATOM 3153 N N . LEU A 1 346 ? -37.130 -20.498 -2.640 1.000 12.033 739 LEU AAA N 1
ATOM 3154 C CA . LEU A 1 346 ? -35.872 -19.917 -2.115 1.000 12.627 739 LEU AAA CA 1
ATOM 3155 C C . LEU A 1 346 ? -34.717 -20.821 -2.469 1.000 13.081 739 LEU AAA C 1
ATOM 3156 O O . LEU A 1 346 ? -34.886 -22.054 -2.453 1.000 14.410 739 LEU AAA O 1
ATOM 3161 N N . LYS A 1 347 ? -33.559 -20.218 -2.679 1.000 11.931 740 LYS AAA N 1
ATOM 3162 C CA . LYS A 1 347 ? -32.315 -20.976 -2.944 1.000 13.441 740 LYS AAA CA 1
ATOM 3163 C C . LYS A 1 347 ? -31.622 -21.446 -1.659 1.000 13.897 740 LYS AAA C 1
ATOM 3164 O O . LYS A 1 347 ? -30.702 -22.253 -1.747 1.000 17.891 740 LYS AAA O 1
ATOM 3170 N N . THR A 1 348 ? -32.020 -20.963 -0.508 1.000 15.388 741 THR AAA N 1
ATOM 3171 C CA . THR A 1 348 ? -31.364 -21.283 0.776 1.000 15.930 741 THR AAA CA 1
ATOM 3172 C C . THR A 1 348 ? -31.328 -22.799 0.995 1.000 18.136 741 THR AAA C 1
ATOM 3173 O O . THR A 1 348 ? -32.313 -23.521 0.710 1.000 20.882 741 THR AAA O 1
ATOM 3177 N N . LYS A 1 349 ? -30.205 -23.262 1.530 1.000 21.380 742 LYS AAA N 1
ATOM 3178 C CA . LYS A 1 349 ? -30.016 -24.659 1.991 1.000 26.367 742 LYS AAA CA 1
ATOM 3179 C C . LYS A 1 349 ? -30.504 -24.748 3.439 1.000 31.225 742 LYS AAA C 1
ATOM 3180 O O . LYS A 1 349 ? -30.441 -25.844 3.991 1.000 39.669 742 LYS AAA O 1
ATOM 3186 N N . SER A 1 350 ? -31.009 -23.655 4.030 1.000 30.086 743 SER AAA N 1
ATOM 3187 C CA A SER A 1 350 ? -31.429 -23.645 5.454 0.500 33.973 743 SER AAA CA 1
ATOM 3188 C CA B SER A 1 350 ? -31.437 -23.622 5.456 0.500 33.852 743 SER AAA CA 1
ATOM 3189 C C . SER A 1 350 ? -32.873 -24.141 5.598 1.000 33.995 743 SER AAA C 1
ATOM 3190 O O . SER A 1 350 ? -33.626 -24.111 4.597 1.000 34.837 743 SER AAA O 1
ATOM 3195 N N . GLN A 1 351 ? -33.204 -24.629 6.795 1.000 35.979 744 GLN AAA N 1
ATOM 3196 C CA A GLN A 1 351 ? -34.566 -25.097 7.170 0.500 39.546 744 GLN AAA CA 1
ATOM 3197 C CA B GLN A 1 351 ? -34.582 -25.065 7.151 0.500 37.949 744 GLN AAA CA 1
ATOM 3198 C C . GLN A 1 351 ? -34.971 -24.403 8.479 1.000 40.148 744 GLN AAA C 1
ATOM 3199 O O . GLN A 1 351 ? -34.725 -24.997 9.538 1.000 52.111 744 GLN AAA O 1
ATOM 3210 N N . THR A 1 352 ? -35.499 -23.171 8.361 1.000 33.009 745 THR AAA N 1
ATOM 3211 C CA . THR A 1 352 ? -36.184 -22.316 9.376 1.000 26.431 745 THR AAA CA 1
ATOM 3212 C C . THR A 1 352 ? -37.587 -22.033 8.816 1.000 19.632 745 THR AAA C 1
ATOM 3213 O O . THR A 1 352 ? -37.800 -22.182 7.600 1.000 19.544 745 THR AAA O 1
ATOM 3217 N N . LYS A 1 353 ? -38.500 -21.563 9.647 1.000 21.974 746 LYS AAA N 1
ATOM 3218 C CA . LYS A 1 353 ? -39.787 -21.022 9.151 1.000 18.698 746 LYS AAA CA 1
ATOM 3219 C C . LYS A 1 353 ? -39.566 -19.603 8.615 1.000 16.272 746 LYS AAA C 1
ATOM 3220 O O . LYS A 1 353 ? -38.605 -18.933 9.037 1.000 15.579 746 LYS AAA O 1
ATOM 3226 N N . PHE A 1 354 ? -40.467 -19.205 7.732 1.000 14.981 747 PHE AAA N 1
ATOM 3227 C CA . PHE A 1 354 ? -40.436 -17.885 7.077 1.000 14.166 747 PHE AAA CA 1
ATOM 3228 C C . PHE A 1 354 ? -41.787 -17.189 7.171 1.000 14.118 747 PHE AAA C 1
ATOM 3229 O O . PHE A 1 354 ? -42.825 -17.895 7.033 1.000 16.095 747 PHE AAA O 1
ATOM 3237 N N . TYR A 1 355 ? -41.763 -15.860 7.260 1.000 13.313 748 TYR AAA N 1
ATOM 3238 C CA . TYR A 1 355 ? -42.957 -15.024 7.111 1.000 13.745 748 TYR AAA CA 1
ATOM 3239 C C . TYR A 1 355 ? -42.636 -13.929 6.111 1.000 13.607 748 TYR AAA C 1
ATOM 3240 O O . TYR A 1 355 ? -41.476 -13.753 5.732 1.000 13.732 748 TYR AAA O 1
ATOM 3249 N N . LEU A 1 356 ? -43.664 -13.175 5.728 1.000 13.159 749 LEU AAA N 1
ATOM 3250 C CA . LEU A 1 356 ? -43.498 -12.044 4.792 1.000 12.790 749 LEU AAA CA 1
ATOM 3251 C C . LEU A 1 356 ? -43.734 -10.740 5.514 1.000 13.049 749 LEU AAA C 1
ATOM 3252 O O . LEU A 1 356 ? -44.537 -1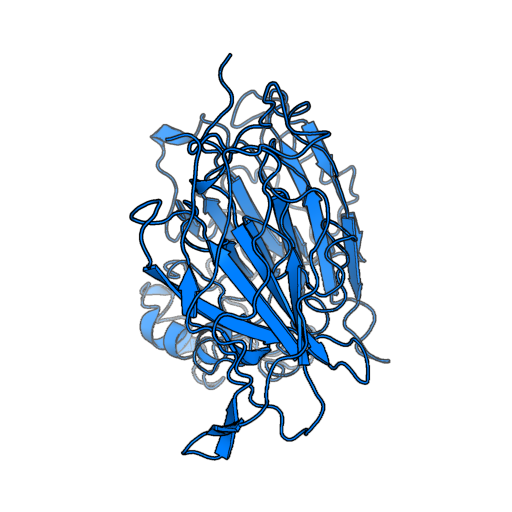0.679 6.444 1.000 14.576 749 LEU AAA O 1
ATOM 3257 N N . GLU A 1 357 ? -43.096 -9.705 4.998 1.000 12.238 750 GLU AAA N 1
ATOM 3258 C CA . GLU A 1 357 ? -43.470 -8.322 5.326 1.000 12.116 750 GLU AAA CA 1
ATOM 3259 C C . GLU A 1 357 ? -43.820 -7.622 4.021 1.000 11.075 750 GLU AAA C 1
ATOM 3260 O O . GLU A 1 357 ? -43.047 -7.732 3.048 1.000 12.017 750 GLU AAA O 1
ATOM 3266 N N . PHE A 1 358 ? -44.916 -6.867 4.053 1.000 10.930 751 PHE AAA N 1
ATOM 3267 C CA . PHE A 1 358 ? -45.361 -6.017 2.944 1.000 10.423 751 PHE AAA CA 1
ATOM 3268 C C . PHE A 1 358 ? -45.118 -4.588 3.360 1.000 9.791 751 PHE AAA C 1
ATOM 3269 O O . PHE A 1 358 ? -45.634 -4.155 4.393 1.000 11.397 751 PHE AAA O 1
ATOM 3277 N N . HIS A 1 359 ? -44.364 -3.846 2.556 1.000 9.454 752 HIS AAA N 1
ATOM 3278 C CA . HIS A 1 359 ? -44.076 -2.414 2.787 1.000 9.059 752 HIS AAA CA 1
ATOM 3279 C C . HIS A 1 359 ? -44.543 -1.581 1.603 1.000 9.025 752 HIS AAA C 1
ATOM 3280 O O . HIS A 1 359 ? -44.247 -1.924 0.443 1.000 9.418 752 HIS AAA O 1
ATOM 3287 N N . SER A 1 360 ? -45.260 -0.513 1.868 1.000 9.179 753 SER AAA N 1
ATOM 3288 C CA . SER A 1 360 ? -45.680 0.395 0.795 1.000 10.107 753 SER AAA CA 1
ATOM 3289 C C . SER A 1 360 ? -46.124 1.693 1.414 1.000 10.895 753 SER AAA C 1
ATOM 3290 O O . SER A 1 360 ? -46.778 1.700 2.460 1.000 11.308 753 SER AAA O 1
ATOM 3293 N N . SER A 1 361 ? -45.834 2.775 0.716 1.000 11.524 754 SER AAA N 1
ATOM 3294 C CA A SER A 1 361 ? -46.378 4.122 1.022 0.550 12.543 754 SER AAA CA 1
ATOM 3295 C CA B SER A 1 361 ? -46.372 4.093 1.147 0.450 12.117 754 SER AAA CA 1
ATOM 3296 C C . SER A 1 361 ? -47.906 4.161 0.974 1.000 12.392 754 SER AAA C 1
ATOM 3297 O O . SER A 1 361 ? -48.485 5.103 1.527 1.000 14.062 754 SER AAA O 1
ATOM 3302 N N . CYS A 1 362 ? -48.565 3.199 0.322 1.000 11.764 755 CYS AAA N 1
ATOM 3303 C CA . CYS A 1 362 ? -50.054 3.173 0.320 1.000 13.375 755 CYS AAA CA 1
ATOM 3304 C C . CYS A 1 362 ? -50.624 2.539 1.608 1.000 13.840 755 CYS AAA C 1
ATOM 3305 O O . CYS A 1 362 ? -51.861 2.502 1.741 1.000 15.252 755 CYS AAA O 1
ATOM 3308 N N . LEU A 1 363 ? -49.776 2.035 2.503 1.000 12.296 756 LEU AAA N 1
ATOM 3309 C CA . LEU A 1 363 ? -50.193 1.454 3.805 1.000 12.694 756 LEU AAA CA 1
ATOM 3310 C C . LEU A 1 363 ? -49.807 2.395 4.936 1.000 14.046 756 LEU AAA C 1
ATOM 3311 O O . LEU A 1 363 ? -48.820 3.132 4.812 1.000 14.869 756 LEU AAA O 1
ATOM 3316 N N . GLU A 1 364 ? -50.548 2.370 6.029 1.000 16.423 757 GLU AAA N 1
ATOM 3317 C CA . GLU A 1 364 ? -50.202 3.238 7.186 1.000 17.882 757 GLU AAA CA 1
ATOM 3318 C C . GLU A 1 364 ? -48.885 2.772 7.798 1.000 16.417 757 GLU AAA C 1
ATOM 3319 O O . GLU A 1 364 ? -48.096 3.608 8.273 1.000 19.989 757 GLU AAA O 1
ATOM 3325 N N . SER A 1 365 ? -48.641 1.471 7.779 1.000 16.365 758 SER AAA N 1
ATOM 3326 C CA . SER A 1 365 ? -47.367 0.879 8.225 1.000 18.054 758 SER AAA CA 1
ATOM 3327 C C . SER A 1 365 ? -47.251 -0.530 7.652 1.000 14.071 758 SER AAA C 1
ATOM 3328 O O . SER A 1 365 ? -48.224 -1.090 7.118 1.000 13.588 758 SER AAA O 1
ATOM 3331 N N . PHE A 1 366 ? -46.049 -1.065 7.715 1.000 13.277 759 PHE AAA N 1
ATOM 3332 C CA . PHE A 1 366 ? -45.801 -2.378 7.079 1.000 13.038 759 PHE AAA CA 1
ATOM 3333 C C . PHE A 1 366 ? -46.635 -3.445 7.775 1.000 12.808 759 PHE AAA C 1
ATOM 3334 O O . PHE A 1 366 ? -47.006 -3.313 8.967 1.000 13.899 759 PHE AAA O 1
ATOM 3342 N N . VAL A 1 367 ? -46.864 -4.522 7.037 1.000 12.640 760 VAL AAA N 1
ATOM 3343 C CA . VAL A 1 367 ? -47.718 -5.647 7.492 1.000 13.889 760 VAL AAA CA 1
ATOM 3344 C C . VAL A 1 367 ? -46.897 -6.925 7.482 1.000 12.887 760 VAL AAA C 1
ATOM 3345 O O . VAL A 1 367 ? -46.245 -7.206 6.506 1.000 13.540 760 VAL AAA O 1
ATOM 3349 N N . LYS A 1 368 ? -46.985 -7.658 8.580 1.000 14.455 761 LYS AAA N 1
ATOM 3350 C CA A LYS A 1 368 ? -46.320 -8.971 8.764 0.300 15.080 761 LYS AAA CA 1
ATOM 3351 C CA B LYS A 1 368 ? -46.318 -8.975 8.752 0.300 15.490 761 LYS AAA CA 1
ATOM 3352 C CA C LYS A 1 368 ? -46.325 -8.978 8.776 0.200 15.040 761 LYS AAA CA 1
ATOM 3353 C CA D LYS A 1 368 ? -46.317 -8.972 8.749 0.200 15.348 761 LYS AAA CA 1
ATOM 3354 C C . LYS A 1 368 ? -47.349 -10.088 8.555 1.000 15.065 761 LYS AAA C 1
ATOM 3355 O O . LYS A 1 368 ? -48.433 -10.026 9.189 1.000 16.959 761 LYS AAA O 1
ATOM 3376 N N . SER A 1 369 ? -47.009 -11.092 7.756 1.000 14.332 762 SER AAA N 1
ATOM 3377 C CA . SER A 1 369 ? -47.878 -12.270 7.526 1.000 15.453 762 SER AAA CA 1
ATOM 3378 C C . SER A 1 369 ? -47.632 -13.326 8.608 1.000 15.577 762 SER AAA C 1
ATOM 3379 O O . SER A 1 369 ? -46.613 -13.250 9.368 1.000 16.074 762 SER AAA O 1
ATOM 3382 N N . GLN A 1 370 ? -48.519 -14.316 8.665 1.000 19.461 763 GLN AAA N 1
ATOM 3383 C CA . GLN A 1 370 ? -48.253 -15.570 9.390 1.000 18.472 763 GLN AAA CA 1
ATOM 3384 C C . GLN A 1 370 ? -47.124 -16.302 8.674 1.000 18.213 763 GLN AAA C 1
ATOM 3385 O O . GLN A 1 370 ? -46.831 -16.006 7.509 1.000 20.443 763 GLN AAA O 1
ATOM 3391 N N . GLU A 1 371 ? -46.537 -17.261 9.357 1.000 17.907 764 GLU AAA N 1
ATOM 3392 C CA . GLU A 1 371 ? -45.517 -18.137 8.746 1.000 16.700 764 GLU AAA CA 1
ATOM 3393 C C . GLU A 1 371 ? -46.141 -18.964 7.624 1.000 16.346 764 GLU AAA C 1
ATOM 3394 O O . GLU A 1 371 ? -47.279 -19.463 7.763 1.000 19.466 764 GLU AAA O 1
ATOM 3400 N N . GLY A 1 372 ? -45.364 -19.169 6.583 1.000 15.879 765 GLY AAA N 1
ATOM 3401 C CA . GLY A 1 372 ? -45.689 -20.078 5.479 1.000 17.157 765 GLY AAA CA 1
ATOM 3402 C C . GLY A 1 372 ? -45.424 -21.513 5.869 1.000 16.942 765 GLY AAA C 1
ATOM 3403 O O . GLY A 1 372 ? -44.823 -21.741 6.926 1.000 17.351 765 GLY AAA O 1
ATOM 3404 N N . GLU A 1 373 ? -45.825 -22.439 5.015 1.000 18.726 766 GLU AAA N 1
ATOM 3405 C CA . GLU A 1 373 ? -45.537 -23.877 5.218 1.000 18.639 766 GLU AAA CA 1
ATOM 3406 C C . GLU A 1 373 ? -44.476 -24.292 4.206 1.000 15.295 766 GLU AAA C 1
ATOM 3407 O O . GLU A 1 373 ? -44.690 -24.173 2.985 1.000 16.804 766 GLU AAA O 1
ATOM 3413 N N . ASN A 1 374 ? -43.361 -24.767 4.722 1.000 15.947 767 ASN AAA N 1
ATOM 3414 C CA . ASN A 1 374 ? -42.225 -25.210 3.897 1.000 17.449 767 ASN AAA CA 1
ATOM 3415 C C . ASN A 1 374 ? -42.547 -26.535 3.216 1.000 16.997 767 ASN AAA C 1
ATOM 3416 O O . ASN A 1 374 ? -43.009 -27.481 3.912 1.000 18.599 767 ASN AAA O 1
ATOM 3421 N N . GLU A 1 375 ? -42.255 -26.635 1.928 1.000 19.588 768 GLU AAA N 1
ATOM 3422 C CA . GLU A 1 375 ? -42.302 -27.896 1.144 1.000 22.733 768 GLU AAA CA 1
ATOM 3423 C C . GLU A 1 375 ? -40.973 -28.000 0.387 1.000 23.882 768 GLU AAA C 1
ATOM 3424 O O . GLU A 1 375 ? -40.360 -26.938 0.174 1.000 26.606 768 GLU AAA O 1
ATOM 3430 N N . GLU A 1 376 ? -40.548 -29.196 -0.017 1.000 28.275 769 GLU AAA N 1
ATOM 3431 C CA . GLU A 1 376 ? -39.393 -29.401 -0.935 1.000 29.228 769 GLU AAA CA 1
ATOM 3432 C C . GLU A 1 376 ? -39.914 -29.399 -2.377 1.000 32.410 769 GLU AAA C 1
ATOM 3433 O O . GLU A 1 376 ? -40.878 -30.159 -2.656 1.000 37.114 769 GLU AAA O 1
ATOM 3439 N N . GLY A 1 377 ? -39.302 -28.589 -3.249 1.000 30.829 770 GLY AAA N 1
ATOM 3440 C CA . GLY A 1 377 ? -39.567 -28.574 -4.700 1.000 30.846 770 GLY AAA CA 1
ATOM 3441 C C . GLY A 1 377 ? -38.996 -29.809 -5.377 1.000 36.865 770 GLY AAA C 1
ATOM 3442 O O . GLY A 1 377 ? -38.180 -30.522 -4.745 1.000 35.679 770 GLY AAA O 1
ATOM 3443 N N . SER A 1 378 ? -39.412 -30.057 -6.621 1.000 42.553 771 SER AAA N 1
ATOM 3444 C CA . SER A 1 378 ? -39.093 -31.271 -7.423 1.000 50.422 771 SER AAA CA 1
ATOM 3445 C C . SER A 1 378 ? -37.592 -31.357 -7.730 1.000 51.807 771 SER AAA C 1
ATOM 3446 O O . SER A 1 378 ? -37.117 -32.477 -8.013 1.000 53.483 771 SER AAA O 1
ATOM 3449 N N . GLU A 1 379 ? -36.892 -30.215 -7.738 1.000 53.943 772 GLU AAA N 1
ATOM 3450 C CA . GLU A 1 379 ? -35.459 -30.111 -8.125 1.000 43.874 772 GLU AAA CA 1
ATOM 3451 C C . GLU A 1 379 ? -34.624 -29.661 -6.915 1.000 41.863 772 GLU AAA C 1
ATOM 3452 O O . GLU A 1 379 ? -33.544 -29.081 -7.144 1.000 37.562 772 GLU AAA O 1
ATOM 3458 N N . GLY A 1 380 ? -35.101 -29.923 -5.688 1.000 44.994 773 GLY AAA N 1
ATOM 3459 C CA . GLY A 1 380 ? -34.351 -29.737 -4.426 1.000 45.227 773 GLY AAA CA 1
ATOM 3460 C C . GLY A 1 380 ? -34.730 -28.470 -3.651 1.000 46.219 773 GLY AAA C 1
ATOM 3461 O O . GLY A 1 380 ? -34.340 -28.374 -2.464 1.000 52.827 773 GLY AAA O 1
ATOM 3462 N N . GLU A 1 381 ? -35.459 -27.533 -4.270 1.000 40.004 774 GLU AAA N 1
ATOM 3463 C CA . GLU A 1 381 ? -35.659 -26.140 -3.773 1.000 34.366 774 GLU AAA CA 1
ATOM 3464 C C . GLU A 1 381 ? -36.477 -26.110 -2.474 1.000 25.114 774 GLU AAA C 1
ATOM 3465 O O . GLU A 1 381 ? -37.335 -26.999 -2.264 1.000 30.786 774 GLU AAA O 1
ATOM 3471 N N . LEU A 1 382 ? -36.349 -25.027 -1.715 1.000 22.615 775 LEU AAA N 1
ATOM 3472 C CA . LEU A 1 382 ? -37.326 -24.751 -0.634 1.000 18.234 775 LEU AAA CA 1
ATOM 3473 C C . LEU A 1 382 ? -38.474 -23.942 -1.224 1.000 17.065 775 LEU AAA C 1
ATOM 3474 O O . LEU A 1 382 ? -38.246 -22.855 -1.794 1.000 19.349 775 LEU AAA O 1
ATOM 3479 N N . VAL A 1 383 ? -39.676 -24.457 -1.051 1.000 16.335 776 VAL AAA N 1
ATOM 3480 C CA . VAL A 1 383 ? -40.923 -23.763 -1.429 1.000 14.649 776 VAL AAA CA 1
ATOM 3481 C C . VAL A 1 383 ? -41.651 -23.394 -0.150 1.000 15.098 776 VAL AAA C 1
ATOM 3482 O O . VAL A 1 383 ? -41.905 -24.275 0.661 1.000 17.769 776 VAL AAA O 1
ATOM 3486 N N . VAL A 1 384 ? -41.922 -22.112 0.032 1.000 13.779 777 VAL AAA N 1
ATOM 3487 C CA . VAL A 1 384 ? -42.671 -21.636 1.209 1.000 13.714 777 VAL AAA CA 1
ATOM 3488 C C . VAL A 1 384 ? -44.058 -21.271 0.703 1.000 14.459 777 VAL AAA C 1
ATOM 3489 O O . VAL A 1 384 ? -44.229 -20.328 -0.087 1.000 14.838 777 VAL AAA O 1
ATOM 3493 N N . LYS A 1 385 ? -45.033 -22.077 1.087 1.000 15.735 778 LYS AAA N 1
ATOM 3494 C CA A LYS A 1 385 ? -46.432 -21.889 0.637 0.500 17.174 778 LYS AAA CA 1
ATOM 3495 C CA B LYS A 1 385 ? -46.443 -21.930 0.664 0.500 16.943 778 LYS AAA CA 1
ATOM 3496 C C . LYS A 1 385 ? -47.160 -20.990 1.633 1.000 16.672 778 LYS AAA C 1
ATOM 3497 O O . LYS A 1 385 ? -47.143 -21.267 2.839 1.000 17.308 778 LYS AAA O 1
ATOM 3508 N N . PHE A 1 386 ? -47.784 -19.954 1.105 1.000 16.838 779 PHE AAA N 1
ATOM 3509 C CA . PHE A 1 386 ? -48.667 -19.057 1.869 1.000 20.421 779 PHE AAA CA 1
ATOM 3510 C C . PHE A 1 386 ? -50.105 -19.389 1.508 1.000 24.343 779 PHE AAA C 1
ATOM 3511 O O . PHE A 1 386 ? -50.915 -18.998 2.280 1.000 24.314 779 PHE AAA O 1
ATOM 3519 N N . GLY A 1 387 ? -50.340 -20.167 0.441 1.000 27.128 780 GLY AAA N 1
ATOM 3520 C CA . GLY A 1 387 ? -51.666 -20.461 -0.133 1.000 32.326 780 GLY AAA CA 1
ATOM 3521 C C . GLY A 1 387 ? -52.553 -19.226 -0.108 1.000 33.245 780 GLY AAA C 1
ATOM 3522 O O . GLY A 1 387 ? -52.227 -18.220 -0.773 1.000 27.442 780 GLY AAA O 1
ATOM 3523 N N . GLU A 1 388 ? -53.629 -19.287 0.673 1.000 29.971 781 GLU AAA N 1
ATOM 3524 C CA . GLU A 1 388 ? -54.673 -18.238 0.719 1.000 26.542 781 GLU AAA CA 1
ATOM 3525 C C . GLU A 1 388 ? -54.531 -17.539 2.063 1.000 24.723 781 GLU AAA C 1
ATOM 3526 O O . GLU A 1 388 ? -55.433 -16.796 2.423 1.000 28.124 781 GLU AAA O 1
ATOM 3532 N N . THR A 1 389 ? -53.411 -17.761 2.772 1.000 24.983 782 THR AAA N 1
ATOM 3533 C CA . THR A 1 389 ? -53.253 -17.312 4.184 1.000 25.862 782 THR AAA CA 1
ATOM 3534 C C . THR A 1 389 ? -52.768 -15.851 4.296 1.000 25.301 782 THR AAA C 1
ATOM 3535 O O . THR A 1 389 ? -52.775 -15.346 5.455 1.000 25.533 782 THR AAA O 1
ATOM 3539 N N . LEU A 1 390 ? -52.353 -15.172 3.211 1.000 22.809 783 LEU AAA N 1
ATOM 3540 C CA . LEU A 1 390 ? -51.742 -13.810 3.326 1.000 22.335 783 LEU AAA CA 1
ATOM 3541 C C . LEU A 1 390 ? -52.797 -12.796 3.776 1.000 25.116 783 LEU AAA C 1
ATOM 3542 O O . LEU A 1 390 ? -53.980 -12.940 3.469 1.000 26.209 783 LEU AAA O 1
ATOM 3547 N N . PRO A 1 391 ? -52.416 -11.758 4.563 1.000 25.243 784 PRO AAA N 1
ATOM 3548 C CA A PRO A 1 391 ? -53.373 -10.772 5.055 0.500 26.091 784 PRO AAA CA 1
ATOM 3549 C CA B PRO A 1 391 ? -53.378 -10.777 5.055 0.500 27.401 784 PRO AAA CA 1
ATOM 3550 C C . PRO A 1 391 ? -53.980 -9.949 3.907 1.000 28.659 784 PRO AAA C 1
ATOM 3551 O O . PRO A 1 391 ? -53.360 -9.838 2.841 1.000 33.211 784 PRO AAA O 1
ATOM 3558 N N . LYS A 1 392 ? -55.184 -9.437 4.133 1.000 25.089 785 LYS AAA N 1
ATOM 3559 C CA . LYS A 1 392 ? -55.827 -8.424 3.253 1.000 20.715 785 LYS AAA CA 1
ATOM 3560 C C . LYS A 1 392 ? -55.203 -7.060 3.588 1.000 21.957 785 LYS AAA C 1
ATOM 3561 O O . LYS A 1 392 ? -55.287 -6.633 4.731 1.000 21.529 785 LYS AAA O 1
ATOM 3567 N N . LEU A 1 393 ? -54.570 -6.391 2.631 1.000 18.376 786 LEU AAA N 1
ATOM 3568 C CA . LEU A 1 393 ? -53.889 -5.095 2.892 1.000 17.900 786 LEU AAA CA 1
ATOM 3569 C C . LEU A 1 393 ? -54.905 -3.970 2.718 1.000 18.333 786 LEU AAA C 1
ATOM 3570 O O . LEU A 1 393 ? -55.741 -4.059 1.792 1.000 20.098 786 LEU AAA O 1
ATOM 3575 N N . LYS A 1 394 ? -54.832 -2.975 3.599 1.000 20.578 787 LYS AAA N 1
ATOM 3576 C CA . LYS A 1 394 ? -55.818 -1.874 3.707 1.000 20.967 787 LYS AAA CA 1
ATOM 3577 C C . LYS A 1 394 ? -55.154 -0.573 3.281 1.000 16.979 787 LYS AAA C 1
ATOM 3578 O O . LYS A 1 394 ? -54.527 0.103 4.100 1.000 19.606 787 LYS AAA O 1
ATOM 3584 N N . PRO A 1 395 ? -55.255 -0.161 1.995 1.000 18.198 788 PRO AAA N 1
ATOM 3585 C CA . PRO A 1 395 ? -54.601 1.069 1.575 1.000 16.818 788 PRO AAA CA 1
ATOM 3586 C C . PRO A 1 395 ? -55.267 2.317 2.166 1.000 14.957 788 PRO AAA C 1
ATOM 3587 O O . PRO A 1 395 ? -56.459 2.310 2.469 1.000 17.592 788 PRO AAA O 1
ATOM 3591 N N . ILE A 1 396 ? -54.482 3.382 2.283 1.000 14.696 789 ILE AAA N 1
ATOM 3592 C CA . ILE A 1 396 ? -54.922 4.675 2.891 1.000 15.312 789 ILE AAA CA 1
ATOM 3593 C C . ILE A 1 396 ? -55.848 5.445 1.953 1.000 14.708 789 ILE AAA C 1
ATOM 3594 O O . ILE A 1 396 ? -56.606 6.307 2.427 1.000 17.359 789 ILE AAA O 1
ATOM 3599 N N . ILE A 1 397 ? -55.741 5.175 0.669 1.000 15.050 790 ILE AAA N 1
ATOM 3600 C CA . ILE A 1 397 ? -56.521 5.836 -0.409 1.000 14.721 790 ILE AAA CA 1
ATOM 3601 C C . ILE A 1 397 ? -56.983 4.749 -1.370 1.000 16.731 790 ILE AAA C 1
ATOM 3602 O O . ILE A 1 397 ? -56.140 3.921 -1.729 1.000 18.140 790 ILE AAA O 1
ATOM 3607 N N . SER A 1 398 ? -58.263 4.773 -1.742 1.000 17.136 791 SER AAA N 1
ATOM 3608 C CA . SER A 1 398 ? -58.914 3.762 -2.619 1.000 18.585 791 SER AAA CA 1
ATOM 3609 C C . SER A 1 398 ? -59.010 4.246 -4.074 1.000 14.535 791 SER AAA C 1
ATOM 3610 O O . SER A 1 398 ? -59.308 3.411 -4.962 1.000 15.841 791 SER AAA O 1
ATOM 3613 N N . ASP A 1 399 ? -58.815 5.537 -4.332 1.000 14.742 792 ASP AAA N 1
ATOM 3614 C CA . ASP A 1 399 ? -58.989 6.132 -5.679 1.000 12.903 792 ASP AAA CA 1
ATOM 3615 C C . ASP A 1 399 ? -58.065 5.341 -6.611 1.000 13.148 792 ASP AAA C 1
ATOM 3616 O O . ASP A 1 399 ? -56.865 5.221 -6.340 1.000 13.116 792 ASP AAA O 1
ATOM 3621 N N . PRO A 1 400 ? -58.572 4.764 -7.717 1.000 12.099 793 PRO AAA N 1
ATOM 3622 C CA . PRO A 1 400 ? -57.696 3.989 -8.600 1.000 12.456 793 PRO AAA CA 1
ATOM 3623 C C . PRO A 1 400 ? -56.610 4.831 -9.273 1.000 12.570 793 PRO AAA C 1
ATOM 3624 O O . PRO A 1 400 ? -55.560 4.302 -9.599 1.000 13.137 793 PRO AAA O 1
ATOM 3628 N N . GLU A 1 401 ? -56.850 6.139 -9.449 1.000 13.104 794 GLU AAA N 1
ATOM 3629 C CA A GLU A 1 401 ? -55.795 6.990 -10.055 0.550 14.156 794 GLU AAA CA 1
ATOM 3630 C CA B GLU A 1 401 ? -55.826 7.060 -10.021 0.450 14.479 794 GLU AAA CA 1
ATOM 3631 C C . GLU A 1 401 ? -54.597 7.105 -9.110 1.000 14.823 794 GLU AAA C 1
ATOM 3632 O O . GLU A 1 401 ? -53.499 7.456 -9.596 1.000 16.549 794 GLU AAA O 1
ATOM 3643 N N . TYR A 1 402 ? -54.793 6.838 -7.829 1.000 11.964 795 TYR AAA N 1
ATOM 3644 C CA . TYR A 1 402 ? -53.661 6.741 -6.879 1.000 11.632 795 TYR AAA CA 1
ATOM 3645 C C . TYR A 1 402 ? -53.181 5.288 -6.826 1.000 11.318 795 TYR AAA C 1
ATOM 3646 O O . TYR A 1 402 ? -51.998 5.003 -6.999 1.000 11.484 795 TYR AAA O 1
ATOM 3655 N N . LEU A 1 403 ? -54.091 4.364 -6.540 1.000 11.846 796 LEU AAA N 1
ATOM 3656 C CA . LEU A 1 403 ? -53.682 3.028 -6.071 1.000 11.558 796 LEU AAA CA 1
ATOM 3657 C C . LEU A 1 403 ? -53.015 2.239 -7.203 1.000 9.996 796 LEU AAA C 1
ATOM 3658 O O . LEU A 1 403 ? -52.048 1.504 -6.943 1.000 10.593 796 LEU AAA O 1
ATOM 3663 N N . LEU A 1 404 ? -53.454 2.393 -8.447 1.000 10.098 797 LEU AAA N 1
ATOM 3664 C CA . LEU A 1 404 ? -52.876 1.610 -9.557 1.000 10.596 797 LEU AAA CA 1
ATOM 3665 C C . LEU A 1 404 ? -51.443 2.063 -9.849 1.000 9.814 797 LEU AAA C 1
ATOM 3666 O O . LEU A 1 404 ? -50.729 1.346 -10.543 1.000 11.253 797 LEU AAA O 1
ATOM 3671 N N . ASP A 1 405 ? -51.050 3.225 -9.355 1.000 9.967 798 ASP AAA N 1
ATOM 3672 C CA . ASP A 1 405 ? -49.658 3.711 -9.520 1.000 10.120 798 ASP AAA CA 1
ATOM 3673 C C . ASP A 1 405 ? -48.730 3.279 -8.387 1.000 8.916 798 ASP AAA C 1
ATOM 3674 O O . ASP A 1 405 ? -47.531 3.624 -8.441 1.000 10.478 798 ASP AAA O 1
ATOM 3679 N N . GLN A 1 406 ? -49.205 2.505 -7.429 1.000 9.177 799 GLN AAA N 1
ATOM 3680 C CA . GLN A 1 406 ? -48.388 2.161 -6.253 1.000 8.655 799 GLN AAA CA 1
ATOM 3681 C C . GLN A 1 406 ? -47.689 0.808 -6.463 1.000 8.109 799 GLN AAA C 1
ATOM 3682 O O . GLN A 1 406 ? -47.944 0.059 -7.429 1.000 8.642 799 GLN AAA O 1
ATOM 3688 N N . HIS A 1 407 ? -46.821 0.486 -5.521 1.000 8.388 800 HIS AAA N 1
ATOM 3689 C CA . HIS A 1 407 ? -46.022 -0.751 -5.510 1.000 8.436 800 HIS AAA CA 1
ATOM 3690 C C . HIS A 1 407 ? -45.988 -1.332 -4.112 1.000 8.570 800 HIS AAA C 1
ATOM 3691 O O . HIS A 1 407 ? -45.979 -0.559 -3.138 1.000 8.811 800 HIS AAA O 1
ATOM 3698 N N . ILE A 1 408 ? -45.901 -2.648 -4.018 1.000 8.771 801 ILE AAA N 1
ATOM 3699 C CA . ILE A 1 408 ? -45.736 -3.335 -2.726 1.000 8.415 801 ILE AAA CA 1
ATOM 3700 C C . ILE A 1 408 ? -44.368 -3.994 -2.715 1.000 8.030 801 ILE AAA C 1
ATOM 3701 O O . ILE A 1 408 ? -44.095 -4.817 -3.572 1.000 8.728 801 ILE AAA O 1
ATOM 3706 N N . LEU A 1 409 ? -43.542 -3.583 -1.768 1.000 8.084 802 LEU AAA N 1
ATOM 3707 C CA . LEU A 1 409 ? -42.265 -4.264 -1.524 1.000 8.482 802 LEU AAA CA 1
ATOM 3708 C C . LEU A 1 409 ? -42.524 -5.454 -0.618 1.000 8.821 802 LEU AAA C 1
ATOM 3709 O O . LEU A 1 409 ? -43.333 -5.335 0.335 1.000 9.894 802 LEU AAA O 1
ATOM 3714 N N . ILE A 1 410 ? -41.888 -6.578 -0.944 1.000 8.368 803 ILE AAA N 1
ATOM 3715 C CA . ILE A 1 410 ? -42.018 -7.831 -0.153 1.000 8.459 803 ILE AAA CA 1
ATOM 3716 C C . ILE A 1 410 ? -40.656 -8.256 0.328 1.000 7.712 803 ILE AAA C 1
ATOM 3717 O O . ILE A 1 410 ? -39.693 -8.278 -0.462 1.000 8.811 803 ILE AAA O 1
ATOM 3722 N N . SER A 1 411 ? -40.580 -8.581 1.617 1.000 9.375 804 SER AAA N 1
ATOM 3723 C CA . SER A 1 411 ? -39.393 -9.253 2.183 1.000 8.850 804 SER AAA CA 1
ATOM 3724 C C . SER A 1 411 ? -39.850 -10.587 2.768 1.000 9.437 804 SER AAA C 1
ATOM 3725 O O . SER A 1 411 ? -40.878 -10.635 3.472 1.000 10.696 804 SER AAA O 1
ATOM 3728 N N . ILE A 1 412 ? -39.101 -11.635 2.501 1.000 9.241 805 ILE AAA N 1
ATOM 3729 C CA . ILE A 1 412 ? -39.310 -12.934 3.177 1.000 9.590 805 ILE AAA CA 1
ATOM 3730 C C . ILE A 1 412 ? -38.243 -13.069 4.258 1.000 9.664 805 ILE AAA C 1
ATOM 3731 O O . ILE A 1 412 ? -37.050 -12.993 3.945 1.000 10.163 805 ILE AAA O 1
ATOM 3736 N N . LYS A 1 413 ? -38.707 -13.197 5.501 1.000 10.925 806 LYS AAA N 1
ATOM 3737 C CA . LYS A 1 413 ? -37.852 -13.146 6.710 1.000 11.596 806 LYS AAA CA 1
ATOM 3738 C C . LYS A 1 413 ? -37.899 -14.465 7.460 1.000 12.258 806 LYS AAA C 1
ATOM 3739 O O . LYS A 1 413 ? -38.951 -15.092 7.573 1.000 12.664 806 LYS AAA O 1
ATOM 3745 N N . SER A 1 414 ? -36.743 -14.840 7.971 1.000 13.397 807 SER AAA N 1
ATOM 3746 C CA . SER A 1 414 ? -36.622 -15.985 8.885 1.000 14.078 807 SER AAA CA 1
ATOM 3747 C C . SER A 1 414 ? -37.332 -15.697 10.210 1.000 14.673 807 SER AAA C 1
ATOM 3748 O O . SER A 1 414 ? -37.062 -14.684 10.850 1.000 15.218 807 SER AAA O 1
ATOM 3751 N N . SER A 1 415 ? -38.177 -16.618 10.660 1.000 16.032 808 SER AAA N 1
ATOM 3752 C CA . SER A 1 415 ? -38.803 -16.514 12.002 1.000 17.172 808 SER AAA CA 1
ATOM 3753 C C . SER A 1 415 ? -37.735 -16.593 13.098 1.000 18.454 808 SER AAA C 1
ATOM 3754 O O . SER A 1 415 ? -37.933 -15.974 14.144 1.000 25.759 808 SER AAA O 1
ATOM 3757 N N . ASP A 1 416 ? -36.645 -17.320 12.855 1.000 19.134 809 ASP AAA N 1
ATOM 3758 C CA . ASP A 1 416 ? -35.586 -17.572 13.871 1.000 22.122 809 ASP AAA CA 1
ATOM 3759 C C . ASP A 1 416 ? -34.757 -16.301 14.075 1.000 23.614 809 ASP AAA C 1
ATOM 3760 O O . ASP A 1 416 ? -34.428 -16.005 15.244 1.000 27.240 809 ASP AAA O 1
ATOM 3765 N N . SER A 1 417 ? -34.416 -15.586 12.996 1.000 21.231 810 SER AAA N 1
ATOM 3766 C CA . SER A 1 417 ? -33.411 -14.493 13.051 1.000 23.698 810 SER AAA CA 1
ATOM 3767 C C . SER A 1 417 ? -34.036 -13.131 12.728 1.000 20.536 810 SER AAA C 1
ATOM 3768 O O . SER A 1 417 ? -33.382 -12.098 13.024 1.000 21.484 810 SER AAA O 1
ATOM 3771 N N . ASP A 1 418 ? -35.249 -13.106 12.165 1.000 19.710 811 ASP AAA N 1
ATOM 3772 C CA . ASP A 1 418 ? -35.933 -11.881 11.652 1.000 20.790 811 ASP AAA CA 1
ATOM 3773 C C . ASP A 1 418 ? -35.092 -11.210 10.552 1.000 20.165 811 ASP AAA C 1
ATOM 3774 O O . ASP A 1 418 ? -35.370 -10.052 10.218 1.000 25.607 811 ASP AAA O 1
ATOM 3779 N N . GLU A 1 419 ? -34.126 -11.916 9.986 1.000 17.949 812 GLU AAA N 1
ATOM 3780 C CA . GLU A 1 419 ? -33.326 -11.425 8.838 1.000 16.759 812 GLU AAA CA 1
ATOM 3781 C C . GLU A 1 419 ? -34.060 -11.716 7.525 1.000 13.623 812 GLU AAA C 1
ATOM 3782 O O . GLU A 1 419 ? -34.658 -12.785 7.365 1.000 12.568 812 GLU AAA O 1
ATOM 3788 N N . SER A 1 420 ? -33.960 -10.813 6.571 1.000 12.458 813 SER AAA N 1
ATOM 3789 C CA . SER A 1 420 ? -34.502 -11.005 5.220 1.000 10.210 813 SER AAA CA 1
ATOM 3790 C C . SER A 1 420 ? -33.637 -12.001 4.450 1.000 10.610 813 SER AAA C 1
ATOM 3791 O O . SER A 1 420 ? -32.394 -11.837 4.413 1.000 11.406 813 SER AAA O 1
ATOM 3794 N N . TYR A 1 421 ? -34.293 -12.939 3.785 1.000 10.191 814 TYR AAA N 1
ATOM 3795 C CA . TYR A 1 421 ? -33.639 -13.869 2.842 1.000 10.351 814 TYR AAA CA 1
ATOM 3796 C C . TYR A 1 421 ? -33.899 -13.447 1.405 1.000 10.427 814 TYR AAA C 1
ATOM 3797 O O . TYR A 1 421 ? -33.285 -14.011 0.503 1.000 10.912 814 TYR AAA O 1
ATOM 3806 N N . GLY A 1 422 ? -34.786 -12.488 1.179 1.000 8.805 815 GLY AAA N 1
ATOM 3807 C CA . GLY A 1 422 ? -35.090 -12.053 -0.189 1.000 8.948 815 GLY AAA CA 1
ATOM 3808 C C . GLY A 1 422 ? -36.062 -10.889 -0.190 1.000 7.716 815 GLY AAA C 1
ATOM 3809 O O . GLY A 1 422 ? -36.969 -10.811 0.668 1.000 9.415 815 GLY AAA O 1
ATOM 3810 N N . GLU A 1 423 ? -35.831 -9.984 -1.122 1.000 7.897 816 GLU AAA N 1
ATOM 3811 C CA . GLU A 1 423 ? -36.622 -8.746 -1.304 1.000 7.818 816 GLU AAA CA 1
ATOM 3812 C C . GLU A 1 423 ? -37.048 -8.645 -2.756 1.000 8.043 816 GLU AAA C 1
ATOM 3813 O O . GLU A 1 423 ? -36.272 -8.972 -3.668 1.000 7.738 816 GLU AAA O 1
ATOM 3819 N N . GLY A 1 424 ? -38.264 -8.189 -2.965 1.000 7.906 817 GLY AAA N 1
ATOM 3820 C CA . GLY A 1 424 ? -38.795 -7.956 -4.310 1.000 8.147 817 GLY AAA CA 1
ATOM 3821 C C . GLY A 1 424 ? -39.869 -6.907 -4.303 1.000 7.350 817 GLY AAA C 1
ATOM 3822 O O . GLY A 1 424 ? -40.128 -6.285 -3.260 1.000 8.044 817 GLY AAA O 1
ATOM 3823 N N . CYS A 1 425 ? -40.484 -6.671 -5.458 1.000 7.715 818 CYS AAA N 1
ATOM 3824 C CA . CYS A 1 425 ? -41.426 -5.557 -5.648 1.000 7.595 818 CYS AAA CA 1
ATOM 3825 C C . CYS A 1 425 ? -42.507 -5.984 -6.623 1.000 8.235 818 CYS AAA C 1
ATOM 3826 O O . CYS A 1 425 ? -42.177 -6.546 -7.685 1.000 8.886 818 CYS AAA O 1
ATOM 3829 N N . ILE A 1 426 ? -43.760 -5.693 -6.270 1.000 8.213 819 ILE AAA N 1
ATOM 3830 C CA . ILE A 1 426 ? -44.977 -5.973 -7.085 1.000 9.425 819 ILE AAA CA 1
ATOM 3831 C C . ILE A 1 426 ? -45.648 -4.651 -7.462 1.000 8.404 819 ILE AAA C 1
ATOM 3832 O O . ILE A 1 426 ? -45.995 -3.868 -6.567 1.000 10.403 819 ILE AAA O 1
ATOM 3837 N N . ALA A 1 427 ? -45.882 -4.434 -8.749 1.000 8.219 820 ALA AAA N 1
ATOM 3838 C CA . ALA A 1 427 ? -46.659 -3.275 -9.214 1.000 8.943 820 ALA AAA CA 1
ATOM 3839 C C . ALA A 1 427 ? -48.164 -3.530 -9.037 1.000 9.166 820 ALA AAA C 1
ATOM 3840 O O . ALA A 1 427 ? -48.650 -4.626 -9.316 1.000 9.818 820 ALA AAA O 1
ATOM 3842 N N . LEU A 1 428 ? -48.879 -2.472 -8.682 1.000 8.815 821 LEU AAA N 1
ATOM 3843 C CA . LEU A 1 428 ? -50.359 -2.482 -8.650 1.000 8.984 821 LEU AAA CA 1
ATOM 3844 C C . LEU A 1 428 ? -50.952 -1.920 -9.954 1.000 10.011 821 LEU AAA C 1
ATOM 3845 O O . LEU A 1 428 ? -52.160 -1.727 -10.019 1.000 11.313 821 LEU AAA O 1
ATOM 3850 N N A ARG A 1 429 ? -50.114 -1.735 -10.977 0.600 10.097 822 ARG AAA N 1
ATOM 3851 N N B ARG A 1 429 ? -50.129 -1.714 -10.989 0.400 10.222 822 ARG AAA N 1
ATOM 3852 C CA A ARG A 1 429 ? -50.541 -1.275 -12.313 0.600 10.674 822 ARG AAA CA 1
ATOM 3853 C CA B ARG A 1 429 ? -50.613 -1.208 -12.296 0.400 10.668 822 ARG AAA CA 1
ATOM 3854 C C A ARG A 1 429 ? -51.131 -2.488 -13.036 0.600 11.396 822 ARG AAA C 1
ATOM 3855 C C B ARG A 1 429 ? -51.194 -2.377 -13.094 0.400 11.044 822 ARG AAA C 1
ATOM 3856 O O A ARG A 1 429 ? -50.485 -3.090 -13.874 0.600 13.086 822 ARG AAA O 1
ATOM 3857 O O B ARG A 1 429 ? -50.661 -2.730 -14.137 0.400 10.182 822 ARG AAA O 1
ATOM 3872 N N . LEU A 1 430 ? -52.314 -2.906 -12.621 1.000 11.034 823 LEU AAA N 1
ATOM 3873 C CA . LEU A 1 430 ? -52.900 -4.177 -13.071 1.000 12.091 823 LEU AAA CA 1
ATOM 3874 C C . LEU A 1 430 ? -53.741 -3.961 -14.328 1.000 11.870 823 LEU AAA C 1
ATOM 3875 O O . LEU A 1 430 ? -54.184 -2.845 -14.630 1.000 12.075 823 LEU AAA O 1
ATOM 3880 N N . GLU A 1 431 ? -53.978 -5.043 -15.035 1.000 12.186 824 GLU AAA N 1
ATOM 3881 C CA . GLU A 1 431 ? -54.829 -5.030 -16.246 1.000 12.596 824 GLU AAA CA 1
ATOM 3882 C C . GLU A 1 431 ? -56.304 -4.918 -15.872 1.000 13.484 824 GLU AAA C 1
ATOM 3883 O O . GLU A 1 431 ? -57.088 -4.589 -16.748 1.000 15.847 824 GLU AAA O 1
ATOM 3889 N N . ALA A 1 432 ? -56.663 -5.237 -14.640 1.000 14.057 825 ALA AAA N 1
ATOM 3890 C CA . ALA A 1 432 ? -58.069 -5.309 -14.198 1.000 16.007 825 ALA AAA CA 1
ATOM 3891 C C . ALA A 1 432 ? -58.095 -5.133 -12.690 1.000 14.660 825 ALA AAA C 1
ATOM 3892 O O . ALA A 1 432 ? -57.137 -5.549 -12.011 1.000 15.635 825 ALA AAA O 1
ATOM 3894 N N . THR A 1 433 ? -59.204 -4.617 -12.165 1.000 16.372 826 THR AAA N 1
ATOM 3895 C CA . THR A 1 433 ? -59.489 -4.655 -10.719 1.000 16.155 826 THR AAA CA 1
ATOM 3896 C C . THR A 1 433 ? -60.564 -5.715 -10.449 1.000 16.367 826 THR AAA C 1
ATOM 3897 O O . THR A 1 433 ? -61.267 -6.156 -11.400 1.000 18.251 826 THR AAA O 1
ATOM 3901 N N . GLU A 1 434 ? -60.647 -6.140 -9.186 1.000 16.739 827 GLU AAA N 1
ATOM 3902 C CA . GLU A 1 434 ? -61.682 -7.099 -8.717 1.000 19.530 827 GLU AAA CA 1
ATOM 3903 C C . GLU A 1 434 ? -61.571 -8.402 -9.533 1.000 22.126 827 GLU AAA C 1
ATOM 3904 O O . GLU A 1 434 ? -62.583 -9.093 -9.720 1.000 27.532 827 GLU AAA O 1
ATOM 3910 N N . THR A 1 435 ? -60.367 -8.738 -9.999 1.000 21.071 828 THR AAA N 1
ATOM 3911 C CA . THR A 1 435 ? -60.032 -9.855 -10.931 1.000 19.685 828 THR AAA CA 1
ATOM 3912 C C . THR A 1 435 ? -58.767 -10.520 -10.400 1.000 19.315 828 THR AAA C 1
ATOM 3913 O O . THR A 1 435 ? -57.812 -9.800 -10.132 1.000 20.269 828 THR AAA O 1
ATOM 3917 N N . GLN A 1 436 ? -58.738 -11.837 -10.278 1.000 19.231 829 GLN AAA N 1
ATOM 3918 C CA . GLN A 1 436 ? -57.483 -12.531 -9.905 1.000 20.376 829 GLN AAA CA 1
ATOM 3919 C C . GLN A 1 436 ? -56.505 -12.506 -11.059 1.000 19.757 829 GLN AAA C 1
ATOM 3920 O O . GLN A 1 436 ? -56.887 -12.924 -12.161 1.000 21.857 829 GLN AAA O 1
ATOM 3926 N N . LEU A 1 437 ? -55.303 -11.999 -10.802 1.000 16.159 830 LEU AAA N 1
ATOM 3927 C CA . LEU A 1 437 ? -54.299 -11.849 -11.863 1.000 15.685 830 LEU AAA CA 1
ATOM 3928 C C . LEU A 1 437 ? -52.982 -12.371 -11.339 1.000 14.186 830 LEU AAA C 1
ATOM 3929 O O . LEU A 1 437 ? -52.671 -12.181 -10.165 1.000 13.862 830 LEU AAA O 1
ATOM 3934 N N . PRO A 1 438 ? -52.159 -12.948 -12.220 1.000 15.759 831 PRO AAA N 1
ATOM 3935 C CA . PRO A 1 438 ? -50.853 -13.427 -11.797 1.000 14.617 831 PRO AAA CA 1
ATOM 3936 C C . PRO A 1 438 ? -49.943 -12.263 -11.378 1.000 13.402 831 PRO AAA C 1
ATOM 3937 O O . PRO A 1 438 ? -49.932 -11.220 -12.042 1.000 13.280 831 PRO AAA O 1
ATOM 3941 N N . ILE A 1 439 ? -49.150 -12.494 -10.337 1.000 11.293 832 ILE AAA N 1
ATOM 3942 C CA . ILE A 1 439 ? -48.049 -11.591 -9.919 1.000 10.179 832 ILE AAA CA 1
ATOM 3943 C C . ILE A 1 439 ? -46.767 -12.419 -9.798 1.000 10.849 832 ILE AAA C 1
ATOM 3944 O O . ILE A 1 439 ? -46.772 -13.655 -9.570 1.000 11.413 832 ILE AAA O 1
ATOM 3949 N N . TYR A 1 440 ? -45.667 -11.692 -9.894 1.000 10.457 833 TYR AAA N 1
ATOM 3950 C CA . TYR A 1 440 ? -44.323 -12.301 -9.889 1.000 9.837 833 TYR AAA CA 1
ATOM 3951 C C . TYR A 1 440 ? -43.306 -11.227 -9.538 1.000 9.268 833 TYR AAA C 1
ATOM 3952 O O . TYR A 1 440 ? -43.349 -10.143 -10.118 1.000 9.579 833 TYR AAA O 1
ATOM 3961 N N . THR A 1 441 ? -42.332 -11.566 -8.703 1.000 8.274 834 THR AAA N 1
ATOM 3962 C CA . THR A 1 441 ? -41.076 -10.813 -8.599 1.000 8.163 834 THR AAA CA 1
ATOM 3963 C C . THR A 1 441 ? -39.955 -11.797 -8.340 1.000 7.583 834 THR AAA C 1
ATOM 3964 O O . THR A 1 441 ? -40.089 -12.706 -7.529 1.000 8.940 834 THR AAA O 1
ATOM 3968 N N . PRO A 1 442 ? -38.763 -11.526 -8.888 1.000 7.718 835 PRO AAA N 1
ATOM 3969 C CA . PRO A 1 442 ? -37.575 -12.178 -8.360 1.000 7.801 835 PRO AAA CA 1
ATOM 3970 C C . PRO A 1 442 ? -37.322 -11.641 -6.948 1.000 7.790 835 PRO AAA C 1
ATOM 3971 O O . PRO A 1 442 ? -37.760 -10.550 -6.596 1.000 8.171 835 PRO AAA O 1
ATOM 3975 N N . LEU A 1 443 ? -36.625 -12.449 -6.153 1.000 7.931 836 LEU AAA N 1
ATOM 3976 C CA . LEU A 1 443 ? -36.187 -12.040 -4.821 1.000 7.848 836 LEU AAA CA 1
ATOM 3977 C C . LEU A 1 443 ? -34.663 -11.945 -4.825 1.000 8.197 836 LEU AAA C 1
ATOM 3978 O O . LEU A 1 443 ? -34.014 -12.890 -5.330 1.000 8.870 836 LEU AAA O 1
ATOM 3983 N N . THR A 1 444 ? -34.140 -10.877 -4.235 1.000 7.922 837 THR AAA N 1
ATOM 3984 C CA . THR A 1 444 ? -32.687 -10.712 -4.097 1.000 7.821 837 THR AAA CA 1
ATOM 3985 C C . THR A 1 444 ? -32.350 -10.439 -2.638 1.000 7.820 837 THR AAA C 1
ATOM 3986 O O . THR A 1 444 ? -33.196 -9.994 -1.863 1.000 8.535 837 THR AAA O 1
ATOM 3990 N N . HIS A 1 445 ? -31.099 -10.690 -2.285 1.000 8.396 838 HIS AAA N 1
ATOM 3991 C CA . HIS A 1 445 ? -30.586 -10.254 -0.975 1.000 8.342 838 HIS AAA CA 1
ATOM 3992 C C . HIS A 1 445 ? -29.143 -9.807 -1.215 1.000 8.320 838 HIS AAA C 1
ATOM 3993 O O . HIS A 1 445 ? -28.415 -10.527 -1.899 1.000 9.355 838 HIS AAA O 1
ATOM 4000 N N . HIS A 1 446 ? -28.783 -8.642 -0.708 1.000 9.167 839 HIS AAA N 1
ATOM 4001 C CA . HIS A 1 446 ? -27.479 -8.023 -1.051 1.000 10.316 839 HIS AAA CA 1
ATOM 4002 C C . HIS A 1 446 ? -27.336 -7.902 -2.572 1.000 10.532 839 HIS AAA C 1
ATOM 4003 O O . HIS A 1 446 ? -26.197 -7.942 -3.070 1.000 12.434 839 HIS AAA O 1
ATOM 4010 N N . GLY A 1 447 ? -28.453 -7.781 -3.282 1.000 9.921 840 GLY AAA N 1
ATOM 4011 C CA . GLY A 1 447 ? -28.420 -7.595 -4.736 1.000 10.627 840 GLY AAA CA 1
ATOM 4012 C C . GLY A 1 447 ? -28.219 -8.885 -5.518 1.000 10.938 840 GLY AAA C 1
ATOM 4013 O O . GLY A 1 447 ? -28.182 -8.746 -6.738 1.000 14.766 840 GLY AAA O 1
ATOM 4014 N N . GLU A 1 448 ? -28.094 -10.057 -4.874 1.000 11.075 841 GLU AAA N 1
ATOM 4015 C CA . GLU A 1 448 ? -27.892 -11.358 -5.524 1.000 11.181 841 GLU AAA CA 1
ATOM 4016 C C . GLU A 1 448 ? -29.226 -12.087 -5.531 1.000 9.104 841 GLU AAA C 1
ATOM 4017 O O . GLU A 1 448 ? -29.992 -12.000 -4.577 1.000 8.617 841 GLU AAA O 1
ATOM 4023 N N . LEU A 1 449 ? -29.476 -12.891 -6.563 1.000 9.016 842 LEU AAA N 1
ATOM 4024 C CA . LEU A 1 449 ? -30.745 -13.647 -6.665 1.000 8.582 842 LEU AAA CA 1
ATOM 4025 C C . LEU A 1 449 ? -30.809 -14.719 -5.599 1.000 8.766 842 LEU AAA C 1
ATOM 4026 O O . LEU A 1 449 ? -29.864 -15.507 -5.498 1.000 10.568 842 LEU AAA O 1
ATOM 4031 N N . THR A 1 450 ? -31.879 -14.727 -4.833 1.000 8.428 843 THR AAA N 1
ATOM 4032 C CA . THR A 1 450 ? -32.073 -15.725 -3.760 1.000 8.499 843 THR AAA CA 1
ATOM 4033 C C . THR A 1 450 ? -33.379 -16.487 -3.912 1.000 9.600 843 THR AAA C 1
ATOM 4034 O O . THR A 1 450 ? -33.609 -17.396 -3.086 1.000 10.097 843 THR AAA O 1
ATOM 4038 N N . GLY A 1 451 ? -34.192 -16.167 -4.902 1.000 9.368 844 GLY AAA N 1
ATOM 4039 C CA . GLY A 1 451 ? -35.452 -16.907 -5.043 1.000 10.826 844 GLY AAA CA 1
ATOM 4040 C C . GLY A 1 451 ? -36.438 -16.118 -5.862 1.000 9.798 844 GLY AAA C 1
ATOM 4041 O O . GLY A 1 451 ? -36.042 -15.218 -6.623 1.000 9.520 844 GLY AAA O 1
ATOM 4042 N N . HIS A 1 452 ? -37.691 -16.493 -5.724 1.000 9.225 845 HIS AAA N 1
ATOM 4043 C CA . HIS A 1 452 ? -38.814 -15.897 -6.479 1.000 9.839 845 HIS AAA CA 1
ATOM 4044 C C . HIS A 1 452 ? -40.040 -15.890 -5.591 1.000 9.195 845 HIS AAA C 1
ATOM 4045 O O . HIS A 1 452 ? -40.177 -16.688 -4.653 1.000 12.086 845 HIS AAA O 1
ATOM 4052 N N . PHE A 1 453 ? -40.946 -14.986 -5.898 1.000 9.300 846 PHE AAA N 1
ATOM 4053 C CA . PHE A 1 453 ? -42.269 -14.950 -5.252 1.000 9.576 846 PHE AAA CA 1
ATOM 4054 C C . PHE A 1 453 ? -43.303 -14.852 -6.358 1.000 9.999 846 PHE AAA C 1
ATOM 4055 O O . PHE A 1 453 ? -43.216 -13.982 -7.269 1.000 10.501 846 PHE AAA O 1
ATOM 4063 N N . GLN A 1 454 ? -44.306 -15.702 -6.288 1.000 12.106 847 GLN AAA N 1
ATOM 4064 C CA A GLN A 1 454 ? -45.358 -15.651 -7.319 0.550 13.124 847 GLN AAA CA 1
ATOM 4065 C CA B GLN A 1 454 ? -45.313 -15.906 -7.355 0.450 13.289 847 GLN AAA CA 1
ATOM 4066 C C . GLN A 1 454 ? -46.680 -16.075 -6.702 1.000 12.248 847 GLN AAA C 1
ATOM 4067 O O . GLN A 1 454 ? -46.724 -16.699 -5.656 1.000 13.617 847 GLN AAA O 1
ATOM 4078 N N . GLY A 1 455 ? -47.740 -15.696 -7.393 1.000 12.201 848 GLY AAA N 1
ATOM 4079 C CA . GLY A 1 455 ? -49.094 -16.002 -6.924 1.000 13.322 848 GLY AAA CA 1
ATOM 4080 C C . GLY A 1 455 ? -50.062 -15.187 -7.708 1.000 12.214 848 GLY AAA C 1
ATOM 4081 O O . GLY A 1 455 ? -49.825 -14.928 -8.874 1.000 13.051 848 GLY AAA O 1
ATOM 4082 N N . GLU A 1 456 ? -51.159 -14.852 -7.066 1.000 13.897 849 GLU AAA N 1
ATOM 4083 C CA . GLU A 1 456 ? -52.206 -14.050 -7.712 1.000 14.006 849 GLU AAA CA 1
ATOM 4084 C C . GLU A 1 456 ? -52.541 -12.903 -6.776 1.000 14.704 849 GLU AAA C 1
ATOM 4085 O O . GLU A 1 456 ? -52.367 -13.047 -5.567 1.000 15.445 849 GLU AAA O 1
ATOM 4091 N N . ILE A 1 457 ? -53.007 -11.808 -7.368 1.000 14.206 850 ILE AAA N 1
ATOM 4092 C CA . ILE A 1 457 ? -53.467 -10.602 -6.652 1.000 14.026 850 ILE AAA CA 1
ATOM 4093 C C . ILE A 1 457 ? -54.902 -10.344 -7.082 1.000 13.357 850 ILE AAA C 1
ATOM 4094 O O . ILE A 1 457 ? -55.292 -10.707 -8.232 1.000 15.955 850 ILE AAA O 1
ATOM 4099 N N . LYS A 1 458 ? -55.639 -9.717 -6.186 1.000 14.640 851 LYS AAA N 1
ATOM 4100 C CA . LYS A 1 458 ? -57.000 -9.203 -6.470 1.000 17.635 851 LYS AAA CA 1
ATOM 4101 C C . LYS A 1 458 ? -57.070 -7.822 -5.802 1.000 17.289 851 LYS AAA C 1
ATOM 4102 O O . LYS A 1 458 ? -56.956 -7.734 -4.571 1.000 17.925 851 LYS AAA O 1
ATOM 4108 N N . LEU A 1 459 ? -57.151 -6.775 -6.609 1.000 16.168 852 LEU AAA N 1
ATOM 4109 C CA . LEU A 1 459 ? -57.160 -5.369 -6.133 1.000 16.613 852 LEU AAA CA 1
ATOM 4110 C C . LEU A 1 459 ? -58.560 -4.770 -6.246 1.000 14.339 852 LEU AAA C 1
ATOM 4111 O O . LEU A 1 459 ? -59.137 -4.765 -7.364 1.000 17.393 852 LEU AAA O 1
ATOM 4116 N N . GLN A 1 460 ? -59.044 -4.224 -5.145 1.000 17.938 853 GLN AAA N 1
ATOM 4117 C CA A GLN A 1 460 ? -60.310 -3.450 -5.074 0.400 17.890 853 GLN AAA CA 1
ATOM 4118 C CA B GLN A 1 460 ? -60.303 -3.443 -5.150 0.600 18.018 853 GLN AAA CA 1
ATOM 4119 C C . GLN A 1 460 ? -59.953 -1.969 -4.995 1.000 16.418 853 GLN AAA C 1
ATOM 4120 O O . GLN A 1 460 ? -59.207 -1.628 -4.082 1.000 16.820 853 GLN AAA O 1
ATOM 4131 N N . THR A 1 461 ? -60.473 -1.141 -5.900 1.000 18.544 854 THR AAA N 1
ATOM 4132 C CA . THR A 1 461 ? -60.370 0.333 -5.846 1.000 17.879 854 THR AAA CA 1
ATOM 4133 C C . THR A 1 461 ? -61.791 0.876 -5.701 1.000 17.085 854 THR AAA C 1
ATOM 4134 O O . THR A 1 461 ? -62.751 0.075 -5.813 1.000 16.944 854 THR AAA O 1
ATOM 4138 N N . SER A 1 462 ? -61.940 2.174 -5.466 1.000 18.583 855 SER AAA N 1
ATOM 4139 C CA . SER A 1 462 ? -63.281 2.808 -5.378 1.000 18.404 855 SER AAA CA 1
ATOM 4140 C C . SER A 1 462 ? -64.041 2.743 -6.713 1.000 27.919 855 SER AAA C 1
ATOM 4141 O O . SER A 1 462 ? -65.232 3.106 -6.725 1.000 35.364 855 SER AAA O 1
ATOM 4144 N N . GLN A 1 463 ? -63.414 2.303 -7.799 1.000 31.569 856 GLN AAA N 1
ATOM 4145 C CA . GLN A 1 463 ? -64.155 1.985 -9.054 1.000 37.762 856 GLN AAA CA 1
ATOM 4146 C C . GLN A 1 463 ? -64.292 0.462 -9.202 1.000 45.028 856 GLN AAA C 1
ATOM 4147 O O . GLN A 1 463 ? -64.780 -0.245 -8.322 1.000 44.326 856 GLN AAA O 1
#

B-factor: mean 16.06, std 11.19, range [5.07, 113.41]

Nearest PDB structures (foldseek):
  5rw3-assembly1_A  TM=1.002E+00  e=7.636E-99  Homo sapiens
  6ibd-assembly1_A  TM=1.001E+00  e=1.290E-94  Homo sapiens
  8um5-assembly1_A  TM=9.954E-01  e=5.982E-92  Homo sapiens
  6squ-assembly2_B  TM=9.778E-01  e=2.608E-46  Homo sapiens
  6srr-assembly2_A  TM=9.793E-01  e=6.015E-43  Homo sapiens

Sequence (460 aa):
QPEPDDMMMITIFIGTWNMGNNAPPPKKITSSWFLSKKGQQGKKTRDDDSADYIIPHDIIYVIIGTQEDPLSEKEWLLEEILKHHSSLQQEITSVTFKTVAIIHTLWNIRIVVLAKKPPEHENNRISHICCTDNVKTGIANTLGNKKGAVGVSFMMFNGTSLGFVNSHLTSSSGSEEEKKLRRRNQNYMMMNILLRRFLALGDKKLSSPFNITHRFTHLFWFGDLNYRVDDLPTTWWEAETIIQQKKIKQQQYADLLSHDQLLTERRRREQKVFLHFEEEEEEITFAPTYRFEEERLTRDKKYAYTTKQQKATGMKKYNLPSWCDRVLWKSYPLVHVVCQQSYGSSTSDIMMTSDHSSPVFATFEEAGVTSSQQFFVSKKNGPGTVDSQGQIEEFFLLRRCCYYATLKTKSSQQTKFYLEFHSSSCLESFVKKKKSQEGENEEGSEGELVVKKFGETLPPKLKPIISDPEEYLLDQHILISIKSSDSDESYGEGCIALRRLEATETQLPIYTPLTHHGELTGHFQQGEIKLQQTSQ

Radius of gyration: 23.35 Å; Cα contacts (8 Å, |Δi|>4): 1294; chains: 1; bounding box: 70×63×52 Å

Secondary structure (P-SEA, 3-state):
cccccbbbbbbbbbccccccccccccccccccccccccccccccccccbbbbbbccccccaaaaaaaaaaaaaaaccccccccccccccccbbbbbbccccccccccccccccccccccccccccccbbbbbcccbbbbbbbbbcccccccaaaaaaaaaaaaccccccccccccccccccccbbbbbccccccccccccaaaaaaaaaaacccaaaaaacaaaaaaaaccccccccccccccccccccccccccccccccccccccccccccccccccccccccccccccccccccccccccbbbbbbbbbbbbbccccccccccccccccbbbbcbbbbbbccccbbbbbbbbbcccccbbbbbcbbbbbbcccbbbbbbbcccccccccccccccccccbbbbbbbbbccccccccccccccccccccbbbbbbbbbbcccccccbbbbbbbbbccc